Protein AF-E9H372-F1 (afdb_monomer)

Solvent-accessible surface area (backbone atoms only — not comparable to full-atom values): 25025 Å² total; per-residue (Å²): 133,91,78,87,84,79,79,77,82,75,76,81,61,52,61,46,78,43,75,31,27,47,62,90,76,57,45,78,75,44,70,59,78,76,86,77,64,83,72,69,74,82,82,79,80,71,70,44,73,34,34,40,32,36,34,28,68,59,70,72,64,47,74,31,69,30,39,40,31,37,34,32,40,36,36,36,39,28,31,13,40,94,86,71,50,77,46,75,49,78,44,80,45,71,39,81,72,52,74,67,61,41,49,50,30,70,75,67,44,31,53,80,92,44,75,41,46,78,54,94,68,33,35,39,34,85,65,80,56,78,83,76,66,42,84,75,34,74,44,78,37,71,28,75,26,29,41,37,34,70,44,78,39,60,43,66,67,96,57,63,64,33,68,48,101,82,44,78,43,51,64,86,65,38,58,50,73,48,95,52,32,35,38,36,47,56,61,82,64,70,49,81,74,75,88,61,72,39,79,78,48,72,52,66,27,37,38,29,78,47,97,52,86,81,32,29,36,38,39,21,77,89,79,42,33,33,44,50,26,29,82,40,75,40,62,76,47,99,83,49,88,46,69,44,88,30,31,30,30,72,93,37,91,53,34,33,36,49,77,44,84,75,66,90,77,76,83,80,76,78,78,78,73,79,77,86,54,93,62,68,71,86,40,51,67,57,50,48,52,52,51,50,25,30,53,43,26,56,52,50,51,51,53,50,51,51,53,51,50,52,50,51,51,53,44,51,52,46,51,51,50,51,50,51,48,55,48,37,38,58,37,14,68,79,37,20,53,60,24,23,56,77,69,69,54,64,89,42,41,36,28,41,48,59,86,97,36,34,34,38,29,40,28,49,78,40,82,42,62,28,32,67,45,78,49,102,41,39,70,37,59,31,42,91,72,23,20,71,27,90,78,14,37,36,78,34,77,57,53,91,61,75,58,64,78,55,52,46,45,52,67,86,38,51,24,33,75,50,96,71,35,77,40,77,58,80,84,81,72,79,78,81,125

Foldseek 3Di:
DDDDDDPDPPPPQQWDKFKFFFPPPWDFPWWDDQCLDPLDADDDFDWDKWWKWKKFLFFFKDKFKKKKKWKKKWKWKWEQEQVRDTDIDIDIGTDADDPVRRVCCVVVCAPVVHHFDDDPQKTWDDDHWDDDYDYRDIDMTMDMIMMMGMDIWIDRDPALWTQDPQGIDGLVVQWDDDPRMIMGGDSVRVDGDFRDIDTLDIDMWIWTDDPDPQWIWTADPVLLFIFIWHFDWDAPHPVSPDTDGWTAGPVDNRIIMDIDDDDPDDDDDDDPPPPPDVCPPSCPVVVVVSVVRNVVSVVVVVVVVVVVVVSVVSSVVSVVSVVLLQVLLVCLCPFQLVSCVSVVHDAQWGWHHDDSIITIIHTDIDIATWGWDQAPLGIATDDPQWGQAQSQRDIDGDDGVNDRPQWHRHSNFIWHQDPSDTHTDPPPPPPPD

Mean predicted aligned error: 18.28 Å

Nearest PDB structures (foldseek):
  8rh2-assembly1_A  TM=5.644E-01  e=5.442E-14  Human herpesvirus 2 strain G
  2gum-assembly1_B  TM=5.705E-01  e=1.762E-13  Human alphaherpesvirus 1 strain KOS
  5v2s-assembly1_A  TM=5.739E-01  e=2.427E-13  Human alphaherpesvirus 1
  4l1r-assembly1_A  TM=5.512E-01  e=5.704E-13  Human alphaherpesvirus 1 strain KOS
  4hsi-assembly3_C  TM=5.578E-01  e=1.649E-11  Human alphaherpesvirus 1 strain KOS

Secondary structure (DSSP, 8-state):
-------------PPEEEEEEEEEEEEEEEEE-------PPPPPPPPEEEEEEEEE-SPPPEEEEEEEEEEEEEEEEEEE-TTSPEEEEEEEEEE---HHHHHHHHHH-EETTEEPEEETTEEEE--PPP----BT-EEEEEEEEEEEEEEEEEE-SSSSEEEETTEEEEGGG-EEEETTEEEEE-TTTSSPP---PEEEEEEEEEEEE-SSTT-EEEEETTTTEEEEEEEEEEESSTT-SSEEEEEEETTEEEEEEEEE--SSPPPPPP-------S-SGGGHHHHHHHHHHHHHHHHHHHHHHHHHHHHHHHHHHHHHHHHHHHHHHHHHHH-HHHHHHHTTPPTTEEEEEETTEEEEEEEEEEEEEEEEEEETTEEEEEBTTEEE-TTSSSEEE--TTS--SSEEEETTEEEEEETTEEEE---------

Structure (mmCIF, N/CA/C/O backbone):
data_AF-E9H372-F1
#
_entry.id   AF-E9H372-F1
#
loop_
_atom_site.group_PDB
_atom_site.id
_atom_site.type_symbol
_atom_site.label_atom_id
_atom_site.label_alt_id
_atom_site.label_comp_id
_atom_site.label_asym_id
_atom_site.label_entity_id
_atom_site.label_seq_id
_atom_site.pdbx_PDB_ins_code
_atom_site.Cartn_x
_atom_site.Cartn_y
_atom_site.Cartn_z
_atom_site.occupancy
_atom_site.B_iso_or_equiv
_atom_site.auth_seq_id
_atom_site.auth_comp_id
_atom_site.auth_asym_id
_atom_site.auth_atom_id
_atom_site.pdbx_PDB_model_num
ATOM 1 N N . MET A 1 1 ? 47.345 53.737 -86.518 1.00 35.09 1 MET A N 1
ATOM 2 C CA . MET A 1 1 ? 48.150 53.796 -85.281 1.00 35.09 1 MET A CA 1
ATOM 3 C C . MET A 1 1 ? 47.191 53.609 -84.113 1.00 35.09 1 MET A C 1
ATOM 5 O O . MET A 1 1 ? 46.294 54.430 -84.019 1.00 35.09 1 MET A O 1
ATOM 9 N N . LEU A 1 2 ? 47.388 52.546 -83.312 1.00 30.67 2 LEU A N 1
ATOM 10 C CA . LEU A 1 2 ? 46.752 52.228 -82.009 1.00 30.67 2 LEU A CA 1
ATOM 11 C C . LEU A 1 2 ? 45.218 52.028 -82.003 1.00 30.67 2 LEU A C 1
ATOM 13 O O . LEU A 1 2 ? 44.493 52.880 -82.483 1.00 30.67 2 LEU A O 1
ATOM 17 N N . LEU A 1 3 ? 44.592 51.007 -81.414 1.00 28.08 3 LEU A N 1
ATOM 18 C CA . LEU A 1 3 ? 44.938 49.728 -80.773 1.00 28.08 3 LEU A CA 1
ATOM 19 C C . LEU A 1 3 ? 43.549 49.077 -80.503 1.00 28.08 3 LEU A C 1
ATOM 21 O O . LEU A 1 3 ? 42.666 49.810 -80.049 1.00 28.08 3 LEU A O 1
ATOM 25 N N . PRO A 1 4 ? 43.272 47.783 -80.756 1.00 39.00 4 PRO A N 1
ATOM 26 C CA . PRO A 1 4 ? 41.980 47.216 -80.380 1.00 39.00 4 PRO A CA 1
ATOM 27 C C . PRO A 1 4 ? 41.988 46.914 -78.876 1.00 39.00 4 PRO A C 1
ATOM 29 O O . PRO A 1 4 ? 42.833 46.167 -78.383 1.00 39.00 4 PRO A O 1
ATOM 32 N N . ILE A 1 5 ? 41.054 47.514 -78.139 1.00 38.19 5 ILE A N 1
ATOM 33 C CA . ILE A 1 5 ? 40.814 47.194 -76.731 1.00 38.19 5 ILE A CA 1
ATOM 34 C C . ILE A 1 5 ? 40.100 45.842 -76.690 1.00 38.19 5 ILE A C 1
ATOM 36 O O . ILE A 1 5 ? 38.916 45.729 -77.000 1.00 38.19 5 ILE A O 1
ATOM 40 N N . ILE A 1 6 ? 40.855 44.808 -76.330 1.00 40.56 6 ILE A N 1
ATOM 41 C CA . ILE A 1 6 ? 40.340 43.491 -75.964 1.00 40.56 6 ILE A CA 1
ATOM 42 C C . ILE A 1 6 ? 39.645 43.648 -74.608 1.00 40.56 6 ILE A C 1
ATOM 44 O O . ILE A 1 6 ? 40.302 43.775 -73.576 1.00 40.56 6 ILE A O 1
ATOM 48 N N . PHE A 1 7 ? 38.313 43.649 -74.601 1.00 33.09 7 PHE A N 1
ATOM 49 C CA . PHE A 1 7 ? 37.541 43.438 -73.379 1.00 33.09 7 PHE A CA 1
ATOM 50 C C . PHE A 1 7 ? 37.576 41.940 -73.048 1.00 33.09 7 PHE A C 1
ATOM 52 O O . PHE A 1 7 ? 36.772 41.155 -73.547 1.00 33.09 7 PHE A O 1
ATOM 59 N N . SER A 1 8 ? 38.532 41.533 -72.212 1.00 33.91 8 SER A N 1
ATOM 60 C CA . SER A 1 8 ? 38.423 40.276 -71.471 1.00 33.91 8 SER A CA 1
ATOM 61 C C . SER A 1 8 ? 37.221 40.384 -70.535 1.00 33.91 8 SER A C 1
ATOM 63 O O . SER A 1 8 ? 37.262 41.118 -69.549 1.00 33.91 8 SER A O 1
ATOM 65 N N . LEU A 1 9 ? 36.153 39.645 -70.835 1.00 32.88 9 LEU A N 1
ATOM 66 C CA . LEU A 1 9 ? 35.106 39.314 -69.871 1.00 32.88 9 LEU A CA 1
ATOM 67 C C . LEU A 1 9 ? 35.737 38.461 -68.764 1.00 32.88 9 LEU A C 1
ATOM 69 O O . LEU A 1 9 ? 35.805 37.237 -68.854 1.00 32.88 9 LEU A O 1
ATOM 73 N N . ILE A 1 10 ? 36.230 39.118 -67.718 1.00 38.22 10 ILE A N 1
ATOM 74 C CA . ILE A 1 10 ? 36.517 38.462 -66.447 1.00 38.22 10 ILE A CA 1
ATOM 75 C C . ILE A 1 10 ? 35.152 38.203 -65.811 1.00 38.22 10 ILE A C 1
ATOM 77 O O . ILE A 1 10 ? 34.551 39.089 -65.206 1.00 38.22 10 ILE A O 1
ATOM 81 N N . ALA A 1 11 ? 34.625 36.995 -66.005 1.00 40.56 11 ALA A N 1
ATOM 82 C CA . ALA A 1 11 ? 33.525 36.506 -65.194 1.00 40.56 11 ALA A CA 1
ATOM 83 C C . ALA A 1 11 ? 34.029 36.431 -63.747 1.00 40.56 11 ALA A C 1
ATOM 85 O O . ALA A 1 11 ? 34.873 35.596 -63.420 1.00 40.56 11 ALA A O 1
ATOM 86 N N . PHE A 1 12 ? 33.550 37.328 -62.886 1.00 38.06 12 PHE A N 1
ATOM 87 C CA . PHE A 1 12 ? 33.740 37.202 -61.447 1.00 38.06 12 PHE A CA 1
ATOM 88 C C . PHE A 1 12 ? 32.960 35.968 -60.985 1.00 38.06 12 PHE A C 1
ATOM 90 O O . PHE A 1 12 ? 31.766 36.030 -60.706 1.00 38.06 12 PHE A O 1
ATOM 97 N N . THR A 1 13 ? 33.617 34.811 -60.954 1.00 52.06 13 THR A N 1
ATOM 98 C CA . THR A 1 13 ? 33.089 33.648 -60.247 1.00 52.06 13 THR A CA 1
ATOM 99 C C . THR A 1 13 ? 33.233 33.940 -58.761 1.00 52.06 13 THR A C 1
ATOM 101 O O . THR A 1 13 ? 34.347 33.887 -58.235 1.00 52.06 13 THR A O 1
ATOM 104 N N . ASN A 1 14 ? 32.134 34.283 -58.090 1.00 63.88 14 ASN A N 1
ATOM 105 C CA . ASN A 1 14 ? 32.129 34.387 -56.636 1.00 63.88 14 ASN A CA 1
ATOM 106 C C . ASN A 1 14 ? 32.541 33.024 -56.069 1.00 63.88 14 ASN A C 1
ATOM 108 O O . ASN A 1 14 ? 31.930 31.999 -56.378 1.00 63.88 14 ASN A O 1
ATOM 112 N N . ALA A 1 15 ? 33.640 33.004 -55.319 1.00 67.94 15 ALA A N 1
ATOM 113 C CA . ALA A 1 15 ? 34.110 31.792 -54.674 1.00 67.94 15 ALA A CA 1
ATOM 114 C C . ALA A 1 15 ? 33.256 31.536 -53.425 1.00 67.94 15 ALA A C 1
ATOM 116 O O . ALA A 1 15 ? 33.068 32.439 -52.611 1.00 67.94 15 ALA A O 1
ATOM 117 N N . PHE A 1 16 ? 32.724 30.323 -53.293 1.00 83.56 16 PHE A N 1
ATOM 118 C CA . PHE A 1 16 ? 31.886 29.908 -52.171 1.00 83.56 16 PHE A CA 1
ATOM 119 C C . PHE A 1 16 ? 32.735 29.146 -51.153 1.00 83.56 16 PHE A C 1
ATOM 121 O O . PHE A 1 16 ? 33.334 28.118 -51.483 1.00 83.56 16 PHE A O 1
ATOM 128 N N . GLU A 1 17 ? 32.819 29.678 -49.936 1.00 88.06 17 GLU A N 1
ATOM 129 C CA . GLU A 1 17 ? 33.614 29.110 -48.849 1.00 88.06 17 GLU A CA 1
ATOM 130 C C . GLU A 1 17 ? 32.837 28.006 -48.129 1.00 88.06 17 GLU A C 1
ATOM 132 O O . GLU A 1 17 ? 31.744 28.229 -47.610 1.00 88.06 17 GLU A O 1
ATOM 137 N N . VAL A 1 18 ? 33.419 26.808 -48.069 1.00 88.12 18 VAL A N 1
ATOM 138 C CA . VAL A 1 18 ? 32.847 25.653 -47.372 1.00 88.12 18 VAL A CA 1
ATOM 139 C C . VAL A 1 18 ? 33.931 24.950 -46.574 1.00 88.12 18 VAL A C 1
ATOM 141 O O . VAL A 1 18 ? 35.029 24.695 -47.069 1.00 88.12 18 VAL A O 1
ATOM 144 N N . LYS A 1 19 ? 33.609 24.583 -45.333 1.00 89.88 19 LYS A N 1
ATOM 145 C CA . LYS A 1 19 ? 34.436 23.660 -44.554 1.00 89.88 19 LYS A CA 1
ATOM 146 C C . LYS A 1 19 ? 34.162 22.236 -45.004 1.00 89.88 19 LYS A C 1
ATOM 148 O O . LYS A 1 19 ? 33.025 21.790 -44.943 1.00 89.88 19 LYS A O 1
ATOM 153 N N . ILE A 1 20 ? 35.201 21.538 -45.416 1.00 91.19 20 ILE A N 1
ATOM 154 C CA . ILE A 1 20 ? 35.184 20.124 -45.776 1.00 91.19 20 ILE A CA 1
ATOM 155 C C . ILE A 1 20 ? 36.125 19.356 -44.843 1.00 91.19 20 ILE A C 1
ATOM 157 O O . ILE A 1 20 ? 36.799 19.944 -43.999 1.00 91.19 20 ILE A O 1
ATOM 161 N N . CYS A 1 21 ? 36.217 18.049 -45.018 1.00 91.56 21 CYS A N 1
ATOM 162 C CA . CYS A 1 21 ? 37.020 17.160 -44.202 1.00 91.56 21 CYS A CA 1
ATOM 163 C C . CYS A 1 21 ? 38.042 16.423 -45.068 1.00 91.56 21 CYS A C 1
ATOM 165 O O . CYS A 1 21 ? 37.692 15.711 -46.011 1.00 91.56 21 CYS A O 1
ATOM 167 N N . ASP A 1 22 ? 39.319 16.587 -44.730 1.00 90.50 22 ASP A N 1
ATOM 168 C CA . ASP A 1 22 ? 40.420 15.844 -45.332 1.00 90.50 22 ASP A CA 1
ATOM 169 C C . ASP A 1 22 ? 40.703 14.581 -44.508 1.00 90.50 22 ASP A C 1
ATOM 171 O O . ASP A 1 22 ? 41.107 14.644 -43.343 1.00 90.50 22 ASP A O 1
ATOM 175 N N . CYS A 1 23 ? 40.464 13.425 -45.125 1.00 87.12 23 CYS A N 1
ATOM 176 C CA . CYS A 1 23 ? 40.672 12.106 -44.535 1.00 87.12 23 CYS A CA 1
ATOM 177 C C . CYS A 1 23 ? 41.910 11.382 -45.097 1.00 87.12 23 CYS A C 1
ATOM 179 O O . CYS A 1 23 ? 41.980 10.159 -45.010 1.00 87.12 23 CYS A O 1
ATOM 181 N N . THR A 1 24 ? 42.881 12.088 -45.690 1.00 85.62 24 THR A N 1
ATOM 182 C CA . THR A 1 24 ? 44.117 11.477 -46.227 1.00 85.62 24 THR A CA 1
ATOM 183 C C . THR A 1 24 ? 45.044 10.932 -45.138 1.00 85.62 24 THR A C 1
ATOM 185 O O . THR A 1 24 ? 45.720 9.925 -45.349 1.00 85.62 24 THR A O 1
ATOM 188 N N . LYS A 1 25 ? 45.057 11.564 -43.957 1.00 84.44 25 LYS A N 1
ATOM 189 C CA . LYS A 1 25 ? 45.754 11.093 -42.747 1.00 84.44 25 LYS A CA 1
ATOM 190 C C . LYS A 1 25 ? 44.777 11.028 -41.569 1.00 84.44 25 LYS A C 1
ATOM 192 O O . LYS A 1 25 ? 44.825 11.878 -40.680 1.00 84.44 25 LYS A O 1
ATOM 197 N N . PRO A 1 26 ? 43.855 10.055 -41.583 1.00 84.12 26 PRO A N 1
ATOM 198 C CA . PRO A 1 26 ? 42.833 9.955 -40.561 1.00 84.12 26 PRO A CA 1
ATOM 199 C C . PRO A 1 26 ? 43.435 9.574 -39.206 1.00 84.12 26 PRO A C 1
ATOM 201 O O . PRO A 1 26 ? 44.327 8.729 -39.135 1.00 84.12 26 PRO A O 1
ATOM 204 N N . THR A 1 27 ? 42.900 10.138 -38.122 1.00 85.81 27 THR A N 1
ATOM 205 C CA . THR A 1 27 ? 43.220 9.687 -36.759 1.00 85.81 27 THR A CA 1
ATOM 206 C C . THR A 1 27 ? 42.095 8.789 -36.256 1.00 85.81 27 THR A C 1
ATOM 208 O O . THR A 1 27 ? 40.940 9.208 -36.204 1.00 85.81 27 THR A O 1
ATOM 211 N N . GLY A 1 28 ? 42.408 7.541 -35.905 1.00 82.75 28 GLY A N 1
ATOM 212 C CA . GLY A 1 28 ? 41.427 6.633 -35.309 1.00 82.75 28 GLY A CA 1
ATOM 213 C C . GLY A 1 28 ? 41.042 7.114 -33.912 1.00 82.75 28 GLY A C 1
ATOM 214 O O . GLY A 1 28 ? 41.900 7.179 -33.037 1.00 82.75 28 GLY A O 1
ATOM 215 N N . ILE A 1 29 ? 39.766 7.451 -33.704 1.00 79.94 29 ILE A N 1
ATOM 216 C CA . ILE A 1 29 ? 39.253 7.871 -32.388 1.00 79.94 29 ILE A CA 1
ATOM 217 C C . ILE A 1 29 ? 38.977 6.636 -31.520 1.00 79.94 29 ILE A C 1
ATOM 219 O O . ILE A 1 29 ? 39.149 6.672 -30.305 1.00 79.94 29 ILE A O 1
ATOM 223 N N . GLY A 1 30 ? 38.570 5.531 -32.148 1.00 81.00 30 GLY A N 1
ATOM 224 C CA . GLY A 1 30 ? 38.293 4.263 -31.483 1.00 81.00 30 GLY A CA 1
ATOM 225 C C . GLY A 1 30 ? 37.105 3.527 -32.096 1.00 81.00 30 GLY A C 1
ATOM 226 O O . GLY A 1 30 ? 36.457 4.010 -33.026 1.00 81.00 30 GLY A O 1
ATOM 227 N N . LEU A 1 31 ? 36.824 2.342 -31.559 1.00 80.69 31 LEU A N 1
ATOM 228 C CA . LEU A 1 31 ? 35.604 1.590 -31.847 1.00 80.69 31 LEU A CA 1
ATOM 229 C C . LEU A 1 31 ? 34.457 2.169 -31.022 1.00 80.69 31 LEU A C 1
ATOM 231 O O . LEU A 1 31 ? 34.579 2.306 -29.805 1.00 80.69 31 LEU A O 1
ATOM 235 N N . LEU A 1 32 ? 33.337 2.479 -31.671 1.00 74.06 32 LEU A N 1
ATOM 236 C CA . LEU A 1 32 ? 32.107 2.786 -30.955 1.00 74.06 32 LEU A CA 1
ATOM 237 C C . LEU A 1 32 ? 31.543 1.471 -30.424 1.00 74.06 32 LEU A C 1
ATOM 239 O O . LEU A 1 32 ? 31.037 0.637 -31.176 1.00 74.06 32 LEU A O 1
ATOM 243 N N . THR A 1 33 ? 31.669 1.279 -29.117 1.00 63.84 33 THR A N 1
ATOM 244 C CA . THR A 1 33 ? 31.010 0.190 -28.411 1.00 63.84 33 THR A CA 1
ATOM 245 C C . THR A 1 33 ? 29.613 0.648 -28.030 1.00 63.84 33 THR A C 1
ATOM 247 O O . THR A 1 33 ? 29.417 1.545 -27.210 1.00 63.84 33 THR A O 1
ATOM 250 N N . PHE A 1 34 ? 28.617 0.033 -28.651 1.00 65.12 34 PHE A N 1
ATOM 251 C CA . PHE A 1 34 ? 27.244 0.176 -28.207 1.00 65.12 34 PHE A CA 1
ATOM 252 C C . PHE A 1 34 ? 27.081 -0.747 -27.008 1.00 65.12 34 PHE A C 1
ATOM 254 O O . PHE A 1 34 ? 27.435 -1.926 -27.067 1.00 65.12 34 PHE A O 1
ATOM 261 N N . SER A 1 35 ? 26.621 -0.201 -25.886 1.00 59.81 35 SER A N 1
ATOM 262 C CA . SER A 1 35 ? 26.240 -1.003 -24.731 1.00 59.81 35 SER A CA 1
ATOM 263 C C . SER A 1 35 ? 24.928 -1.715 -25.047 1.00 59.81 35 SER A C 1
ATOM 265 O O . SER A 1 35 ? 23.864 -1.363 -24.541 1.00 59.81 35 SER A O 1
ATOM 267 N N . ASP A 1 36 ? 25.014 -2.728 -25.904 1.00 58.72 36 ASP A N 1
ATOM 268 C CA . ASP A 1 36 ? 23.951 -3.693 -26.156 1.00 58.72 36 ASP A CA 1
ATOM 269 C C . ASP A 1 36 ? 23.866 -4.618 -24.930 1.00 58.72 36 ASP A C 1
ATOM 271 O O . ASP A 1 36 ? 24.161 -5.810 -24.986 1.00 58.72 36 ASP A O 1
ATOM 275 N N . GLY A 1 37 ? 23.554 -4.044 -23.764 1.00 58.84 37 GLY A N 1
ATOM 276 C CA . GLY A 1 37 ? 23.202 -4.824 -22.587 1.00 58.84 37 GLY A CA 1
ATOM 277 C C . GLY A 1 37 ? 22.015 -5.718 -22.929 1.00 58.84 37 GLY A C 1
ATOM 278 O O . GLY A 1 37 ? 21.165 -5.350 -23.742 1.00 58.84 37 GLY A O 1
ATOM 279 N N . THR A 1 38 ? 21.949 -6.903 -22.328 1.00 61.84 38 THR A N 1
ATOM 280 C CA . THR A 1 38 ? 20.771 -7.762 -22.441 1.00 61.84 38 THR A CA 1
ATOM 281 C C . THR A 1 38 ? 19.559 -6.973 -21.958 1.00 61.84 38 THR A C 1
ATOM 283 O O . THR A 1 38 ? 19.461 -6.658 -20.773 1.00 61.84 38 THR A O 1
ATOM 286 N N . CYS A 1 39 ? 18.661 -6.604 -22.877 1.00 67.69 39 CYS A N 1
ATOM 287 C CA . CYS A 1 39 ? 17.390 -5.981 -22.533 1.00 67.69 39 CYS A CA 1
ATOM 288 C C . CYS A 1 39 ? 16.556 -7.042 -21.803 1.00 67.69 39 CYS A C 1
ATOM 290 O O . CYS A 1 39 ? 15.845 -7.828 -22.428 1.00 67.69 39 CYS A O 1
ATOM 292 N N . GLU A 1 40 ? 16.717 -7.145 -20.485 1.00 64.56 40 GLU A N 1
ATOM 293 C CA . GLU A 1 40 ? 15.970 -8.121 -19.705 1.00 64.56 40 GLU A CA 1
ATOM 294 C C . GLU A 1 40 ? 14.487 -7.734 -19.690 1.00 64.56 40 GLU A C 1
ATOM 296 O O . GLU A 1 40 ? 14.143 -6.571 -19.447 1.00 64.56 40 GLU A O 1
ATOM 301 N N . PRO A 1 41 ? 13.584 -8.686 -19.970 1.00 62.44 41 PRO A N 1
ATOM 302 C CA . PRO A 1 41 ? 12.162 -8.435 -19.847 1.00 62.44 41 PRO A CA 1
ATOM 303 C C . PRO A 1 41 ? 11.804 -8.212 -18.376 1.00 62.44 41 PRO A C 1
ATOM 305 O O . PRO A 1 41 ? 12.351 -8.856 -17.482 1.00 62.44 41 PRO A O 1
ATOM 308 N N . ALA A 1 42 ? 10.838 -7.328 -18.129 1.00 59.19 42 ALA A N 1
ATOM 309 C CA . ALA A 1 42 ? 10.318 -7.090 -16.790 1.00 59.19 42 ALA A CA 1
ATOM 310 C C . ALA A 1 42 ? 9.866 -8.409 -16.136 1.00 59.19 42 ALA A C 1
ATOM 312 O O . ALA A 1 42 ? 8.979 -9.104 -16.646 1.00 59.19 42 ALA A O 1
ATOM 313 N N . THR A 1 43 ? 10.467 -8.754 -14.997 1.00 59.97 43 THR A N 1
ATOM 314 C CA . THR A 1 43 ? 10.113 -9.951 -14.233 1.00 59.97 43 THR A CA 1
ATOM 315 C C . THR A 1 43 ? 8.682 -9.826 -13.720 1.00 59.97 43 THR A C 1
ATOM 317 O O . THR A 1 43 ? 8.366 -8.941 -12.920 1.00 59.97 43 THR A O 1
ATOM 320 N N . LYS A 1 44 ? 7.799 -10.722 -14.168 1.00 61.09 44 LYS A N 1
ATOM 321 C CA . LYS A 1 44 ? 6.428 -10.791 -13.657 1.00 61.09 44 LYS A CA 1
ATOM 322 C C . LYS A 1 44 ? 6.432 -11.457 -12.287 1.00 61.09 44 LYS A C 1
ATOM 324 O O . LYS A 1 44 ? 6.843 -12.607 -12.157 1.00 61.09 44 LYS A O 1
ATOM 329 N N . VAL A 1 45 ? 5.932 -10.749 -11.279 1.00 67.06 45 VAL A N 1
ATOM 330 C CA . VAL A 1 45 ? 5.687 -11.331 -9.956 1.00 67.06 45 VAL A CA 1
ATOM 331 C C . VAL A 1 45 ? 4.505 -12.296 -10.068 1.00 67.06 45 VAL A C 1
ATOM 333 O O . VAL A 1 45 ? 3.424 -11.916 -10.525 1.00 67.06 45 VAL A O 1
ATOM 336 N N . GLY A 1 46 ? 4.714 -13.555 -9.682 1.00 73.19 46 GLY A N 1
ATOM 337 C CA . GLY A 1 46 ? 3.658 -14.563 -9.659 1.00 73.19 46 GLY A CA 1
ATOM 338 C C . GLY A 1 46 ? 2.583 -14.198 -8.636 1.00 73.19 46 GLY A C 1
ATOM 339 O O . GLY A 1 46 ? 2.884 -14.016 -7.459 1.00 73.19 46 GLY A O 1
ATOM 340 N N . LYS A 1 47 ? 1.326 -14.092 -9.080 1.00 83.62 47 LYS A N 1
ATOM 341 C CA . LYS A 1 47 ? 0.169 -13.836 -8.213 1.00 83.62 47 LYS A CA 1
ATOM 342 C C . LYS A 1 47 ? -0.600 -15.129 -7.962 1.00 83.62 47 LYS A C 1
ATOM 344 O O . LYS A 1 47 ? -0.998 -15.801 -8.912 1.00 83.62 47 LYS A O 1
ATOM 349 N N . THR A 1 48 ? -0.851 -15.450 -6.696 1.00 84.25 48 THR A N 1
ATOM 350 C CA . THR A 1 48 ? -1.640 -16.621 -6.289 1.00 84.25 48 THR A CA 1
ATOM 351 C C . THR A 1 48 ? -3.045 -16.189 -5.902 1.00 84.25 48 THR A C 1
ATOM 353 O O . THR A 1 48 ? -3.216 -15.336 -5.037 1.00 84.25 48 THR A O 1
ATOM 356 N N . ARG A 1 49 ? -4.075 -16.773 -6.514 1.00 86.44 49 ARG A N 1
ATOM 357 C CA . ARG A 1 49 ? -5.466 -16.450 -6.174 1.00 86.44 49 ARG A 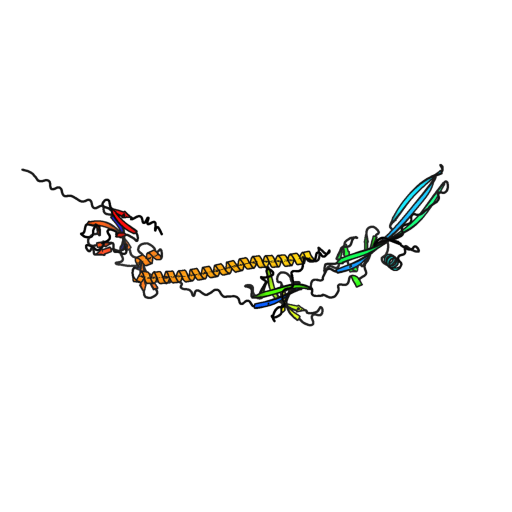CA 1
ATOM 358 C C . ARG A 1 49 ? -5.889 -17.175 -4.896 1.00 86.44 49 ARG A C 1
ATOM 360 O O . ARG A 1 49 ? -5.764 -18.396 -4.823 1.00 86.44 49 ARG A O 1
ATOM 367 N N . VAL A 1 50 ? -6.422 -16.444 -3.920 1.00 85.00 50 VAL A N 1
ATOM 368 C CA . VAL A 1 50 ? -6.819 -16.984 -2.611 1.00 85.00 50 VAL A CA 1
ATOM 369 C C . VAL A 1 50 ? -8.184 -16.456 -2.179 1.00 85.00 50 VAL A C 1
ATOM 371 O O . VAL A 1 50 ? -8.522 -15.300 -2.432 1.00 85.00 50 VAL A O 1
ATOM 374 N N . ASN A 1 51 ? -8.965 -17.299 -1.500 1.00 86.75 51 ASN A N 1
ATOM 375 C CA . ASN A 1 51 ? -10.102 -16.822 -0.719 1.00 86.75 51 ASN A CA 1
ATOM 376 C C . ASN A 1 51 ? -9.575 -16.372 0.639 1.00 86.75 51 ASN A C 1
ATOM 378 O O . ASN A 1 51 ? -8.781 -17.087 1.259 1.00 86.75 51 ASN A O 1
ATOM 382 N N . TYR A 1 52 ? -10.035 -15.224 1.117 1.00 85.31 52 TYR A N 1
ATOM 383 C CA . TYR A 1 52 ? -9.564 -14.675 2.377 1.00 85.31 52 TYR A CA 1
ATOM 384 C C . TYR A 1 52 ? -10.708 -14.248 3.284 1.00 85.31 52 TYR A C 1
ATOM 386 O O . TYR A 1 52 ? -11.801 -13.899 2.833 1.00 85.31 52 TYR A O 1
ATOM 394 N N . LYS A 1 53 ? -10.419 -14.278 4.582 1.00 83.69 53 LYS A N 1
ATOM 395 C CA . LYS A 1 53 ? -11.244 -13.706 5.641 1.00 83.69 53 LYS A CA 1
ATOM 396 C C . LYS A 1 53 ? -10.369 -12.853 6.538 1.00 83.69 53 LYS A C 1
ATOM 398 O O . LYS A 1 53 ? -9.349 -13.344 7.025 1.00 83.69 53 LYS A O 1
ATOM 403 N N . VAL A 1 54 ? -10.771 -11.610 6.760 1.00 83.44 54 VAL A N 1
ATOM 404 C CA . VAL A 1 54 ? -10.153 -10.717 7.738 1.00 83.44 54 VAL A CA 1
ATOM 405 C C . VAL A 1 54 ? -10.823 -10.969 9.076 1.00 83.44 54 VAL A C 1
ATOM 407 O O . VAL A 1 54 ? -12.038 -10.835 9.217 1.00 83.44 54 VAL A O 1
ATOM 410 N N . MET A 1 55 ? -10.017 -11.350 10.052 1.00 79.25 55 MET A N 1
ATOM 411 C CA . MET A 1 55 ? -10.441 -11.662 11.404 1.00 79.25 55 MET A CA 1
ATOM 412 C C . MET A 1 55 ? -9.806 -10.673 12.375 1.00 79.25 55 MET A C 1
ATOM 414 O O . MET A 1 55 ? -8.699 -10.177 12.142 1.00 79.25 55 MET A O 1
ATOM 418 N N . THR A 1 56 ? -10.486 -10.431 13.491 1.00 77.62 56 THR A N 1
ATOM 419 C CA . THR A 1 56 ? -9.925 -9.688 14.615 1.00 77.62 56 THR A CA 1
ATOM 420 C C . THR A 1 56 ? -10.070 -10.439 15.926 1.00 77.62 56 THR A C 1
ATOM 422 O O . THR A 1 56 ? -11.053 -11.149 16.146 1.00 77.62 56 THR A O 1
ATOM 425 N N . ASP A 1 57 ? -9.065 -10.285 16.783 1.00 71.44 57 ASP A N 1
ATOM 426 C CA . ASP A 1 57 ? -9.072 -10.734 18.174 1.00 71.44 57 ASP A CA 1
ATOM 427 C C . ASP A 1 57 ? -9.472 -9.623 19.157 1.00 71.44 57 ASP A C 1
ATOM 429 O O . ASP A 1 57 ? -9.533 -9.875 20.361 1.00 71.44 57 ASP A O 1
ATOM 433 N N . ARG A 1 58 ? -9.794 -8.415 18.663 1.00 69.50 58 ARG A N 1
ATOM 434 C CA . ARG A 1 58 ? -10.356 -7.355 19.505 1.00 69.50 58 ARG A CA 1
ATOM 435 C C . ARG A 1 58 ? -11.675 -7.821 20.100 1.00 69.50 58 ARG A C 1
ATOM 437 O O . ARG A 1 58 ? -12.546 -8.332 19.389 1.00 69.50 58 ARG A O 1
ATOM 444 N N . LYS A 1 59 ? -11.828 -7.599 21.404 1.00 63.28 59 LYS A N 1
ATOM 445 C CA . LYS A 1 59 ? -13.096 -7.817 22.098 1.00 63.28 59 LYS A CA 1
ATOM 446 C C . LYS A 1 59 ? -14.145 -6.887 21.492 1.00 63.28 59 LYS A C 1
ATOM 448 O O . LYS A 1 59 ? -13.864 -5.727 21.206 1.00 63.28 59 LYS A O 1
ATOM 453 N N . ALA A 1 60 ? -15.340 -7.417 21.255 1.00 56.28 60 ALA A N 1
ATOM 454 C CA . ALA A 1 60 ? -16.473 -6.570 20.925 1.00 56.28 60 ALA A CA 1
ATOM 455 C C . ALA A 1 60 ? -16.842 -5.747 22.164 1.00 56.28 60 ALA A C 1
ATOM 457 O O . ALA A 1 60 ? -16.783 -6.270 23.283 1.00 56.28 60 ALA A O 1
ATOM 458 N N . ALA A 1 61 ? -17.239 -4.494 21.946 1.00 59.91 61 ALA A N 1
ATOM 459 C CA . ALA A 1 61 ? -17.927 -3.736 22.972 1.00 59.91 61 ALA A CA 1
ATOM 460 C C . ALA A 1 61 ? -19.134 -4.552 23.439 1.00 59.91 61 ALA A C 1
ATOM 462 O O . ALA A 1 61 ? -19.878 -5.092 22.617 1.00 59.91 61 ALA A O 1
ATOM 463 N N . TYR A 1 62 ? -19.310 -4.688 24.746 1.00 67.69 62 TYR A N 1
ATOM 464 C CA . TYR A 1 62 ? -20.476 -5.376 25.278 1.00 67.69 62 TYR A CA 1
ATOM 465 C C . TYR A 1 62 ? -21.179 -4.507 26.304 1.00 67.69 62 TYR A C 1
ATOM 467 O O . TYR A 1 62 ? -20.575 -3.718 27.031 1.00 67.69 62 TYR A O 1
ATOM 475 N N . ASN A 1 63 ? -22.495 -4.668 26.318 1.00 76.31 63 ASN A N 1
ATOM 476 C CA . ASN A 1 63 ? -23.382 -3.957 27.211 1.00 76.31 63 ASN A CA 1
ATOM 477 C C . ASN A 1 63 ? -23.744 -4.874 28.372 1.00 76.31 63 ASN A C 1
ATOM 479 O O . ASN A 1 63 ? -24.115 -6.031 28.160 1.00 76.31 63 ASN A O 1
ATOM 483 N N . PHE A 1 64 ? -23.664 -4.354 29.590 1.00 79.38 64 PHE A N 1
ATOM 484 C CA . PHE A 1 64 ? -24.091 -5.062 30.790 1.00 79.38 64 PHE A CA 1
ATOM 485 C C . PHE A 1 64 ? -24.985 -4.170 31.661 1.00 79.38 64 PHE A C 1
ATOM 487 O O . PHE A 1 64 ? -24.889 -2.942 31.595 1.00 79.38 64 PHE A O 1
ATOM 494 N N . PRO A 1 65 ? -25.887 -4.755 32.468 1.00 85.25 65 PRO A N 1
ATOM 495 C CA . PRO A 1 65 ? -26.801 -3.975 33.290 1.00 85.25 65 PRO A CA 1
ATOM 496 C C . PRO A 1 65 ? -26.079 -3.323 34.477 1.00 85.25 65 PRO A C 1
ATOM 498 O O . PRO A 1 65 ? -25.290 -3.958 35.184 1.00 85.25 65 PRO A O 1
ATOM 501 N N . GLY A 1 66 ? -26.399 -2.053 34.710 1.00 88.81 66 GLY A N 1
ATOM 502 C CA . GLY A 1 66 ? -26.050 -1.280 35.894 1.00 88.81 66 GLY A CA 1
ATOM 503 C C . GLY A 1 66 ? -27.304 -0.793 36.616 1.00 88.81 66 GLY A C 1
ATOM 504 O O . GLY A 1 66 ? -28.379 -0.684 36.031 1.00 88.81 66 GLY A O 1
ATOM 505 N N . PHE A 1 67 ? -27.169 -0.488 37.899 1.00 90.50 67 PHE A N 1
ATOM 506 C CA . PHE A 1 67 ? -28.294 -0.181 38.774 1.00 90.50 67 PHE A CA 1
ATOM 507 C C . PHE A 1 67 ? -28.031 1.101 39.559 1.00 90.50 67 PHE A C 1
ATOM 509 O O . PHE A 1 67 ? -27.124 1.149 40.391 1.00 90.50 67 PHE A O 1
ATOM 516 N N . ILE A 1 68 ? -28.825 2.139 39.303 1.00 91.19 68 ILE A N 1
ATOM 517 C CA . ILE A 1 68 ? -28.771 3.414 40.018 1.00 91.19 68 ILE A CA 1
ATOM 518 C C . ILE A 1 68 ? -29.789 3.390 41.153 1.00 91.19 68 ILE A C 1
ATOM 520 O O . ILE A 1 68 ? -30.946 3.026 40.967 1.00 91.19 68 ILE A O 1
ATOM 524 N N . CYS A 1 69 ? -29.377 3.832 42.332 1.00 91.56 69 CYS A N 1
ATOM 525 C CA . CYS A 1 69 ? -30.232 3.991 43.497 1.00 91.56 69 CYS A CA 1
ATOM 526 C C . CYS A 1 69 ? -29.981 5.349 44.171 1.00 91.56 69 CYS A C 1
ATOM 528 O O . CYS A 1 69 ? -28.851 5.825 44.272 1.00 91.56 69 CYS A O 1
ATOM 530 N N . SER A 1 70 ? -31.041 5.959 44.705 1.00 90.69 70 SER A N 1
ATOM 531 C CA . SER A 1 70 ? -30.954 7.181 45.516 1.00 90.69 70 SER A CA 1
ATOM 532 C C . SER A 1 70 ? -32.007 7.191 46.625 1.00 90.69 70 SER A C 1
ATOM 534 O O . SER A 1 70 ? -33.079 6.593 46.482 1.00 90.69 70 SER A O 1
ATOM 536 N N . ARG A 1 71 ? -31.676 7.779 47.781 1.00 90.44 71 ARG A N 1
ATOM 537 C CA . ARG A 1 71 ? -32.609 8.046 48.888 1.00 90.44 71 ARG A CA 1
ATOM 538 C C . ARG A 1 71 ? -32.521 9.519 49.216 1.00 90.44 71 ARG A C 1
ATOM 540 O O . ARG A 1 71 ? -31.432 10.082 49.251 1.00 90.44 71 ARG A O 1
ATOM 547 N N . TRP A 1 72 ? -33.644 10.088 49.607 1.00 90.31 72 TRP A N 1
ATOM 548 C CA . TRP A 1 72 ? -33.647 11.383 50.262 1.00 90.31 72 TRP A CA 1
ATOM 549 C C . TRP A 1 72 ? -34.730 11.433 51.330 1.00 90.31 72 TRP A C 1
ATOM 551 O O . TRP A 1 72 ? -35.777 10.797 51.212 1.00 90.31 72 TRP A O 1
ATOM 561 N N . ARG A 1 73 ? -34.458 12.187 52.387 1.00 91.25 73 ARG A N 1
ATOM 562 C CA . ARG A 1 73 ? -35.418 12.567 53.412 1.00 91.25 73 ARG A CA 1
ATOM 563 C C . ARG A 1 73 ? -36.033 13.900 53.013 1.00 91.25 73 ARG A C 1
ATOM 565 O O . ARG A 1 73 ? -35.309 14.865 52.786 1.00 91.25 73 ARG A O 1
ATOM 572 N N . ASN A 1 74 ? -37.355 13.937 52.936 1.00 90.50 74 ASN A N 1
ATOM 573 C CA . ASN A 1 74 ? -38.115 15.175 52.923 1.00 90.50 74 ASN A CA 1
ATOM 574 C C . ASN A 1 74 ? -38.569 15.451 54.354 1.00 90.50 74 ASN A C 1
ATOM 576 O O . ASN A 1 74 ? -39.299 14.645 54.929 1.00 90.50 74 ASN A O 1
ATOM 580 N N . THR A 1 75 ? -38.158 16.585 54.901 1.00 90.44 75 THR A N 1
ATOM 581 C CA . THR A 1 75 ? -38.572 17.084 56.210 1.00 90.44 75 THR A CA 1
ATOM 582 C C . THR A 1 75 ? -39.438 18.323 55.996 1.00 90.44 75 THR A C 1
ATOM 584 O O . THR A 1 75 ? -39.138 19.151 55.139 1.00 90.44 75 THR A O 1
ATOM 587 N N . LYS A 1 76 ? -40.526 18.478 56.750 1.00 90.75 76 LYS A N 1
ATOM 588 C CA . LYS A 1 76 ? -41.263 19.747 56.836 1.00 90.75 76 LYS A CA 1
ATOM 589 C C . LYS A 1 76 ? -41.265 20.215 58.282 1.00 90.75 76 LYS A C 1
ATOM 591 O O . LYS A 1 76 ? -41.727 19.492 59.165 1.00 90.75 76 LYS A O 1
ATOM 596 N N . HIS A 1 77 ? -40.788 21.434 58.498 1.00 89.44 77 HIS A N 1
ATOM 597 C CA . HIS A 1 77 ? -40.974 22.150 59.752 1.00 89.44 77 HIS A CA 1
ATOM 598 C C . HIS A 1 77 ? -42.208 23.034 59.614 1.00 89.44 77 HIS A C 1
ATOM 600 O O . HIS A 1 77 ? -42.232 23.951 58.794 1.00 89.44 77 HIS A O 1
ATOM 606 N N . VAL A 1 78 ? -43.246 22.727 60.384 1.00 88.81 78 VAL A N 1
ATOM 607 C CA . VAL A 1 78 ? -44.506 23.466 60.393 1.00 88.81 78 VAL A CA 1
ATOM 608 C C . VAL A 1 78 ? -44.617 24.199 61.718 1.00 88.81 78 VAL A C 1
ATOM 610 O O . VAL A 1 78 ? -44.732 23.567 62.768 1.00 88.81 78 VAL A O 1
ATOM 613 N N . THR A 1 79 ? -44.579 25.526 61.671 1.00 87.88 79 THR A N 1
ATOM 614 C CA . THR A 1 79 ? -44.715 26.388 62.847 1.00 87.88 79 THR A CA 1
ATOM 615 C C . THR A 1 79 ? -45.980 27.216 62.727 1.00 87.88 79 THR A C 1
ATOM 617 O O . THR A 1 79 ? -46.141 27.962 61.764 1.00 87.88 79 THR A O 1
ATOM 620 N N . GLU A 1 80 ? -46.858 27.129 63.722 1.00 89.81 80 GLU A N 1
ATOM 621 C CA . GLU A 1 80 ? -47.968 28.069 63.858 1.00 89.81 80 GLU A CA 1
ATOM 622 C C . GLU A 1 80 ? -47.550 29.206 64.794 1.00 89.81 80 GLU A C 1
ATOM 624 O O . GLU A 1 80 ? -47.224 28.985 65.965 1.00 89.81 80 GLU A O 1
ATOM 629 N N . ASN A 1 81 ? -47.501 30.428 64.266 1.00 85.44 81 ASN A N 1
ATOM 630 C CA . ASN A 1 81 ? -47.066 31.585 65.040 1.00 85.44 81 ASN A CA 1
ATOM 631 C C . ASN A 1 81 ? -48.186 32.135 65.945 1.00 85.44 81 ASN A C 1
ATOM 633 O O . ASN A 1 81 ? -49.328 31.683 65.914 1.00 85.44 81 ASN A O 1
ATOM 637 N N . PHE A 1 82 ? -47.862 33.151 66.752 1.00 85.31 82 PHE A N 1
ATOM 638 C CA . PHE A 1 82 ? -48.818 33.780 67.674 1.00 85.31 82 PHE A CA 1
ATOM 639 C C . PHE A 1 82 ? -50.088 34.311 66.980 1.00 85.31 82 PHE A C 1
ATOM 641 O O . PHE A 1 82 ? -51.155 34.327 67.587 1.00 85.31 82 PHE A O 1
ATOM 648 N N . LEU A 1 83 ? -49.983 34.714 65.709 1.00 85.56 83 LEU A N 1
ATOM 649 C CA . LEU A 1 83 ? -51.083 35.247 64.901 1.00 85.56 83 LEU A CA 1
ATOM 650 C C . LEU A 1 83 ? -51.892 34.148 64.183 1.00 85.56 83 LEU A C 1
ATOM 652 O O . LEU A 1 83 ? -52.732 34.473 63.347 1.00 85.56 83 LEU A O 1
ATOM 656 N N . GLY A 1 84 ? -51.630 32.867 64.465 1.00 80.38 84 GLY A N 1
ATOM 657 C CA . GLY A 1 84 ? -52.285 31.734 63.802 1.00 80.38 84 GLY A CA 1
ATOM 658 C C . GLY A 1 84 ? -51.831 31.513 62.354 1.00 80.38 84 GLY A C 1
ATOM 659 O O . GLY A 1 84 ? -52.484 30.794 61.603 1.00 80.38 84 GLY A O 1
ATOM 660 N N . GLN A 1 85 ? -50.732 32.140 61.919 1.00 85.31 85 GLN A N 1
ATOM 661 C CA . GLN A 1 85 ? -50.178 31.906 60.585 1.00 85.31 85 GLN A CA 1
ATOM 662 C C . GLN A 1 85 ? -49.326 30.638 60.592 1.00 85.31 85 GLN A C 1
ATOM 664 O O . GLN A 1 85 ? -48.463 30.464 61.457 1.00 85.31 85 GLN A O 1
ATOM 669 N N . ILE A 1 86 ? -49.536 29.789 59.586 1.00 85.19 86 ILE A N 1
ATOM 670 C CA . ILE A 1 86 ? -48.786 28.549 59.389 1.00 85.19 86 ILE A CA 1
ATOM 671 C C . ILE A 1 86 ? -47.579 28.837 58.494 1.00 85.19 86 ILE A C 1
ATOM 673 O O . ILE A 1 86 ? -47.726 29.198 57.327 1.00 85.19 86 ILE A O 1
ATOM 677 N N . ILE A 1 87 ? -46.381 28.655 59.040 1.00 84.62 87 ILE A N 1
ATOM 678 C CA . ILE A 1 87 ? -45.110 28.751 58.324 1.00 84.62 87 ILE A CA 1
ATOM 679 C C . ILE A 1 87 ? -44.629 27.328 58.049 1.00 84.62 87 ILE A C 1
ATOM 681 O O . ILE A 1 87 ? -44.400 26.564 58.986 1.00 84.62 87 ILE A O 1
ATOM 685 N N . VAL A 1 88 ? -44.476 26.971 56.773 1.00 86.88 88 VAL A N 1
ATOM 686 C CA . VAL A 1 88 ? -43.970 25.660 56.345 1.00 86.88 88 VAL A CA 1
ATOM 687 C C . VAL A 1 88 ? -42.594 25.841 55.720 1.00 86.88 88 VAL A C 1
ATOM 689 O O . VAL A 1 88 ? -42.466 26.484 54.679 1.00 86.88 88 VAL A O 1
ATOM 692 N N . VAL A 1 89 ? -41.573 25.254 56.338 1.00 88.69 89 VAL A N 1
ATOM 693 C CA . VAL A 1 89 ? -40.206 25.218 55.807 1.00 88.69 89 VAL A CA 1
ATOM 694 C C . VAL A 1 89 ? -39.900 23.785 55.367 1.00 88.69 89 VAL A C 1
ATOM 696 O O . VAL A 1 89 ? -39.686 22.921 56.224 1.00 88.69 89 VAL A O 1
ATOM 699 N N . PRO A 1 90 ? -39.934 23.492 54.055 1.00 88.88 90 PRO A N 1
ATOM 700 C CA . PRO A 1 90 ? -39.517 22.200 53.538 1.00 88.88 90 PRO A CA 1
ATOM 701 C C . PRO A 1 90 ? -37.989 22.117 53.470 1.00 88.88 90 PRO A C 1
ATOM 703 O O . PRO A 1 90 ? -37.314 23.052 53.045 1.00 88.88 90 PRO A O 1
ATOM 706 N N . GLU A 1 91 ? -37.455 20.959 53.825 1.00 88.62 91 GLU A N 1
ATOM 707 C CA . GLU A 1 91 ? -36.047 20.613 53.703 1.00 88.62 91 GLU A CA 1
ATOM 708 C C . GLU A 1 91 ? -35.934 19.256 53.001 1.00 88.62 91 GLU A C 1
ATOM 710 O O . GLU A 1 91 ? -36.694 18.326 53.276 1.00 88.62 91 GLU A O 1
ATOM 715 N N . ARG A 1 92 ? -34.989 19.133 52.066 1.00 86.12 92 ARG A N 1
ATOM 716 C CA . ARG A 1 92 ? -34.711 17.878 51.365 1.00 86.12 92 ARG A CA 1
ATOM 717 C C . ARG A 1 92 ? -33.241 17.537 51.509 1.00 86.12 92 ARG A C 1
ATOM 719 O O . ARG A 1 92 ? -32.388 18.239 50.977 1.00 86.12 92 ARG A O 1
ATOM 726 N N . ILE A 1 93 ? -32.966 16.433 52.191 1.00 86.88 93 ILE A N 1
ATOM 727 C CA . ILE A 1 93 ? -31.612 15.963 52.483 1.00 86.88 93 ILE A CA 1
ATOM 728 C C . ILE A 1 93 ? -31.414 14.626 51.785 1.00 86.88 93 ILE A C 1
ATOM 730 O O . ILE A 1 93 ? -32.189 13.691 51.987 1.00 86.88 93 ILE A O 1
ATOM 734 N N . ALA A 1 94 ? -30.385 14.509 50.957 1.00 84.75 94 ALA A N 1
ATOM 735 C CA . ALA A 1 94 ? -30.046 13.228 50.361 1.00 84.75 94 ALA A CA 1
ATOM 736 C C . ALA A 1 94 ? -29.373 12.309 51.395 1.00 84.75 94 ALA A C 1
ATOM 738 O O . ALA A 1 94 ? -28.635 12.773 52.261 1.00 84.75 94 ALA A O 1
ATOM 739 N N . ILE A 1 95 ? -29.660 11.009 51.332 1.00 86.31 95 ILE A N 1
ATOM 740 C CA . ILE A 1 95 ? -29.088 10.017 52.248 1.00 86.31 95 ILE A CA 1
ATOM 741 C C . ILE A 1 95 ? -28.157 9.120 51.443 1.00 86.31 95 ILE A C 1
ATOM 743 O O . ILE A 1 95 ? -28.605 8.438 50.515 1.00 86.31 95 ILE A O 1
ATOM 747 N N . ASP A 1 96 ? -26.888 9.090 51.839 1.00 79.75 96 ASP A N 1
ATOM 748 C CA . ASP A 1 96 ? -25.897 8.209 51.235 1.00 79.75 96 ASP A CA 1
ATOM 749 C C . ASP A 1 96 ? -26.292 6.742 51.449 1.00 79.75 96 ASP A C 1
ATOM 751 O O . ASP A 1 96 ? -26.669 6.327 52.550 1.00 79.75 96 ASP A O 1
ATOM 755 N N . LYS A 1 97 ? -26.228 5.945 50.379 1.00 79.00 97 LYS A N 1
ATOM 756 C CA . LYS A 1 97 ? -26.555 4.518 50.420 1.00 79.00 97 LYS A CA 1
ATOM 757 C C . LYS A 1 97 ? -25.310 3.672 50.247 1.00 79.00 97 LYS A C 1
ATOM 759 O O . LYS A 1 97 ? -24.457 3.954 49.412 1.00 79.00 97 LYS A O 1
ATOM 764 N N . SER A 1 98 ? -25.253 2.568 50.986 1.00 84.00 98 SER A N 1
ATOM 765 C CA . SER A 1 98 ? -24.286 1.511 50.702 1.00 84.00 98 SER A CA 1
ATOM 766 C C . SER A 1 98 ? -24.763 0.625 49.548 1.00 84.00 98 SER A C 1
ATOM 768 O O . SER A 1 98 ? -25.963 0.513 49.279 1.00 84.00 98 SER A O 1
ATOM 770 N N . LEU A 1 99 ? -23.824 -0.081 48.913 1.00 84.88 99 LEU A N 1
ATOM 771 C CA . LEU A 1 99 ? -24.119 -1.081 47.882 1.00 84.88 99 LEU A CA 1
ATOM 772 C C . LEU A 1 99 ? -25.160 -2.114 48.354 1.00 84.88 99 LEU A C 1
ATOM 774 O O . LEU A 1 99 ? -26.082 -2.443 47.615 1.00 84.88 99 LEU A O 1
ATOM 778 N N . ILE A 1 100 ? -25.068 -2.565 49.609 1.00 86.38 100 ILE A N 1
ATOM 779 C CA . ILE A 1 100 ? -25.994 -3.551 50.189 1.00 86.38 100 ILE A CA 1
ATOM 780 C C . ILE A 1 100 ? -27.419 -2.991 50.251 1.00 86.38 100 ILE A C 1
ATOM 782 O O . ILE A 1 100 ? -28.371 -3.668 49.872 1.00 86.38 100 ILE A O 1
ATOM 786 N N . GLN A 1 101 ? -27.583 -1.744 50.697 1.00 87.25 101 GLN A N 1
ATOM 787 C CA . GLN A 1 101 ? -28.906 -1.118 50.778 1.00 87.25 101 GLN A CA 1
ATOM 788 C C . GLN A 1 101 ? -29.541 -0.937 49.397 1.00 87.25 101 GLN A C 1
ATOM 790 O O . GLN A 1 101 ? -30.758 -1.055 49.251 1.00 87.25 101 GLN A O 1
ATOM 795 N N . CYS A 1 102 ? -28.727 -0.661 48.382 1.00 88.25 102 CYS A N 1
ATOM 796 C CA . CYS A 1 102 ? -29.194 -0.565 47.007 1.00 88.25 102 CYS A CA 1
ATOM 797 C C . CYS A 1 102 ? -29.563 -1.916 46.403 1.00 88.25 102 CYS A C 1
ATOM 799 O O . CYS A 1 102 ? -30.566 -2.003 45.697 1.00 88.25 102 CYS A O 1
ATOM 801 N N . ASP A 1 103 ? -28.822 -2.976 46.720 1.00 88.31 103 ASP A N 1
ATOM 802 C CA . ASP A 1 103 ? -29.176 -4.316 46.263 1.00 88.31 103 ASP A CA 1
ATOM 803 C C . ASP A 1 103 ? -30.461 -4.830 46.933 1.00 88.31 103 ASP A C 1
ATOM 805 O O . ASP A 1 103 ? -31.326 -5.380 46.255 1.00 88.31 103 ASP A O 1
ATOM 809 N N . ILE A 1 104 ? -30.672 -4.545 48.225 1.00 88.31 104 ILE A N 1
ATOM 810 C CA . ILE A 1 104 ? -31.949 -4.831 48.903 1.00 88.31 104 ILE A CA 1
ATOM 811 C C . ILE A 1 104 ? -33.103 -4.111 48.198 1.00 88.31 104 ILE A C 1
ATOM 813 O O . ILE A 1 104 ? -34.154 -4.707 47.973 1.00 88.31 104 ILE A O 1
ATOM 817 N N . MET A 1 105 ? -32.914 -2.849 47.809 1.00 89.38 105 MET A N 1
ATOM 818 C CA . MET A 1 105 ? -33.922 -2.080 47.073 1.00 89.38 105 MET A CA 1
ATOM 819 C C . MET A 1 105 ? -34.223 -2.676 45.698 1.00 89.38 105 MET A C 1
ATOM 821 O O . MET A 1 105 ? -35.387 -2.775 45.324 1.00 89.38 105 MET A O 1
ATOM 825 N N . ARG A 1 106 ? -33.191 -3.130 44.977 1.00 88.44 106 ARG A N 1
ATOM 826 C CA . ARG A 1 106 ? -33.337 -3.833 43.696 1.00 88.44 106 ARG A CA 1
ATOM 827 C C . ARG A 1 106 ? -34.140 -5.127 43.844 1.00 88.44 106 ARG A C 1
ATOM 829 O O . ARG A 1 106 ? -34.991 -5.411 43.011 1.00 88.44 106 ARG A O 1
ATOM 836 N N . GLN A 1 107 ? -33.853 -5.922 44.876 1.00 89.31 107 GLN A N 1
ATOM 837 C CA . GLN A 1 107 ? -34.488 -7.227 45.082 1.00 89.31 107 GLN A CA 1
ATOM 838 C C . GLN A 1 107 ? -35.920 -7.111 45.622 1.00 89.31 107 GLN A C 1
ATOM 840 O O . GLN A 1 107 ? -36.804 -7.848 45.196 1.00 89.31 107 GLN A O 1
ATOM 845 N N . SER A 1 108 ? -36.146 -6.200 46.571 1.00 90.06 108 SER A N 1
ATOM 846 C CA . SER A 1 108 ? -37.441 -6.034 47.245 1.00 90.06 108 SER A CA 1
ATOM 847 C C . SER A 1 108 ? -38.401 -5.103 46.511 1.00 90.06 108 SER A C 1
ATOM 849 O O . SER A 1 108 ? -39.607 -5.204 46.728 1.00 90.06 108 SER A O 1
ATOM 851 N N . LEU A 1 109 ? -37.878 -4.194 45.677 1.00 90.56 109 LEU A N 1
ATOM 852 C CA . LEU A 1 109 ? -38.625 -3.098 45.049 1.00 90.56 109 LEU A CA 1
ATOM 853 C C . LEU A 1 109 ? -39.421 -2.274 46.078 1.00 90.56 109 LEU A C 1
ATOM 855 O O . LEU A 1 109 ? -40.539 -1.823 45.825 1.00 90.56 109 LEU A O 1
ATOM 859 N N . ARG A 1 110 ? -38.834 -2.100 47.269 1.00 90.00 110 ARG A N 1
ATOM 860 C CA . ARG A 1 110 ? -39.404 -1.363 48.401 1.00 90.00 110 ARG A CA 1
ATOM 861 C C . ARG A 1 110 ? -38.476 -0.246 48.871 1.00 90.00 110 ARG A C 1
ATOM 863 O O . ARG A 1 110 ? -37.249 -0.362 48.825 1.00 90.00 110 ARG A O 1
ATOM 870 N N . CYS A 1 111 ? -39.073 0.830 49.371 1.00 88.81 111 CYS A N 1
ATOM 871 C CA . CYS A 1 111 ? -38.399 1.924 50.058 1.00 88.81 111 CYS A CA 1
ATOM 872 C C . CYS A 1 111 ? -38.586 1.767 51.573 1.00 88.81 111 CYS A C 1
ATOM 874 O O . CYS A 1 111 ? -39.457 2.387 52.169 1.00 88.81 111 CYS A O 1
ATOM 876 N N . GLY A 1 112 ? -37.784 0.908 52.208 1.00 83.88 112 GLY A N 1
ATOM 877 C CA . GLY A 1 112 ? -38.083 0.475 53.577 1.00 83.88 112 GLY A CA 1
ATOM 878 C C . GLY A 1 112 ? -39.246 -0.514 53.559 1.00 83.88 112 GLY A C 1
ATOM 879 O O . GLY A 1 112 ? -39.147 -1.537 52.883 1.00 83.88 112 GLY A O 1
ATOM 880 N N . ASP A 1 113 ? -40.336 -0.202 54.255 1.00 85.31 113 ASP A N 1
ATOM 881 C CA . ASP A 1 113 ? -41.526 -1.060 54.286 1.00 85.31 113 ASP A CA 1
ATOM 882 C C . ASP A 1 113 ? -42.488 -0.786 53.119 1.00 85.31 113 ASP A C 1
ATOM 884 O O . ASP A 1 113 ? -43.277 -1.662 52.746 1.00 85.31 113 ASP A O 1
ATOM 888 N N . ASP A 1 114 ? -42.371 0.380 52.481 1.00 90.19 114 ASP A N 1
ATOM 889 C CA . ASP A 1 114 ? -43.318 0.851 51.475 1.00 90.19 114 ASP A CA 1
ATOM 890 C C . ASP A 1 114 ? -42.989 0.337 50.057 1.00 90.19 114 ASP A C 1
ATOM 892 O O . ASP A 1 114 ? -41.826 0.362 49.634 1.00 90.19 114 ASP A O 1
ATOM 896 N N . PRO A 1 115 ? -43.983 -0.133 49.278 1.00 91.38 115 PRO A N 1
ATOM 897 C CA . PRO A 1 115 ? -43.775 -0.601 47.910 1.00 91.38 115 PRO A CA 1
ATOM 898 C C . PRO A 1 115 ? -43.483 0.555 46.947 1.00 91.38 115 PRO A C 1
ATOM 900 O O . PRO A 1 115 ? -44.137 1.597 46.975 1.00 91.38 115 PRO A O 1
ATOM 903 N N . MET A 1 116 ? -42.520 0.355 46.047 1.00 91.88 116 MET A N 1
ATOM 904 C CA . MET A 1 116 ? -42.213 1.320 44.991 1.00 91.88 116 MET A CA 1
ATOM 905 C C . MET A 1 116 ? -43.128 1.108 43.782 1.00 91.88 116 MET A C 1
ATOM 907 O O . MET A 1 116 ? -43.524 -0.013 43.463 1.00 91.88 116 MET A O 1
ATOM 911 N N . THR A 1 117 ? -43.428 2.190 43.069 1.00 91.19 117 THR A N 1
ATOM 912 C CA . THR A 1 117 ? -44.209 2.153 41.825 1.00 91.19 117 THR A CA 1
ATOM 913 C C . THR A 1 117 ? -43.283 2.273 40.621 1.00 91.19 117 THR A C 1
ATOM 915 O O . THR A 1 117 ? -42.288 2.996 40.675 1.00 91.19 117 THR A O 1
ATOM 918 N N . LYS A 1 118 ? -43.579 1.539 39.543 1.00 89.81 118 LYS A N 1
ATOM 919 C CA . LYS A 1 118 ? -42.804 1.593 38.300 1.00 89.81 118 LYS A CA 1
ATOM 920 C C . LYS A 1 118 ? -43.405 2.625 37.351 1.00 89.81 118 LYS A C 1
ATOM 922 O O . LYS A 1 118 ? -44.578 2.521 36.999 1.00 89.81 118 LYS A O 1
ATOM 927 N N . LEU A 1 119 ? -42.577 3.556 36.897 1.00 83.00 119 LEU A N 1
ATOM 928 C CA . LEU A 1 119 ? -42.862 4.484 35.809 1.00 83.00 119 LEU A CA 1
ATOM 929 C C . LEU A 1 119 ? -41.708 4.382 34.800 1.00 83.00 119 LEU A C 1
ATOM 931 O O . LEU A 1 119 ? -40.551 4.624 35.145 1.00 83.00 119 LEU A O 1
ATOM 935 N N . ASP A 1 120 ? -42.007 3.946 33.577 1.00 80.88 120 ASP A N 1
ATOM 936 C CA . ASP A 1 120 ? -41.023 3.584 32.545 1.00 80.88 120 ASP A CA 1
ATOM 937 C C . ASP A 1 120 ? -40.002 2.532 33.030 1.00 80.88 120 ASP A C 1
ATOM 939 O O . ASP A 1 120 ? -40.370 1.389 33.304 1.00 80.88 120 ASP A O 1
ATOM 943 N N . ASN A 1 121 ? -38.726 2.913 33.171 1.00 78.31 121 ASN A N 1
ATOM 944 C CA . ASN A 1 121 ? -37.629 2.085 33.695 1.00 78.31 121 ASN A CA 1
ATOM 945 C C . ASN A 1 121 ? -37.185 2.505 35.106 1.00 78.31 121 ASN A C 1
ATOM 947 O O . ASN A 1 121 ? -36.135 2.075 35.589 1.00 78.31 121 ASN A O 1
ATOM 951 N N . LYS A 1 122 ? -37.986 3.339 35.777 1.00 86.88 122 LYS A N 1
ATOM 952 C CA . LYS A 1 122 ? -37.686 3.878 37.101 1.00 86.88 122 LYS A CA 1
ATOM 953 C C . LYS A 1 122 ? -38.702 3.374 38.110 1.00 86.88 122 LYS A C 1
ATOM 955 O O . LYS A 1 122 ? -39.909 3.444 37.905 1.00 86.88 122 LYS A O 1
ATOM 960 N N . TRP A 1 123 ? -38.198 2.874 39.221 1.00 90.88 123 TRP A N 1
ATOM 961 C CA . TRP A 1 123 ? -38.971 2.566 40.406 1.00 90.88 123 TRP A CA 1
ATOM 962 C C . TRP A 1 123 ? -38.852 3.741 41.358 1.00 90.88 123 TRP A C 1
ATOM 964 O O . TRP A 1 123 ? -37.745 4.156 41.711 1.00 90.88 123 TRP A O 1
ATOM 974 N N . THR A 1 124 ? -39.986 4.276 41.793 1.00 91.44 124 THR A N 1
ATOM 975 C CA . THR A 1 124 ? -40.021 5.443 42.672 1.00 91.44 124 THR A CA 1
ATOM 976 C C . THR A 1 124 ? -41.006 5.260 43.811 1.00 91.44 124 THR A C 1
ATOM 978 O O . THR A 1 124 ? -42.114 4.750 43.631 1.00 91.44 124 THR A O 1
ATOM 981 N N . TYR A 1 125 ? -40.595 5.722 44.984 1.00 92.19 125 TYR A N 1
ATOM 982 C CA . TYR A 1 125 ? -41.469 5.994 46.112 1.00 92.19 125 TYR A CA 1
ATOM 983 C C . TYR A 1 125 ? -41.260 7.450 46.505 1.00 92.19 125 TYR A C 1
ATOM 985 O O . TYR A 1 125 ? -40.165 7.829 46.934 1.00 92.19 125 TYR A O 1
ATOM 993 N N . THR A 1 126 ? -42.287 8.265 46.284 1.00 87.56 126 THR A N 1
ATOM 994 C CA . THR A 1 126 ? -42.261 9.695 46.570 1.00 87.56 126 THR A CA 1
ATOM 995 C C . THR A 1 126 ? -43.532 10.092 47.288 1.00 87.56 126 THR A C 1
ATOM 997 O O . THR A 1 126 ? -44.608 10.101 46.697 1.00 87.56 126 THR A O 1
ATOM 1000 N N . GLU A 1 127 ? -43.380 10.453 48.548 1.00 87.75 127 GLU A N 1
ATOM 1001 C CA . GLU A 1 127 ? -44.433 10.950 49.409 1.00 87.75 127 GLU A CA 1
ATOM 1002 C C . GLU A 1 127 ? -43.966 12.268 50.031 1.00 87.75 127 GLU A C 1
ATOM 1004 O O . GLU A 1 127 ? -42.795 12.440 50.408 1.00 87.75 127 GLU A O 1
ATOM 1009 N N . GLU A 1 128 ? -44.876 13.232 50.105 1.00 84.44 128 GLU A N 1
ATOM 1010 C CA . GLU A 1 128 ? -44.643 14.427 50.898 1.00 84.44 128 GLU A CA 1
ATOM 1011 C C . GLU A 1 128 ? -45.085 14.178 52.337 1.00 84.44 128 GLU A C 1
ATOM 1013 O O . GLU A 1 128 ? -46.169 13.643 52.551 1.00 84.44 128 GLU A O 1
ATOM 1018 N N . PRO A 1 129 ? -44.292 14.585 53.341 1.00 87.19 129 PRO A N 1
ATOM 1019 C CA . PRO A 1 129 ? -44.750 14.487 54.714 1.00 87.19 129 PRO A CA 1
ATOM 1020 C C . PRO A 1 129 ? -45.921 15.461 54.930 1.00 87.19 129 PRO A C 1
ATOM 1022 O O . PRO A 1 129 ? -45.883 16.615 54.483 1.00 87.19 129 PRO A O 1
ATOM 1025 N N . GLU A 1 130 ? -46.959 14.992 55.614 1.00 84.06 130 GLU A N 1
ATOM 1026 C CA . GLU A 1 130 ? -48.119 15.789 56.014 1.00 84.06 130 GLU A CA 1
ATOM 1027 C C . GLU A 1 130 ? -48.020 16.135 57.502 1.00 84.06 130 GLU A C 1
ATOM 1029 O O . GLU A 1 130 ? -47.679 15.290 58.330 1.00 84.06 130 GLU A O 1
ATOM 1034 N N . ALA A 1 131 ? -48.302 17.391 57.847 1.00 81.31 131 ALA A N 1
ATOM 1035 C CA . ALA A 1 131 ? -48.323 17.863 59.226 1.00 81.31 131 ALA A CA 1
ATOM 1036 C C . ALA A 1 131 ? -49.441 18.875 59.443 1.00 81.31 131 ALA A C 1
ATOM 1038 O O . ALA A 1 131 ? -49.730 19.707 58.584 1.00 81.31 131 ALA A O 1
ATOM 1039 N N . ILE A 1 132 ? -50.010 18.821 60.644 1.00 78.00 132 ILE A N 1
ATOM 1040 C CA . ILE A 1 132 ? -50.958 19.802 61.162 1.00 78.00 132 ILE A CA 1
ATOM 1041 C C . ILE A 1 132 ? -50.174 20.758 62.068 1.00 78.00 132 ILE A C 1
ATOM 1043 O O . ILE A 1 132 ? -49.382 20.314 62.904 1.00 78.00 132 ILE A O 1
ATOM 1047 N N . GLY A 1 133 ? -50.361 22.066 61.878 1.00 77.25 133 GLY A N 1
ATOM 1048 C CA . GLY A 1 133 ? -49.796 23.082 62.766 1.00 77.25 133 GLY A CA 1
ATOM 1049 C C . GLY A 1 133 ? -50.456 23.029 64.145 1.00 77.25 133 GLY A C 1
ATOM 1050 O O . GLY A 1 133 ? -51.660 22.806 64.244 1.00 77.25 133 GLY A O 1
ATOM 1051 N N . TYR A 1 134 ? -49.666 23.211 65.203 1.00 81.12 134 TYR A N 1
ATOM 1052 C CA . TYR A 1 134 ? -50.193 23.419 66.550 1.00 81.12 134 TYR A CA 1
ATOM 1053 C C . TYR A 1 134 ? -49.729 24.775 67.065 1.00 81.12 134 TYR A C 1
ATOM 1055 O O . TYR A 1 134 ? -48.547 25.111 66.956 1.00 81.12 134 TYR A O 1
ATOM 1063 N N . TRP A 1 135 ? -50.650 25.505 67.687 1.00 86.12 135 TRP A N 1
ATOM 1064 C CA . TRP A 1 135 ? -50.426 26.858 68.181 1.00 86.12 135 TRP A CA 1
ATOM 1065 C C . TRP A 1 135 ? -49.157 26.987 69.040 1.00 86.12 135 TRP A C 1
ATOM 1067 O O . TRP A 1 135 ? -48.961 26.233 70.000 1.00 86.12 135 TRP A O 1
ATOM 1077 N N . LEU A 1 136 ? -48.296 27.952 68.683 1.00 83.19 136 LEU A N 1
ATOM 1078 C CA . LEU A 1 136 ? -46.987 28.232 69.297 1.00 83.19 136 LEU A CA 1
ATOM 1079 C C . LEU A 1 136 ? -46.019 27.037 69.346 1.00 83.19 136 LEU A C 1
ATOM 1081 O O . LEU A 1 136 ? -45.114 26.996 70.184 1.00 83.19 136 LEU A O 1
ATOM 1085 N N . ARG A 1 137 ? -46.178 26.057 68.454 1.00 85.44 137 ARG A N 1
ATOM 1086 C CA . ARG A 1 137 ? -45.292 24.893 68.362 1.00 85.44 137 ARG A CA 1
ATOM 1087 C C . ARG A 1 137 ? -44.753 24.729 66.953 1.00 85.44 137 ARG A C 1
ATOM 1089 O O . ARG A 1 137 ? -45.425 25.017 65.966 1.00 85.44 137 ARG A O 1
ATOM 1096 N N . THR A 1 138 ? -43.539 24.199 66.887 1.00 85.56 138 THR A N 1
ATOM 1097 C CA . THR A 1 138 ? -42.946 23.701 65.649 1.00 85.56 138 THR A CA 1
ATOM 1098 C C . THR A 1 138 ? -43.070 22.187 65.632 1.00 85.56 138 THR A C 1
ATOM 1100 O O . THR A 1 138 ? -42.507 21.507 66.491 1.00 85.56 138 THR A O 1
ATOM 1103 N N . VAL A 1 139 ? -43.797 21.657 64.655 1.00 89.44 139 VAL A N 1
ATOM 1104 C CA . VAL A 1 139 ? -43.842 20.224 64.362 1.00 89.44 139 VAL A CA 1
ATOM 1105 C C . VAL A 1 139 ? -42.851 19.935 63.255 1.00 89.44 139 VAL A C 1
ATOM 1107 O O . VAL A 1 139 ? -42.827 20.628 62.241 1.00 89.44 139 VAL A O 1
ATOM 1110 N N . THR A 1 140 ? -42.045 18.899 63.444 1.00 87.94 140 THR A N 1
ATOM 1111 C CA . THR A 1 140 ? -41.172 18.379 62.394 1.00 87.94 140 THR A CA 1
ATOM 1112 C C . THR A 1 140 ? -41.691 17.014 61.983 1.00 87.94 140 THR A C 1
ATOM 1114 O O . THR A 1 140 ? -41.787 16.119 62.819 1.00 87.94 140 THR A O 1
ATOM 1117 N N . VAL A 1 141 ? -42.045 16.870 60.710 1.00 89.44 141 VAL A N 1
ATOM 1118 C CA . VAL A 1 141 ? -42.428 15.588 60.107 1.00 89.44 141 VAL A CA 1
ATOM 1119 C C . VAL A 1 141 ? -41.443 15.227 59.013 1.00 89.44 141 VAL A C 1
ATOM 1121 O O . VAL A 1 141 ? -40.969 16.099 58.285 1.00 89.44 141 VAL A O 1
ATOM 1124 N N . GLU A 1 142 ? -41.148 13.938 58.887 1.00 90.69 142 GLU A N 1
ATOM 1125 C CA . GLU A 1 142 ? -40.234 13.431 57.874 1.00 90.69 142 GLU A CA 1
ATOM 1126 C C . GLU A 1 142 ? -40.826 12.246 57.115 1.00 90.69 142 GLU A C 1
ATOM 1128 O O . GLU A 1 142 ? -41.539 11.410 57.671 1.00 90.69 142 GLU A O 1
ATOM 1133 N N . LYS A 1 143 ? -40.502 12.177 55.823 1.00 90.81 143 LYS A N 1
ATOM 1134 C CA . LYS A 1 143 ? -40.753 11.024 54.960 1.00 90.81 143 LYS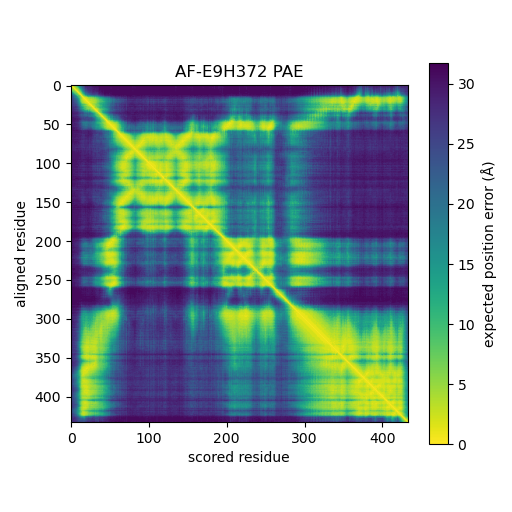 A CA 1
ATOM 1135 C C . LYS A 1 143 ? -39.510 10.709 54.151 1.00 90.81 143 LYS A C 1
ATOM 1137 O O . LYS A 1 143 ? -38.784 11.599 53.703 1.00 90.81 143 LYS A O 1
ATOM 1142 N N . ILE A 1 144 ? -39.257 9.419 53.980 1.00 90.69 144 ILE A N 1
ATOM 1143 C CA . ILE A 1 144 ? -38.113 8.924 53.232 1.00 90.69 144 ILE A CA 1
ATOM 1144 C C . ILE A 1 144 ? -38.594 8.483 51.860 1.00 90.69 144 ILE A C 1
ATOM 1146 O O . ILE A 1 144 ? -39.461 7.629 51.740 1.00 90.69 144 ILE A O 1
ATOM 1150 N N . ASN A 1 145 ? -37.952 9.028 50.839 1.00 91.19 145 ASN A N 1
ATOM 1151 C CA . ASN A 1 145 ? -38.236 8.752 49.448 1.00 91.19 145 ASN A CA 1
ATOM 1152 C C . ASN A 1 145 ? -37.077 8.005 48.794 1.00 91.19 145 ASN A C 1
ATOM 1154 O O . ASN A 1 145 ? -35.910 8.167 49.173 1.00 91.19 145 ASN A O 1
ATOM 1158 N N . CYS A 1 146 ? -37.404 7.180 47.804 1.00 91.94 146 CYS A N 1
ATOM 1159 C CA . CYS A 1 146 ? -36.443 6.336 47.111 1.00 91.94 146 CYS A CA 1
ATOM 1160 C C . CYS A 1 146 ? -36.648 6.377 45.601 1.00 91.94 146 CYS A C 1
ATOM 1162 O O . CYS A 1 146 ? -37.774 6.412 45.107 1.00 91.94 146 CYS A O 1
ATOM 1164 N N . LEU A 1 147 ? -35.535 6.275 44.881 1.00 90.94 147 LEU A N 1
ATOM 1165 C CA . LEU A 1 147 ? -35.494 6.075 43.440 1.00 90.94 147 LEU A CA 1
ATOM 1166 C C . LEU A 1 147 ? -34.538 4.928 43.114 1.00 90.94 147 LEU A C 1
ATOM 1168 O O . LEU A 1 147 ? -33.467 4.819 43.720 1.00 90.94 147 LEU A O 1
ATOM 1172 N N . PHE A 1 148 ? -34.943 4.089 42.170 1.00 91.19 148 PHE A N 1
ATOM 1173 C CA . PHE A 1 148 ? -34.159 2.992 41.629 1.00 91.19 148 PHE A CA 1
ATOM 1174 C C . PHE A 1 148 ? -34.358 2.909 40.109 1.00 91.19 148 PHE A C 1
ATOM 1176 O O . PHE A 1 148 ? -35.484 2.987 39.630 1.00 91.19 148 PHE A O 1
ATOM 1183 N N . GLU A 1 149 ? -33.281 2.770 39.344 1.00 90.69 149 GLU A N 1
ATOM 1184 C CA . GLU A 1 149 ? -33.300 2.741 37.878 1.00 90.69 149 GLU A CA 1
ATOM 1185 C C . GLU A 1 149 ? -32.293 1.716 37.354 1.00 90.69 149 GLU A C 1
ATOM 1187 O O . GLU A 1 149 ? -31.154 1.653 37.818 1.00 90.69 149 GLU A O 1
ATOM 1192 N N . GLU A 1 150 ? -32.715 0.921 36.375 1.00 88.00 150 GLU A N 1
ATOM 1193 C CA . GLU A 1 150 ? -31.835 0.006 35.651 1.00 88.00 150 GLU A CA 1
ATOM 1194 C C . GLU A 1 150 ? -31.332 0.677 34.368 1.00 88.00 150 GLU A C 1
ATOM 1196 O O . GLU A 1 150 ? -32.115 1.237 33.599 1.00 88.00 150 GLU A O 1
ATOM 1201 N N . ILE A 1 151 ? -30.020 0.621 34.143 1.00 85.31 151 ILE A N 1
ATOM 1202 C CA . ILE A 1 151 ? -29.336 1.220 32.996 1.00 85.31 151 ILE A CA 1
ATOM 1203 C C . ILE A 1 151 ? -28.484 0.180 32.267 1.00 85.31 151 ILE A C 1
ATOM 1205 O O . ILE A 1 151 ? -28.079 -0.827 32.840 1.00 85.31 151 ILE A O 1
ATOM 1209 N N . SER A 1 152 ? -28.149 0.454 31.010 1.00 82.62 152 SER A N 1
ATOM 1210 C CA . SER A 1 152 ? -27.156 -0.318 30.260 1.00 82.62 152 SER A CA 1
ATOM 1211 C C . SER A 1 152 ? -25.816 0.415 30.285 1.00 82.62 152 SER A C 1
ATOM 1213 O O . SER A 1 152 ? -25.745 1.570 29.870 1.00 82.62 152 SER A O 1
ATOM 1215 N N . ILE A 1 153 ? -24.759 -0.248 30.752 1.00 82.00 153 ILE A N 1
ATOM 1216 C CA . ILE A 1 153 ? -23.382 0.258 30.736 1.00 82.00 153 ILE A CA 1
ATOM 1217 C C . ILE A 1 153 ? -22.653 -0.385 29.557 1.00 82.00 153 ILE A C 1
ATOM 1219 O O . ILE A 1 153 ? -22.643 -1.609 29.435 1.00 82.00 153 ILE A O 1
ATOM 1223 N N . ALA A 1 154 ? -22.049 0.440 28.703 1.00 74.88 154 ALA A N 1
ATOM 1224 C CA . ALA A 1 154 ? -21.213 -0.009 27.595 1.00 74.88 154 ALA A CA 1
ATOM 1225 C C . ALA A 1 154 ? -19.742 -0.073 28.024 1.00 74.88 154 ALA A C 1
ATOM 1227 O O . ALA A 1 154 ? -19.244 0.828 28.704 1.00 74.88 154 ALA A O 1
ATOM 1228 N N . HIS A 1 155 ? -19.041 -1.125 27.607 1.00 73.56 155 HIS A N 1
ATOM 1229 C CA . HIS A 1 155 ? -17.613 -1.285 27.848 1.00 73.56 155 HIS A CA 1
ATOM 1230 C C . HIS A 1 155 ? -16.912 -1.750 26.569 1.00 73.56 155 HIS A C 1
ATOM 1232 O O . HIS A 1 155 ? -17.237 -2.807 26.029 1.00 73.56 155 HIS A O 1
ATOM 1238 N N . GLU A 1 156 ? -15.988 -0.921 26.077 1.00 60.94 156 GLU A N 1
ATOM 1239 C CA . GLU A 1 156 ? -15.371 -1.061 24.748 1.00 60.94 156 GLU A CA 1
ATOM 1240 C C . GLU A 1 156 ? -13.893 -1.489 24.800 1.00 60.94 156 GLU A C 1
ATOM 1242 O O . GLU A 1 156 ? -13.404 -2.099 23.851 1.00 60.94 156 GLU A O 1
ATOM 1247 N N . ASP A 1 157 ? -13.194 -1.220 25.908 1.00 59.22 157 ASP A N 1
ATOM 1248 C CA . ASP A 1 157 ? -11.728 -1.279 25.977 1.00 59.22 157 ASP A CA 1
ATOM 1249 C C . ASP A 1 157 ? -11.180 -2.446 26.812 1.00 59.22 157 ASP A C 1
ATOM 1251 O O . ASP A 1 157 ? -11.853 -3.021 27.658 1.00 59.22 157 ASP A O 1
ATOM 1255 N N . GLU A 1 158 ? -9.891 -2.755 26.638 1.00 58.31 158 GLU A N 1
ATOM 1256 C CA . GLU A 1 158 ? -9.129 -3.611 27.566 1.00 58.31 158 GLU A CA 1
ATOM 1257 C C . GLU A 1 158 ? -8.819 -2.929 28.908 1.00 58.31 158 GLU A C 1
ATOM 1259 O O . GLU A 1 158 ? -8.213 -3.540 29.787 1.00 58.31 158 GLU A O 1
ATOM 1264 N N . SER A 1 159 ? -9.192 -1.657 29.066 1.00 64.38 159 SER A N 1
ATOM 1265 C CA . SER A 1 159 ? -8.968 -0.924 30.306 1.00 64.38 159 SER A CA 1
ATOM 1266 C C . SER A 1 159 ? -9.985 -1.343 31.358 1.00 64.38 159 SER A C 1
ATOM 1268 O O . SER A 1 159 ? -11.168 -1.443 31.062 1.00 64.38 159 SER A O 1
ATOM 1270 N N . ASP A 1 160 ? -9.576 -1.460 32.616 1.00 73.69 160 ASP A N 1
ATOM 1271 C CA . ASP A 1 160 ? -10.525 -1.691 33.709 1.00 73.69 160 ASP A CA 1
ATOM 1272 C C . ASP A 1 160 ? -11.444 -0.480 33.969 1.00 73.69 160 ASP A C 1
ATOM 1274 O O . ASP A 1 160 ? -12.187 -0.478 34.940 1.00 73.69 160 ASP A O 1
ATOM 1278 N N . ILE A 1 161 ? -11.405 0.576 33.151 1.00 79.62 161 ILE A N 1
ATOM 1279 C CA . ILE A 1 161 ? -12.179 1.800 33.348 1.00 79.62 161 ILE A CA 1
ATOM 1280 C C . ILE A 1 161 ? -13.434 1.760 32.475 1.00 79.62 161 ILE A C 1
ATOM 1282 O O . ILE A 1 161 ? -13.371 1.615 31.256 1.00 79.62 161 ILE A O 1
ATOM 1286 N N . ILE A 1 162 ? -14.586 1.959 33.108 1.00 79.50 162 ILE A N 1
ATOM 1287 C CA . ILE A 1 162 ? -15.880 2.129 32.448 1.00 79.50 162 ILE A CA 1
ATOM 1288 C C . ILE A 1 162 ? -16.340 3.583 32.554 1.00 79.50 162 ILE A C 1
ATOM 1290 O O . ILE A 1 162 ? -16.082 4.273 33.546 1.00 79.50 162 ILE A O 1
ATOM 1294 N N . ILE A 1 163 ? -17.039 4.056 31.525 1.00 79.50 163 ILE A N 1
ATOM 1295 C CA . ILE A 1 163 ? -17.688 5.368 31.531 1.00 79.50 163 ILE A CA 1
ATOM 1296 C C . ILE A 1 163 ? -19.140 5.157 31.944 1.00 79.50 163 ILE A C 1
ATOM 1298 O O . ILE A 1 163 ? -19.882 4.427 31.294 1.00 79.50 163 ILE A O 1
ATOM 1302 N N . THR A 1 164 ? -19.548 5.801 33.032 1.00 83.00 164 THR A N 1
ATOM 1303 C CA . THR A 1 164 ? -20.904 5.691 33.573 1.00 83.00 164 THR A CA 1
ATOM 1304 C C . THR A 1 164 ? -21.588 7.058 33.621 1.00 83.00 164 THR A C 1
ATOM 1306 O O . THR A 1 164 ? -20.902 8.085 33.590 1.00 83.00 164 THR A O 1
ATOM 1309 N N . PRO A 1 165 ? -22.925 7.115 33.783 1.00 83.38 165 PRO A N 1
ATOM 1310 C CA . PRO A 1 165 ? -23.633 8.378 34.002 1.00 83.38 165 PRO A CA 1
ATOM 1311 C C . PRO A 1 165 ? -23.157 9.165 35.233 1.00 83.38 165 PRO A C 1
ATOM 1313 O O . PRO A 1 165 ? -23.378 10.371 35.304 1.00 83.38 165 PRO A O 1
ATOM 1316 N N . LEU A 1 166 ? -22.510 8.502 36.202 1.00 85.81 166 LEU A N 1
ATOM 1317 C CA . LEU A 1 166 ? -21.974 9.131 37.415 1.00 85.81 166 LEU A CA 1
ATOM 1318 C C . LEU A 1 166 ? -20.487 9.502 37.302 1.00 85.81 166 LEU A C 1
ATOM 1320 O O . LEU A 1 166 ? -19.924 10.044 38.250 1.00 85.81 166 LEU A O 1
ATOM 1324 N N . GLY A 1 167 ? -19.852 9.221 36.162 1.00 83.81 167 GLY A N 1
ATOM 1325 C CA . GLY A 1 167 ? -18.429 9.452 35.926 1.00 83.81 167 GLY A CA 1
ATOM 1326 C C . GLY A 1 167 ? -17.671 8.180 35.548 1.00 83.81 167 GLY A C 1
ATOM 1327 O O . GLY A 1 167 ? -18.258 7.138 35.249 1.00 83.81 167 GLY A O 1
ATOM 1328 N N . LYS A 1 168 ? -16.340 8.277 35.531 1.00 86.62 168 LYS A N 1
ATOM 1329 C CA . LYS A 1 168 ? -15.447 7.144 35.251 1.00 86.62 168 LYS A CA 1
ATOM 1330 C C . LYS A 1 168 ? -15.259 6.306 36.515 1.00 86.62 168 LYS A C 1
ATOM 1332 O O . LYS A 1 168 ? -15.001 6.878 37.569 1.00 86.62 168 LYS A O 1
ATOM 1337 N N . ALA A 1 169 ? -15.354 4.987 36.395 1.00 84.75 169 ALA A N 1
ATOM 1338 C CA . ALA A 1 169 ? -15.180 4.051 37.507 1.00 84.75 169 ALA A CA 1
ATOM 1339 C C . ALA A 1 169 ? -14.336 2.851 37.078 1.00 84.75 169 ALA A C 1
ATOM 1341 O O . ALA A 1 169 ? -14.317 2.516 35.892 1.00 84.75 169 ALA A O 1
ATOM 1342 N N . ASN A 1 170 ? -13.667 2.188 38.022 1.00 85.31 170 ASN A N 1
ATOM 1343 C CA . ASN A 1 170 ? -12.995 0.928 37.725 1.00 85.31 170 ASN A CA 1
ATOM 1344 C C . ASN A 1 170 ? -14.000 -0.234 37.824 1.00 85.31 170 ASN A C 1
ATOM 1346 O O . ASN A 1 170 ? -14.717 -0.355 38.813 1.00 85.31 170 ASN A O 1
ATOM 1350 N N . ILE A 1 171 ? -14.039 -1.123 36.831 1.00 80.31 171 ILE A N 1
ATOM 1351 C CA . ILE A 1 171 ? -14.959 -2.261 36.731 1.00 80.31 171 ILE A CA 1
ATOM 1352 C C . ILE A 1 171 ? -14.895 -3.179 37.965 1.00 80.31 171 ILE A C 1
ATOM 1354 O O . ILE A 1 171 ? -15.906 -3.776 38.344 1.00 80.31 171 ILE A O 1
ATOM 1358 N N . SER A 1 172 ? -13.730 -3.243 38.623 1.00 81.44 172 SER A N 1
ATOM 1359 C CA . SER A 1 172 ? -13.482 -4.018 39.844 1.00 81.44 172 SER A CA 1
ATOM 1360 C C . SER A 1 172 ? -14.048 -3.382 41.120 1.00 81.44 172 SER A C 1
ATOM 1362 O O . SER A 1 172 ? -14.305 -4.106 42.083 1.00 81.44 172 SER A O 1
ATOM 1364 N N . GLU A 1 173 ? -14.310 -2.070 41.132 1.00 85.38 173 GLU A N 1
ATOM 1365 C CA . GLU A 1 173 ? -14.877 -1.362 42.290 1.00 85.38 173 GLU A CA 1
ATOM 1366 C C . GLU A 1 173 ? -16.345 -1.734 42.526 1.00 85.38 173 GLU A C 1
ATOM 1368 O O . GLU A 1 173 ? -16.824 -1.645 43.654 1.00 85.38 173 GLU A O 1
ATOM 1373 N N . ARG A 1 174 ? -17.056 -2.190 41.480 1.00 86.25 174 ARG A N 1
ATOM 1374 C CA . ARG A 1 174 ? -18.479 -2.604 41.481 1.00 86.25 174 ARG A CA 1
ATOM 1375 C C . ARG A 1 174 ? -19.485 -1.514 41.854 1.00 86.25 174 ARG A C 1
ATOM 1377 O O . ARG A 1 174 ? -20.687 -1.736 41.716 1.00 86.25 174 ARG A O 1
ATOM 1384 N N . VAL A 1 175 ? -19.022 -0.369 42.344 1.00 89.69 175 VAL A N 1
ATOM 1385 C CA . VAL A 1 175 ? -19.846 0.735 42.813 1.00 89.69 175 VAL A CA 1
ATOM 1386 C C . VAL A 1 175 ? -19.150 2.064 42.569 1.00 89.69 175 VAL A C 1
ATOM 1388 O O . VAL A 1 175 ? -17.955 2.205 42.796 1.00 89.69 175 VAL A O 1
ATOM 1391 N N . ILE A 1 176 ? -19.925 3.062 42.166 1.00 89.19 176 ILE A N 1
ATOM 1392 C CA . ILE A 1 176 ? -19.529 4.467 42.154 1.00 89.19 176 ILE A CA 1
ATOM 1393 C C . ILE A 1 176 ? -20.654 5.278 42.784 1.00 89.19 176 ILE A C 1
ATOM 1395 O O . ILE A 1 176 ? -21.833 5.038 42.522 1.00 89.19 176 ILE A O 1
ATOM 1399 N N . SER A 1 177 ? -20.300 6.225 43.646 1.00 87.25 177 SER A N 1
ATOM 1400 C CA . SER A 1 177 ? -21.266 7.150 44.235 1.00 87.25 177 SER A CA 1
ATOM 1401 C C . SER A 1 177 ? -20.854 8.581 43.942 1.00 87.25 177 SER A C 1
ATOM 1403 O O . SER A 1 177 ? -19.707 8.957 44.166 1.00 87.25 177 SER A O 1
ATOM 1405 N N . HIS A 1 178 ? -21.790 9.374 43.434 1.00 84.31 178 HIS A N 1
ATOM 1406 C CA . HIS A 1 178 ? -21.582 10.784 43.125 1.00 84.31 178 HIS A CA 1
ATOM 1407 C C . HIS A 1 178 ? -22.897 11.542 43.316 1.00 84.31 178 HIS A C 1
ATOM 1409 O O . HIS A 1 178 ? -23.955 11.050 42.921 1.00 84.31 178 HIS A O 1
ATOM 1415 N N . ASN A 1 179 ? -22.845 12.732 43.925 1.00 78.19 179 ASN A N 1
ATOM 1416 C CA . ASN A 1 179 ? -24.018 13.577 44.192 1.00 78.19 179 ASN A CA 1
ATOM 1417 C C . ASN A 1 179 ? -25.202 12.816 44.827 1.00 78.19 179 ASN A C 1
ATOM 1419 O O . ASN A 1 179 ? -26.347 12.973 44.405 1.00 78.19 179 ASN A O 1
ATOM 1423 N N . HIS A 1 180 ? -24.921 11.969 45.825 1.00 81.50 180 HIS A N 1
ATOM 1424 C CA . HIS A 1 180 ? -25.921 11.178 46.562 1.00 81.50 180 HIS A CA 1
ATOM 1425 C C . HIS A 1 180 ? -26.754 10.202 45.710 1.00 81.50 180 HIS A C 1
ATOM 1427 O O . HIS A 1 180 ? -27.867 9.794 46.068 1.00 81.50 180 HIS A O 1
ATOM 1433 N N . MET A 1 181 ? -26.208 9.817 44.561 1.00 87.19 181 MET A N 1
ATOM 1434 C CA . MET A 1 181 ? -26.645 8.663 43.796 1.00 87.19 181 MET A CA 1
ATOM 1435 C C . MET A 1 181 ? -25.549 7.616 43.846 1.00 87.19 181 MET A C 1
ATOM 1437 O O . MET A 1 181 ? -24.364 7.942 43.769 1.00 87.19 181 MET A O 1
ATOM 1441 N N . THR A 1 182 ? -25.959 6.361 43.931 1.00 89.00 182 THR A N 1
ATOM 1442 C CA . THR A 1 182 ? -25.053 5.222 43.902 1.00 89.00 182 THR A CA 1
ATOM 1443 C C . THR A 1 182 ? -25.404 4.378 42.690 1.00 89.00 182 THR A C 1
ATOM 1445 O O . THR A 1 182 ? -26.549 3.967 42.521 1.00 89.00 182 THR A O 1
ATOM 1448 N N . LEU A 1 183 ? -24.423 4.148 41.827 1.00 89.88 183 LEU A N 1
ATOM 1449 C CA . LEU A 1 183 ? -24.498 3.210 40.718 1.00 89.88 183 LEU A CA 1
ATOM 1450 C C . LEU A 1 183 ? -23.688 1.976 41.092 1.00 89.88 183 LEU A C 1
ATOM 1452 O O . LEU A 1 183 ? -22.538 2.103 41.505 1.00 89.88 183 LEU A O 1
ATOM 1456 N N . PHE A 1 184 ? -24.263 0.794 40.914 1.00 90.75 184 PHE A N 1
ATOM 1457 C CA . PHE A 1 184 ? -23.550 -0.465 41.087 1.00 90.75 184 PHE A CA 1
ATOM 1458 C C . PHE A 1 184 ? -23.832 -1.438 39.944 1.00 90.75 184 PHE A C 1
ATOM 1460 O O . PHE A 1 184 ? -24.831 -1.315 39.235 1.00 90.75 184 PHE A O 1
ATOM 1467 N N . TRP A 1 185 ? -22.951 -2.416 39.765 1.00 88.75 185 TRP A N 1
ATOM 1468 C CA . TRP A 1 185 ? -23.102 -3.488 38.780 1.00 88.75 185 TRP A CA 1
ATOM 1469 C C . TRP A 1 185 ? -22.609 -4.816 39.349 1.00 88.75 185 TRP A C 1
ATOM 1471 O O . TRP A 1 185 ? -21.861 -4.868 40.328 1.00 88.75 185 TRP A O 1
ATOM 1481 N N . ILE A 1 186 ? -23.055 -5.910 38.734 1.00 81.38 186 ILE A N 1
ATOM 1482 C CA . ILE A 1 186 ? -22.677 -7.264 39.138 1.00 81.38 186 ILE A CA 1
ATOM 1483 C C . ILE A 1 186 ? -21.502 -7.721 38.267 1.00 81.38 186 ILE A C 1
ATOM 1485 O O . ILE A 1 186 ? -21.563 -7.684 37.038 1.00 81.38 186 ILE A O 1
ATOM 1489 N N . ASP A 1 187 ? -20.427 -8.169 38.913 1.00 69.12 187 ASP A N 1
ATOM 1490 C CA . ASP A 1 187 ? -19.158 -8.517 38.268 1.00 69.12 187 ASP A CA 1
ATOM 1491 C C . ASP A 1 187 ? -19.265 -9.696 37.292 1.00 69.12 187 ASP A C 1
ATOM 1493 O O . ASP A 1 187 ? -18.513 -9.759 36.326 1.00 69.12 187 ASP A O 1
ATOM 1497 N N . THR A 1 188 ? -20.212 -10.615 37.492 1.00 67.50 188 THR A N 1
ATOM 1498 C CA . THR A 1 188 ? -20.465 -11.721 36.559 1.00 67.50 188 THR A CA 1
ATOM 1499 C C . THR A 1 188 ? -20.932 -11.242 35.192 1.00 67.50 188 THR A C 1
ATOM 1501 O O . THR A 1 188 ? -20.639 -11.903 34.202 1.00 67.50 188 THR A O 1
ATOM 1504 N N . TYR A 1 189 ? -21.634 -10.107 35.128 1.00 64.12 189 TYR A N 1
ATOM 1505 C CA . TYR A 1 189 ? -22.039 -9.494 33.862 1.00 64.12 189 TYR A CA 1
ATOM 1506 C C . TYR A 1 189 ? -20.922 -8.659 33.238 1.00 64.12 189 TYR A C 1
ATOM 1508 O O . TYR A 1 189 ? -20.881 -8.509 32.024 1.00 64.12 189 TYR A O 1
ATOM 1516 N N . ALA A 1 190 ? -20.009 -8.156 34.069 1.00 55.97 190 ALA A N 1
ATOM 1517 C CA . ALA A 1 190 ? -18.866 -7.342 33.672 1.00 55.97 190 ALA A CA 1
ATOM 1518 C C . ALA A 1 190 ? -17.601 -8.171 33.362 1.00 55.97 190 ALA A C 1
ATOM 1520 O O . ALA A 1 190 ? -16.518 -7.620 33.168 1.00 55.97 190 ALA A O 1
ATOM 1521 N N . LYS A 1 191 ? -17.699 -9.508 33.357 1.00 57.28 191 LYS A N 1
ATOM 1522 C CA . LYS A 1 191 ? -16.604 -10.375 32.916 1.00 57.28 191 LYS A CA 1
ATOM 1523 C C . LYS A 1 191 ? -16.704 -10.561 31.406 1.00 57.28 191 LYS A C 1
ATOM 1525 O O . LYS A 1 191 ? -17.735 -11.047 30.938 1.00 57.28 191 LYS A O 1
ATOM 1530 N N . PRO A 1 192 ? -15.642 -10.242 30.644 1.00 52.97 192 PRO A N 1
ATOM 1531 C CA . PRO A 1 192 ? -15.658 -10.435 29.207 1.00 52.97 192 PRO A CA 1
ATOM 1532 C C . PRO A 1 192 ? -15.915 -11.910 28.900 1.00 52.97 192 PRO A C 1
ATOM 1534 O O . PRO A 1 192 ? -15.218 -12.799 29.398 1.00 52.97 192 PRO A O 1
ATOM 1537 N N . THR A 1 193 ? -16.918 -12.173 28.066 1.00 51.47 193 THR A N 1
ATOM 1538 C CA . THR A 1 193 ? -17.052 -13.465 27.395 1.00 51.47 193 THR A CA 1
ATOM 1539 C C . THR A 1 193 ? -15.747 -13.795 26.671 1.00 51.47 193 THR A C 1
ATOM 1541 O O . THR A 1 193 ? -15.038 -12.892 26.221 1.00 51.47 193 THR A O 1
ATOM 1544 N N . ASN A 1 194 ? -15.414 -15.090 26.595 1.00 51.00 194 ASN A N 1
ATOM 1545 C CA . ASN A 1 194 ? -14.201 -15.600 25.945 1.00 51.00 194 ASN A CA 1
ATOM 1546 C C . ASN A 1 194 ? -13.910 -14.876 24.623 1.00 51.00 194 ASN A C 1
ATOM 1548 O O . ASN A 1 194 ? -14.842 -14.522 23.910 1.00 51.00 194 ASN A O 1
ATOM 1552 N N . ILE A 1 195 ? -12.626 -14.709 24.286 1.00 52.47 195 ILE A N 1
ATOM 1553 C CA . ILE A 1 195 ? -12.174 -14.138 23.009 1.00 52.47 195 ILE A CA 1
ATOM 1554 C C . ILE A 1 195 ? -12.871 -14.887 21.862 1.00 52.47 195 ILE A C 1
ATOM 1556 O O . ILE A 1 195 ? -12.491 -16.008 21.522 1.00 52.47 195 ILE A O 1
ATOM 1560 N N . VAL A 1 196 ? -13.915 -14.288 21.288 1.00 59.44 196 VAL A N 1
ATOM 1561 C CA . VAL A 1 196 ? -14.560 -14.779 20.072 1.00 59.44 196 VAL A CA 1
ATOM 1562 C C . VAL A 1 196 ? -13.926 -14.012 18.928 1.00 59.44 196 VAL A C 1
ATOM 1564 O O . VAL A 1 196 ? -14.137 -12.810 18.790 1.00 59.44 196 VAL A O 1
ATOM 1567 N N . LEU A 1 197 ? -13.121 -14.705 18.124 1.00 66.94 197 LEU A N 1
ATOM 1568 C CA . LEU A 1 197 ? -12.588 -14.141 16.889 1.00 66.94 197 LEU A CA 1
ATOM 1569 C C . LEU A 1 197 ? -13.752 -13.663 16.018 1.00 66.94 197 LEU A C 1
ATOM 1571 O O . LEU A 1 197 ? -14.648 -14.448 15.697 1.00 66.94 197 LEU A O 1
ATOM 1575 N N . ARG A 1 198 ? -13.733 -12.390 15.624 1.00 71.38 198 ARG A N 1
ATOM 1576 C CA . ARG A 1 198 ? -14.789 -11.790 14.803 1.00 71.38 198 ARG A CA 1
ATOM 1577 C C . ARG A 1 198 ? -14.335 -11.685 13.352 1.00 71.38 198 ARG A C 1
ATOM 1579 O O . ARG A 1 198 ? -13.243 -11.191 13.086 1.00 71.38 198 ARG A O 1
ATOM 1586 N N . GLU A 1 199 ? -15.178 -12.143 12.429 1.00 75.19 199 GLU A N 1
ATOM 1587 C CA . GLU A 1 199 ? -15.005 -11.922 10.987 1.00 75.19 199 GLU A CA 1
ATOM 1588 C C . GLU A 1 199 ? -15.415 -10.482 10.662 1.00 75.19 199 GLU A C 1
ATOM 1590 O O . GLU A 1 199 ? -16.503 -10.052 11.043 1.00 75.19 199 GLU A O 1
ATOM 1595 N N . LEU A 1 200 ? -14.527 -9.740 10.004 1.00 75.75 200 LEU A N 1
ATOM 1596 C CA . LEU A 1 200 ? -14.754 -8.350 9.607 1.00 75.75 200 LEU A CA 1
ATOM 1597 C C . LEU A 1 200 ? -15.074 -8.232 8.120 1.00 75.75 200 LEU A C 1
ATOM 1599 O O . LEU A 1 200 ? -15.982 -7.502 7.749 1.00 75.75 200 LEU A O 1
ATOM 1603 N N . GLU A 1 201 ? -14.330 -8.960 7.288 1.00 78.25 201 GLU A N 1
ATOM 1604 C CA . GLU A 1 201 ? -14.401 -8.854 5.831 1.00 78.25 201 GLU A CA 1
ATOM 1605 C C . GLU A 1 201 ? -14.053 -10.199 5.189 1.00 78.25 201 GLU A C 1
ATOM 1607 O O . GLU A 1 201 ? -1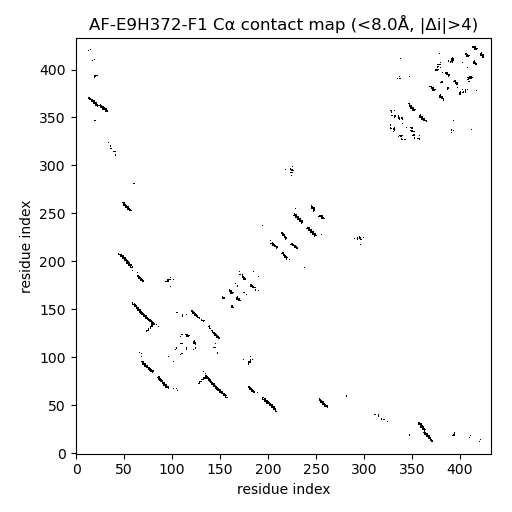3.312 -11.003 5.769 1.00 78.25 201 GLU A O 1
ATOM 1612 N N . LYS A 1 202 ? -14.554 -10.456 3.979 1.00 83.19 202 LYS A N 1
ATOM 1613 C CA . LYS A 1 202 ? -14.155 -11.631 3.196 1.00 83.19 202 LYS A CA 1
ATOM 1614 C C . LYS A 1 202 ? -14.184 -11.338 1.707 1.00 83.19 202 LYS A C 1
ATOM 1616 O O . LYS A 1 202 ? -15.072 -10.655 1.210 1.00 83.19 202 LYS A O 1
ATOM 1621 N N . GLY A 1 203 ? -13.280 -11.968 0.976 1.00 84.44 203 GLY A N 1
ATOM 1622 C CA . GLY A 1 203 ? -13.200 -11.752 -0.458 1.00 84.44 203 GLY A CA 1
ATOM 1623 C C . GLY A 1 203 ? -12.321 -12.757 -1.171 1.00 84.44 203 GLY A C 1
ATOM 1624 O O . GLY A 1 203 ? -11.918 -13.791 -0.624 1.00 84.44 203 GLY A O 1
ATOM 1625 N N . VAL A 1 204 ? -12.036 -12.431 -2.426 1.00 86.88 204 VAL A N 1
ATOM 1626 C CA . VAL A 1 204 ? -11.140 -13.197 -3.284 1.00 86.88 204 VAL A CA 1
ATOM 1627 C C . VAL A 1 204 ? -10.046 -12.258 -3.751 1.00 86.88 204 VAL A C 1
ATOM 1629 O O . VAL A 1 204 ? -10.306 -11.302 -4.470 1.00 86.88 204 VAL A O 1
ATOM 1632 N N . GLY A 1 205 ? -8.816 -12.549 -3.347 1.00 88.00 205 GLY A N 1
ATOM 1633 C CA . GLY A 1 205 ? -7.669 -11.698 -3.620 1.00 88.00 205 GLY A CA 1
ATOM 1634 C C . GLY A 1 205 ? -6.563 -12.416 -4.378 1.00 88.00 205 GLY A C 1
ATOM 1635 O O . GLY A 1 205 ? -6.564 -13.638 -4.549 1.00 88.00 205 GLY A O 1
ATOM 1636 N N . SER A 1 206 ? -5.598 -11.631 -4.831 1.00 90.31 206 SER A N 1
ATOM 1637 C CA . SER A 1 206 ? -4.321 -12.083 -5.366 1.00 90.31 206 SER A CA 1
ATOM 1638 C C . SER A 1 206 ? -3.234 -11.840 -4.327 1.00 90.31 206 SER A C 1
ATOM 1640 O O . SER A 1 206 ? -2.957 -10.696 -3.984 1.00 90.31 206 SER A O 1
ATOM 1642 N N . LEU A 1 207 ? -2.618 -12.913 -3.845 1.00 88.44 207 LEU A N 1
ATOM 1643 C CA . LEU A 1 207 ? -1.532 -12.902 -2.876 1.00 88.44 207 LEU A CA 1
ATOM 1644 C C . LEU A 1 207 ? -0.185 -13.044 -3.596 1.00 88.44 207 LEU A C 1
ATOM 1646 O O . LEU A 1 207 ? -0.009 -13.953 -4.414 1.00 88.44 207 LEU A O 1
ATOM 1650 N N . TYR A 1 208 ? 0.759 -12.156 -3.300 1.00 88.31 208 TYR A N 1
ATOM 1651 C CA . TYR A 1 208 ? 2.111 -12.190 -3.859 1.00 88.31 208 TYR A CA 1
ATOM 1652 C C . TYR A 1 208 ? 3.127 -11.522 -2.926 1.00 88.31 208 TYR A C 1
ATOM 1654 O O . TYR A 1 208 ? 2.762 -10.757 -2.034 1.00 88.31 208 TYR A O 1
ATOM 1662 N N . GLU A 1 209 ? 4.405 -11.832 -3.120 1.00 86.19 209 GLU A N 1
ATOM 1663 C CA . GLU A 1 209 ? 5.492 -11.285 -2.309 1.00 86.19 209 GLU A CA 1
ATOM 1664 C C . GLU A 1 209 ? 5.725 -9.798 -2.622 1.00 86.19 209 GLU A C 1
ATOM 1666 O O . GLU A 1 209 ? 5.669 -9.367 -3.778 1.00 86.19 209 GLU A O 1
ATOM 1671 N N . SER A 1 210 ? 5.960 -9.003 -1.579 1.00 84.00 210 SER A N 1
ATOM 1672 C CA . SER A 1 210 ? 6.320 -7.590 -1.707 1.00 84.00 210 SER A CA 1
ATOM 1673 C C . SER A 1 210 ? 7.814 -7.426 -2.018 1.00 84.00 210 SER A C 1
ATOM 1675 O O . SER A 1 210 ? 8.607 -8.352 -1.882 1.00 84.00 210 SER A O 1
ATOM 1677 N N . SER A 1 211 ? 8.235 -6.210 -2.370 1.00 77.62 211 SER A N 1
ATOM 1678 C CA . SER A 1 211 ? 9.658 -5.851 -2.443 1.00 77.62 211 SER A CA 1
ATOM 1679 C C . SER A 1 211 ? 10.350 -5.886 -1.076 1.00 77.62 211 SER A C 1
ATOM 1681 O O . SER A 1 211 ? 11.573 -5.985 -0.994 1.00 77.62 211 SER A O 1
ATOM 1683 N N . THR A 1 212 ? 9.584 -5.762 0.009 1.00 79.62 212 THR A N 1
ATOM 1684 C CA . THR A 1 212 ? 10.090 -5.858 1.377 1.00 79.62 212 THR A CA 1
ATOM 1685 C C . THR A 1 212 ? 10.183 -7.316 1.823 1.00 79.62 212 THR A C 1
ATOM 1687 O O . THR A 1 212 ? 9.229 -8.086 1.710 1.00 79.62 212 THR A O 1
ATOM 1690 N N . LYS A 1 213 ? 11.342 -7.692 2.374 1.00 79.38 213 LYS A N 1
ATOM 1691 C CA . LYS A 1 213 ? 11.608 -9.059 2.834 1.00 79.38 213 LYS A CA 1
ATOM 1692 C C . LYS A 1 213 ? 10.555 -9.524 3.849 1.00 79.38 213 LYS A C 1
ATOM 1694 O O . LYS A 1 213 ? 10.174 -8.764 4.740 1.00 79.38 213 LYS A O 1
ATOM 1699 N N . ASP A 1 214 ? 10.114 -10.775 3.710 1.00 81.50 214 ASP A N 1
ATOM 1700 C CA . ASP A 1 214 ? 9.160 -11.452 4.600 1.00 81.50 214 ASP A CA 1
ATOM 1701 C C . ASP A 1 214 ? 7.773 -10.781 4.675 1.00 81.50 214 ASP A C 1
ATOM 1703 O O . ASP A 1 214 ? 7.013 -11.008 5.618 1.00 81.50 214 ASP A O 1
ATOM 1707 N N . THR A 1 215 ? 7.415 -9.960 3.681 1.00 87.94 215 THR A N 1
ATOM 1708 C CA . THR A 1 215 ? 6.097 -9.314 3.580 1.00 87.94 215 THR A CA 1
ATOM 1709 C C . THR A 1 215 ? 5.420 -9.634 2.264 1.00 87.94 215 THR A C 1
ATOM 1711 O O . THR A 1 215 ? 6.059 -9.802 1.229 1.00 87.94 215 THR A O 1
ATOM 1714 N N . TRP A 1 216 ? 4.102 -9.724 2.324 1.00 90.00 216 TRP A N 1
ATOM 1715 C CA . TRP A 1 216 ? 3.262 -10.137 1.219 1.00 90.00 216 TRP A CA 1
ATOM 1716 C C . TRP A 1 216 ? 2.117 -9.143 1.068 1.00 90.00 216 TRP A C 1
ATOM 1718 O O . TRP A 1 216 ? 1.705 -8.505 2.037 1.00 90.00 216 TRP A O 1
ATOM 1728 N N . ILE A 1 217 ? 1.607 -9.012 -0.148 1.00 91.00 217 ILE A N 1
ATOM 1729 C CA . ILE A 1 217 ? 0.469 -8.158 -0.467 1.00 91.00 217 ILE A CA 1
ATOM 1730 C C . ILE A 1 217 ? -0.674 -9.061 -0.900 1.00 91.00 217 ILE A C 1
ATOM 1732 O O . ILE A 1 217 ? -0.530 -9.860 -1.828 1.00 91.00 217 ILE A O 1
ATOM 1736 N N . LEU A 1 218 ? -1.809 -8.927 -0.221 1.00 90.94 218 LEU A N 1
ATOM 1737 C CA . LEU A 1 218 ? -3.080 -9.476 -0.658 1.00 90.94 218 LEU A CA 1
ATOM 1738 C C . LEU A 1 218 ? -3.902 -8.354 -1.287 1.00 90.94 218 LEU A C 1
ATOM 1740 O O . LEU A 1 218 ? -4.357 -7.457 -0.584 1.00 90.94 218 LEU A O 1
ATOM 1744 N N . GLN A 1 219 ? -4.094 -8.446 -2.597 1.00 91.69 219 GLN A N 1
ATOM 1745 C CA . GLN A 1 219 ? -4.828 -7.468 -3.390 1.00 91.69 219 GLN A CA 1
ATOM 1746 C C . GLN A 1 219 ? -6.221 -7.981 -3.751 1.00 91.69 219 GLN A C 1
ATOM 1748 O O . GLN A 1 219 ? -6.341 -9.000 -4.434 1.00 91.69 219 GLN A O 1
ATOM 1753 N N . ASP A 1 220 ? -7.263 -7.250 -3.369 1.00 89.88 220 ASP A N 1
ATOM 1754 C CA . ASP A 1 220 ? -8.650 -7.485 -3.768 1.00 89.88 220 ASP A CA 1
ATOM 1755 C C . ASP A 1 220 ? -9.146 -6.324 -4.641 1.00 89.88 220 ASP A C 1
ATOM 1757 O O . ASP A 1 220 ? -9.451 -5.235 -4.157 1.00 89.88 220 ASP A O 1
ATOM 1761 N N . ASN A 1 221 ? -9.224 -6.562 -5.952 1.00 87.06 221 ASN A N 1
ATOM 1762 C CA . ASN A 1 221 ? -9.664 -5.548 -6.912 1.00 87.06 221 ASN A CA 1
ATOM 1763 C C . ASN A 1 221 ? -11.176 -5.294 -6.857 1.00 87.06 221 ASN A C 1
ATOM 1765 O O . ASN A 1 221 ? -11.609 -4.191 -7.186 1.00 87.06 221 ASN A O 1
ATOM 1769 N N . ASP A 1 222 ? -11.971 -6.299 -6.475 1.00 84.81 222 ASP A N 1
ATOM 1770 C CA . ASP A 1 222 ? -13.434 -6.205 -6.478 1.00 84.81 222 ASP A CA 1
ATOM 1771 C C . ASP A 1 222 ? -13.902 -5.316 -5.321 1.00 84.81 222 ASP A C 1
ATOM 1773 O O . ASP A 1 222 ? -14.785 -4.472 -5.492 1.00 84.81 222 ASP A O 1
ATOM 1777 N N . ASN A 1 223 ? -13.258 -5.467 -4.162 1.00 81.81 223 ASN A N 1
ATOM 1778 C CA . ASN A 1 223 ? -13.510 -4.644 -2.981 1.00 81.81 223 ASN A CA 1
ATOM 1779 C C . ASN A 1 223 ? -12.603 -3.404 -2.891 1.00 81.81 223 ASN A C 1
ATOM 1781 O O . ASN A 1 223 ? -12.842 -2.547 -2.045 1.00 81.81 223 ASN A O 1
ATOM 1785 N N . GLN A 1 224 ? -11.602 -3.278 -3.771 1.00 88.75 224 GLN A N 1
ATOM 1786 C CA . GLN A 1 224 ? -10.605 -2.198 -3.766 1.00 88.75 224 GLN A CA 1
ATOM 1787 C C . GLN A 1 224 ? -9.850 -2.104 -2.432 1.00 88.75 224 GLN A C 1
ATOM 1789 O O . GLN A 1 224 ? -9.771 -1.034 -1.823 1.00 88.75 224 GLN A O 1
ATOM 1794 N N . LEU A 1 225 ? -9.320 -3.236 -1.967 1.00 87.00 225 LEU A N 1
ATOM 1795 C CA . LEU A 1 225 ? -8.597 -3.357 -0.700 1.00 87.00 225 LEU A CA 1
ATOM 1796 C C . LEU A 1 225 ? -7.230 -4.000 -0.932 1.00 87.00 225 LEU A C 1
ATOM 1798 O O . LEU A 1 225 ? -7.140 -5.037 -1.588 1.00 87.00 225 LEU A O 1
ATOM 1802 N N . ASP A 1 226 ? -6.188 -3.418 -0.340 1.00 89.94 226 ASP A N 1
ATOM 1803 C CA . ASP A 1 226 ? -4.850 -4.008 -0.289 1.00 89.94 226 ASP A CA 1
ATOM 1804 C C . ASP A 1 226 ? -4.446 -4.230 1.169 1.00 89.94 226 ASP A C 1
ATOM 1806 O O . ASP A 1 226 ? -4.454 -3.313 1.993 1.00 89.94 226 ASP A O 1
ATOM 1810 N N . PHE A 1 227 ? -4.047 -5.463 1.481 1.00 89.88 227 PHE A N 1
ATOM 1811 C CA . PHE A 1 227 ? -3.544 -5.835 2.797 1.00 89.88 227 PHE A CA 1
ATOM 1812 C C . PHE A 1 227 ? -2.069 -6.197 2.710 1.00 89.88 227 PHE A C 1
ATOM 1814 O O . PHE A 1 227 ? -1.685 -7.158 2.040 1.00 89.88 227 PHE A O 1
ATOM 1821 N N . HIS A 1 228 ? -1.240 -5.461 3.442 1.00 91.25 228 HIS A N 1
ATOM 1822 C CA . HIS A 1 228 ? 0.162 -5.812 3.641 1.00 91.25 228 HIS A CA 1
ATOM 1823 C C . HIS A 1 228 ? 0.249 -6.740 4.839 1.00 91.25 228 HIS A C 1
ATOM 1825 O O . HIS A 1 228 ? -0.144 -6.367 5.947 1.00 91.25 228 HIS A O 1
ATOM 1831 N N . VAL A 1 229 ? 0.742 -7.954 4.623 1.00 89.69 229 VAL A N 1
ATOM 1832 C CA . VAL A 1 229 ? 0.713 -9.019 5.622 1.00 89.69 229 VAL A CA 1
ATOM 1833 C C . VAL A 1 229 ? 2.073 -9.669 5.826 1.00 89.69 229 VAL A C 1
ATOM 1835 O O . VAL A 1 229 ? 2.911 -9.735 4.927 1.00 89.69 229 VAL A O 1
ATOM 1838 N N . LYS A 1 230 ? 2.275 -10.182 7.037 1.00 89.62 230 LYS A N 1
ATOM 1839 C CA . LYS A 1 230 ? 3.408 -11.027 7.415 1.00 89.62 230 LYS A CA 1
ATOM 1840 C C . LYS A 1 230 ? 2.893 -12.358 7.922 1.00 89.62 230 LYS A C 1
ATOM 1842 O O . LYS A 1 230 ? 1.918 -12.409 8.674 1.00 89.62 230 LYS A O 1
ATOM 1847 N N . LEU A 1 231 ? 3.568 -13.434 7.536 1.00 84.75 231 LEU A N 1
ATOM 1848 C CA . LEU A 1 231 ? 3.258 -14.749 8.068 1.00 84.75 231 LEU A CA 1
ATOM 1849 C C . LEU A 1 231 ? 3.735 -14.814 9.522 1.00 84.75 231 LEU A C 1
ATOM 1851 O O . LEU A 1 231 ? 4.930 -14.725 9.796 1.00 84.75 231 LEU A O 1
ATOM 1855 N N . MET A 1 232 ? 2.798 -14.950 10.455 1.00 77.81 232 MET A N 1
ATOM 1856 C CA . MET A 1 232 ? 3.086 -15.064 11.880 1.00 77.81 232 MET A CA 1
ATOM 1857 C C . MET A 1 232 ? 2.236 -16.180 12.497 1.00 77.81 232 MET A C 1
ATOM 1859 O O . MET A 1 232 ? 1.026 -16.241 12.261 1.00 77.81 232 MET A O 1
ATOM 1863 N N . PRO A 1 233 ? 2.828 -17.070 13.309 1.00 70.62 233 PRO A N 1
ATOM 1864 C CA . PRO A 1 233 ? 2.053 -18.056 14.048 1.00 70.62 233 PRO A CA 1
ATOM 1865 C C . PRO A 1 233 ? 1.188 -17.351 15.103 1.00 70.62 233 PRO A C 1
ATOM 1867 O O . PRO A 1 233 ? 1.699 -16.570 15.904 1.00 70.62 233 PRO A O 1
ATOM 1870 N N . ARG A 1 234 ? -0.120 -17.631 15.120 1.00 70.81 234 ARG A N 1
ATOM 1871 C CA . ARG A 1 234 ? -1.045 -17.166 16.168 1.00 70.81 234 ARG A CA 1
ATOM 1872 C C . ARG A 1 234 ? -1.642 -18.327 16.938 1.00 70.81 234 ARG A C 1
ATOM 1874 O O . ARG A 1 234 ? -1.897 -19.386 16.369 1.00 70.81 234 ARG A O 1
ATOM 1881 N N . CYS A 1 235 ? -1.903 -18.107 18.221 1.00 65.38 235 CYS A N 1
ATOM 1882 C CA . CYS A 1 235 ? -2.576 -19.079 19.069 1.00 65.38 235 CYS A CA 1
ATOM 1883 C C . CYS A 1 235 ? -4.038 -19.263 18.665 1.00 65.38 235 CYS A C 1
ATOM 1885 O O . CYS A 1 235 ? -4.762 -18.292 18.457 1.00 65.38 235 CYS A O 1
ATOM 1887 N N . GLN A 1 236 ? -4.478 -20.516 18.587 1.00 57.56 236 GLN A N 1
ATOM 1888 C CA . GLN A 1 236 ? -5.856 -20.864 18.237 1.00 57.56 236 GLN A CA 1
ATOM 1889 C C . GLN A 1 236 ? -6.825 -20.714 19.424 1.00 57.56 236 GLN A C 1
ATOM 1891 O O . GLN A 1 236 ? -8.033 -20.589 19.238 1.00 57.56 236 GLN A O 1
ATOM 1896 N N . ASN A 1 237 ? -6.302 -20.747 20.648 1.00 54.78 237 ASN A N 1
ATOM 1897 C CA . ASN A 1 237 ? -7.052 -20.660 21.893 1.00 54.78 237 ASN A CA 1
ATOM 1898 C C . ASN A 1 237 ? -6.277 -19.842 22.940 1.00 54.78 237 ASN A C 1
ATOM 1900 O O . ASN A 1 237 ? -5.069 -19.654 22.823 1.00 54.78 237 ASN A O 1
ATOM 1904 N N . VAL A 1 238 ? -6.971 -19.396 23.992 1.00 55.03 238 VAL A N 1
ATOM 1905 C CA . VAL A 1 238 ? -6.393 -18.588 25.091 1.00 55.03 238 VAL A CA 1
ATOM 1906 C C . VAL A 1 238 ? -5.216 -19.296 25.779 1.00 55.03 238 VAL A C 1
ATOM 1908 O O . VAL A 1 238 ? -4.300 -18.647 26.266 1.00 55.03 238 VAL A O 1
ATOM 1911 N N . LYS A 1 239 ? -5.224 -20.636 25.794 1.00 56.84 239 LYS A N 1
ATOM 1912 C CA . LYS A 1 239 ? -4.152 -21.468 26.363 1.00 56.84 239 LYS A CA 1
ATOM 1913 C C . LYS A 1 239 ? -2.965 -21.700 25.414 1.00 56.84 239 LYS A C 1
ATOM 1915 O O . LYS A 1 239 ? -1.954 -22.226 25.856 1.00 56.84 239 LYS A O 1
ATOM 1920 N N . CYS A 1 240 ? -3.060 -21.276 24.149 1.00 61.47 240 CYS A N 1
ATOM 1921 C CA . CYS A 1 240 ? -2.019 -21.4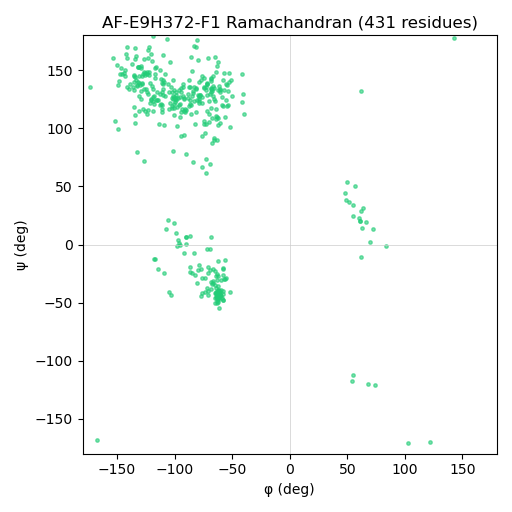23 23.126 1.00 61.47 240 CYS A CA 1
ATOM 1922 C C . CYS A 1 240 ? -1.525 -22.865 22.902 1.00 61.47 240 CYS A C 1
ATOM 1924 O O . CYS A 1 240 ? -0.369 -23.074 22.546 1.00 61.47 240 CYS A O 1
ATOM 1926 N N . ASP A 1 241 ? -2.392 -23.871 23.041 1.00 62.69 241 ASP A N 1
ATOM 1927 C CA . ASP A 1 241 ? -1.985 -25.279 22.889 1.00 62.69 241 ASP A CA 1
ATOM 1928 C C . ASP A 1 241 ? -1.639 -25.631 21.428 1.00 62.69 241 ASP A C 1
ATOM 1930 O O . ASP A 1 241 ? -0.932 -26.601 21.153 1.00 62.69 241 ASP A O 1
ATOM 1934 N N . LYS A 1 242 ? -2.162 -24.851 20.471 1.00 58.66 242 LYS A N 1
ATOM 1935 C CA . LYS A 1 242 ? -1.899 -24.976 19.032 1.00 58.66 242 LYS A CA 1
ATOM 1936 C C . LYS A 1 242 ? -1.726 -23.600 18.397 1.00 58.66 242 LYS A C 1
ATOM 1938 O O . LYS A 1 242 ? -2.507 -22.684 18.671 1.00 58.66 242 LYS A O 1
ATOM 1943 N N . THR A 1 243 ? -0.742 -23.478 17.509 1.00 61.66 243 THR A N 1
ATOM 1944 C CA . THR A 1 243 ? -0.541 -22.295 16.668 1.00 61.66 243 THR A CA 1
ATOM 1945 C C . THR A 1 243 ? -0.954 -22.583 15.227 1.00 61.66 243 THR A C 1
ATOM 1947 O O . THR A 1 243 ? -0.687 -23.659 14.692 1.00 61.66 243 THR A O 1
ATOM 1950 N N . MET A 1 244 ? -1.631 -21.625 14.592 1.00 62.28 244 MET A N 1
ATOM 1951 C CA . MET A 1 244 ? -1.938 -21.660 13.163 1.00 62.28 244 MET A CA 1
ATOM 1952 C C . MET A 1 244 ? -1.114 -20.597 12.429 1.00 62.28 244 MET A C 1
ATOM 1954 O O . MET A 1 244 ? -0.969 -19.484 12.949 1.00 62.28 244 MET A O 1
ATOM 1958 N N . PRO A 1 245 ? -0.560 -20.913 11.242 1.00 65.81 245 PRO A N 1
ATOM 1959 C CA . PRO A 1 245 ? 0.090 -19.917 10.404 1.00 65.81 245 PRO A CA 1
ATOM 1960 C C . PRO A 1 245 ? -0.973 -18.944 9.887 1.00 65.81 245 PRO A C 1
ATOM 1962 O O . PRO A 1 245 ? -1.792 -19.302 9.041 1.00 65.81 245 PRO A O 1
ATOM 1965 N N . ASN A 1 246 ? -0.953 -17.718 10.408 1.00 75.56 246 ASN A N 1
ATOM 1966 C CA . ASN A 1 246 ? -1.881 -16.662 10.029 1.00 75.56 246 ASN A CA 1
ATOM 1967 C C . ASN A 1 246 ? -1.117 -15.506 9.381 1.00 75.56 246 ASN A C 1
ATOM 1969 O O . ASN A 1 246 ? 0.057 -15.262 9.659 1.00 75.56 246 ASN A O 1
ATOM 1973 N N . TRP A 1 247 ? -1.803 -14.772 8.516 1.00 83.94 247 TRP A N 1
ATOM 1974 C CA . TRP A 1 247 ? -1.245 -13.606 7.845 1.00 83.94 247 TRP A CA 1
ATOM 1975 C C . TRP A 1 247 ? -1.621 -12.353 8.634 1.00 83.94 247 TRP A C 1
ATOM 1977 O O . TRP A 1 247 ? -2.714 -11.822 8.472 1.00 83.94 247 TRP A O 1
ATOM 1987 N N . THR A 1 248 ? -0.761 -11.900 9.541 1.00 86.62 248 THR A N 1
ATOM 1988 C CA . THR A 1 248 ? -1.028 -10.696 10.346 1.00 86.62 248 THR A CA 1
ATOM 1989 C C . THR A 1 248 ? -0.847 -9.445 9.494 1.00 86.62 248 THR A C 1
ATOM 1991 O O . THR A 1 248 ? 0.135 -9.340 8.760 1.00 86.62 248 THR A O 1
ATOM 1994 N N . VAL A 1 249 ? -1.774 -8.493 9.609 1.00 87.56 249 VAL A N 1
ATOM 1995 C CA . VAL A 1 249 ? -1.705 -7.205 8.912 1.00 87.56 249 VAL A CA 1
ATOM 1996 C C . VAL A 1 249 ? -0.609 -6.339 9.535 1.00 87.56 249 VAL A C 1
ATOM 1998 O O . VAL A 1 249 ? -0.582 -6.136 10.745 1.00 87.56 249 VAL A O 1
ATOM 2001 N N . VAL A 1 250 ? 0.297 -5.812 8.711 1.00 86.38 250 VAL A N 1
ATOM 2002 C CA . VAL A 1 250 ? 1.495 -5.080 9.163 1.00 86.38 250 VAL A CA 1
ATOM 2003 C C . VAL A 1 250 ? 1.151 -3.805 9.934 1.00 86.38 250 VAL A C 1
ATOM 2005 O O . VAL A 1 250 ? 1.853 -3.463 10.881 1.00 86.38 250 VAL A O 1
ATOM 2008 N N . SER A 1 251 ? 0.078 -3.109 9.554 1.00 80.38 251 SER A N 1
ATOM 2009 C CA . SER A 1 251 ? -0.362 -1.878 10.221 1.00 80.38 251 SER A CA 1
ATOM 2010 C C . SER A 1 251 ? -1.116 -2.124 11.530 1.00 80.38 251 SER A C 1
ATOM 2012 O O . SER A 1 251 ? -1.265 -1.196 12.322 1.00 80.38 251 SER A O 1
ATOM 2014 N N . ASN A 1 252 ? -1.615 -3.343 11.772 1.00 79.19 252 ASN A N 1
ATOM 2015 C CA . ASN A 1 252 ? -2.486 -3.623 12.907 1.00 79.19 252 ASN A CA 1
ATOM 2016 C C . ASN A 1 252 ? -2.365 -5.079 13.383 1.00 79.19 252 ASN A C 1
ATOM 2018 O O . ASN A 1 252 ? -2.933 -6.004 12.800 1.00 79.19 252 ASN A O 1
ATOM 2022 N N . ASN A 1 253 ? -1.704 -5.261 14.527 1.00 79.56 253 ASN A N 1
ATOM 2023 C CA . ASN A 1 253 ? -1.466 -6.568 15.142 1.00 79.56 253 ASN A CA 1
ATOM 2024 C C . ASN A 1 253 ? -2.730 -7.242 15.694 1.00 79.56 253 ASN A C 1
ATOM 2026 O O . ASN A 1 253 ? -2.649 -8.383 16.131 1.00 79.56 253 ASN A O 1
ATOM 2030 N N . HIS A 1 254 ? -3.894 -6.598 15.663 1.00 78.06 254 HIS A N 1
ATOM 2031 C CA . HIS A 1 254 ? -5.171 -7.228 16.008 1.00 78.06 254 HIS A CA 1
ATOM 2032 C C . HIS A 1 254 ? -5.965 -7.695 14.788 1.00 78.06 254 HIS A C 1
ATOM 2034 O O . HIS A 1 254 ? -7.052 -8.257 14.930 1.00 78.06 254 HIS A O 1
ATOM 2040 N N . LEU A 1 255 ? -5.439 -7.454 13.585 1.00 83.12 255 LEU A N 1
ATOM 2041 C CA . LEU A 1 255 ? -6.033 -7.875 12.326 1.00 83.12 255 LEU A CA 1
ATOM 2042 C C . LEU A 1 255 ? -5.174 -8.962 11.695 1.00 83.12 255 LEU A C 1
ATOM 2044 O O . LEU A 1 255 ? -3.950 -8.851 11.582 1.00 83.12 255 LEU A O 1
ATOM 2048 N N . PHE A 1 256 ? -5.823 -10.039 11.280 1.00 85.94 256 PHE A N 1
ATOM 2049 C CA . PHE A 1 256 ? -5.147 -11.138 10.616 1.00 85.94 256 PHE A CA 1
ATOM 2050 C C . PHE A 1 256 ? -6.046 -11.793 9.584 1.00 85.94 256 PHE A C 1
ATOM 2052 O O . PHE A 1 256 ? -7.270 -11.801 9.691 1.00 85.94 256 PHE A O 1
ATOM 2059 N N . ILE A 1 257 ? -5.407 -12.357 8.572 1.00 86.00 257 ILE A N 1
ATOM 2060 C CA . ILE A 1 257 ? -6.059 -12.951 7.426 1.00 86.00 257 ILE A CA 1
ATOM 2061 C C . ILE A 1 257 ? -5.926 -14.464 7.507 1.00 86.00 257 ILE A C 1
ATOM 2063 O O . ILE A 1 257 ? -4.832 -15.019 7.660 1.00 86.00 257 ILE A O 1
ATOM 2067 N N . VAL A 1 258 ? -7.070 -15.126 7.384 1.00 82.50 258 VAL A N 1
ATOM 2068 C CA . VAL A 1 258 ? -7.166 -16.575 7.242 1.00 82.50 258 VAL A CA 1
ATOM 2069 C C . VAL A 1 258 ? -7.420 -16.877 5.773 1.00 82.50 258 VAL A C 1
ATOM 2071 O O . VAL A 1 258 ? -8.437 -16.470 5.208 1.00 82.50 258 VAL A O 1
ATOM 2074 N N . GLN A 1 259 ? -6.476 -17.580 5.151 1.00 75.19 259 GLN A N 1
ATOM 2075 C CA . GLN A 1 259 ? -6.593 -18.025 3.765 1.00 75.19 259 GLN A CA 1
ATOM 2076 C C . GLN A 1 259 ? -7.308 -19.378 3.687 1.00 75.19 259 GLN A C 1
ATOM 2078 O O . GLN A 1 259 ? -7.042 -20.271 4.493 1.00 75.19 259 GLN A O 1
ATOM 2083 N N . SER A 1 260 ? -8.162 -19.565 2.680 1.00 65.75 260 SER A N 1
ATOM 2084 C CA . SER A 1 260 ? -8.557 -20.899 2.223 1.00 65.75 260 SER A CA 1
ATOM 2085 C C . SER A 1 260 ? -8.141 -21.094 0.765 1.00 65.75 260 SER A C 1
ATOM 2087 O O . SER A 1 260 ? -8.319 -20.213 -0.081 1.00 65.75 260 SER A O 1
ATOM 2089 N N . MET A 1 261 ? -7.533 -22.247 0.471 1.00 46.22 261 MET A N 1
ATOM 2090 C CA . MET A 1 261 ? -7.196 -22.618 -0.904 1.00 46.22 261 MET A CA 1
ATOM 2091 C C . MET A 1 261 ? -8.497 -22.860 -1.681 1.00 46.22 261 MET A C 1
ATOM 2093 O O . MET A 1 261 ? -9.413 -23.522 -1.192 1.00 46.22 261 MET A O 1
ATOM 2097 N N . VAL A 1 262 ? -8.605 -22.271 -2.872 1.00 47.88 262 VAL A N 1
ATOM 2098 C CA . VAL A 1 262 ? -9.855 -22.206 -3.640 1.00 47.88 262 VAL A CA 1
ATOM 2099 C C . VAL A 1 262 ? -10.257 -23.590 -4.177 1.00 47.88 262 VAL A C 1
ATOM 2101 O O . VAL A 1 262 ? -9.643 -24.102 -5.108 1.00 47.88 262 VAL A O 1
ATOM 2104 N N . GLY A 1 263 ? -11.355 -24.146 -3.656 1.00 40.34 263 GLY A N 1
ATOM 2105 C CA . GLY A 1 263 ? -12.373 -24.828 -4.470 1.00 40.34 263 GLY A CA 1
ATOM 2106 C C . GLY A 1 263 ? -13.384 -23.801 -5.015 1.00 40.34 263 GLY A C 1
ATOM 2107 O O . GLY A 1 263 ? -13.439 -22.687 -4.495 1.00 40.34 263 GLY A O 1
ATOM 2108 N N . LYS A 1 264 ? -14.153 -24.137 -6.072 1.00 31.06 264 LYS A N 1
ATOM 2109 C CA . LYS A 1 264 ? -15.093 -23.217 -6.767 1.00 31.06 264 LYS A CA 1
ATOM 2110 C C . LYS A 1 264 ? -15.882 -22.336 -5.782 1.00 31.06 264 LYS A C 1
ATOM 2112 O O . LYS A 1 264 ? -16.581 -22.852 -4.913 1.00 31.06 264 LYS A O 1
ATOM 2117 N N . ALA A 1 265 ? -15.769 -21.017 -5.949 1.00 42.09 265 ALA A N 1
ATOM 2118 C CA . ALA A 1 265 ? -16.406 -20.029 -5.086 1.00 42.09 265 ALA A CA 1
ATOM 2119 C C . ALA A 1 265 ? -17.947 -20.086 -5.190 1.00 42.09 265 ALA A C 1
ATOM 2121 O O . ALA A 1 265 ? -18.474 -20.129 -6.306 1.00 42.09 265 ALA A O 1
ATOM 2122 N N . PRO A 1 266 ? -18.682 -20.044 -4.064 1.00 39.81 266 PRO A N 1
ATOM 2123 C CA . PRO A 1 266 ? -20.094 -19.675 -4.060 1.00 39.81 266 PRO A CA 1
ATOM 2124 C C . PRO A 1 266 ? -20.273 -18.224 -4.546 1.00 39.81 266 PRO A C 1
ATOM 2126 O O . PRO A 1 266 ? -19.354 -17.416 -4.384 1.00 39.81 266 PRO A O 1
ATOM 2129 N N . PRO A 1 267 ? -21.434 -17.864 -5.124 1.00 34.69 267 PRO A N 1
ATOM 2130 C CA . PRO A 1 267 ? -21.703 -16.499 -5.566 1.00 34.69 267 PRO A CA 1
ATOM 2131 C C . PRO A 1 267 ? -21.586 -15.500 -4.406 1.00 34.69 267 PRO A C 1
ATOM 2133 O O . PRO A 1 267 ? -21.988 -15.793 -3.277 1.00 34.69 267 PRO A O 1
ATOM 2136 N N . ALA A 1 268 ? -21.034 -14.320 -4.702 1.00 38.19 268 ALA A N 1
ATOM 2137 C CA . ALA A 1 268 ? -20.871 -13.245 -3.731 1.00 38.19 268 ALA A CA 1
ATOM 2138 C C . ALA A 1 268 ? -22.238 -12.860 -3.126 1.00 38.19 268 ALA A C 1
ATOM 2140 O O . ALA A 1 268 ? -23.208 -12.691 -3.875 1.00 38.19 268 ALA A O 1
ATOM 2141 N N . PRO A 1 269 ? -22.355 -12.725 -1.792 1.00 35.31 269 PRO A N 1
ATOM 2142 C CA . PRO A 1 269 ? -23.576 -12.214 -1.194 1.00 35.31 269 PRO A CA 1
ATOM 2143 C C . PRO A 1 269 ? -23.805 -10.764 -1.636 1.00 35.31 269 PRO A C 1
ATOM 2145 O O . PRO A 1 269 ? -22.862 -10.011 -1.880 1.00 35.31 269 PRO A O 1
ATOM 2148 N N . LYS A 1 270 ? -25.078 -10.370 -1.742 1.00 32.09 270 LYS A N 1
ATOM 2149 C CA . LYS A 1 270 ? -25.452 -8.972 -1.986 1.00 32.09 270 LYS A CA 1
ATOM 2150 C C . LYS A 1 270 ? -24.811 -8.092 -0.910 1.00 32.09 270 LYS A C 1
ATOM 2152 O O . LYS A 1 270 ? -24.839 -8.470 0.261 1.00 32.09 270 LYS A O 1
ATOM 2157 N N . LYS A 1 271 ? -24.259 -6.943 -1.332 1.00 33.25 271 LYS A N 1
ATOM 2158 C CA . LYS A 1 271 ? -23.652 -5.929 -0.456 1.00 33.25 271 LYS A CA 1
ATOM 2159 C C . LYS A 1 271 ? -24.507 -5.765 0.807 1.00 33.25 271 LYS A C 1
ATOM 2161 O O . LYS A 1 271 ? -25.723 -5.599 0.654 1.00 33.25 271 LYS A O 1
ATOM 2166 N N . PRO A 1 272 ? -23.925 -5.822 2.017 1.00 29.25 272 PRO A N 1
ATOM 2167 C CA . PRO A 1 272 ? -24.677 -5.509 3.215 1.00 29.25 272 PRO A CA 1
ATOM 2168 C C . PRO A 1 272 ? -25.211 -4.089 3.048 1.00 29.25 272 PRO A C 1
ATOM 2170 O O . PRO A 1 272 ? -24.456 -3.137 2.850 1.00 29.25 272 PRO A O 1
ATOM 2173 N N . VAL A 1 273 ? -26.536 -3.960 3.056 1.00 29.50 273 VAL A N 1
ATOM 2174 C CA . VAL A 1 273 ? -27.177 -2.679 3.333 1.00 29.50 273 VAL A CA 1
ATOM 2175 C C . VAL A 1 273 ? -26.584 -2.246 4.663 1.00 29.50 273 VAL A C 1
ATOM 2177 O O . VAL A 1 273 ? -26.666 -3.015 5.620 1.00 29.50 273 VAL A O 1
ATOM 2180 N N . PHE A 1 274 ? -25.900 -1.099 4.675 1.00 29.39 274 PHE A N 1
ATOM 2181 C CA . PHE A 1 274 ? -25.295 -0.522 5.868 1.00 29.39 274 PHE A CA 1
ATOM 2182 C C . PHE A 1 274 ? -26.249 -0.728 7.041 1.00 29.39 274 PHE A C 1
ATOM 2184 O O . PHE A 1 274 ? -27.361 -0.199 7.034 1.00 29.39 274 PHE A O 1
ATOM 2191 N N . TYR A 1 275 ? -25.845 -1.560 8.002 1.00 29.08 275 TYR A N 1
ATOM 2192 C CA . TYR A 1 275 ? -26.588 -1.709 9.237 1.00 29.08 275 TYR A CA 1
ATOM 2193 C C . TYR A 1 275 ? -26.604 -0.327 9.880 1.00 29.08 275 TYR A C 1
ATOM 2195 O O . TYR A 1 275 ? -25.610 0.116 10.451 1.00 29.08 275 TYR A O 1
ATOM 2203 N N . THR A 1 276 ? -27.742 0.355 9.807 1.00 28.86 276 THR A N 1
ATOM 2204 C CA . THR A 1 276 ? -28.106 1.384 10.776 1.00 28.86 276 THR A CA 1
ATOM 2205 C C . THR A 1 276 ? -28.378 0.660 12.092 1.00 28.86 276 THR A C 1
ATOM 2207 O O . THR A 1 276 ? -29.522 0.487 12.505 1.00 28.86 276 THR A O 1
ATOM 2210 N N . SER A 1 277 ? -27.314 0.130 12.698 1.00 31.70 277 SER A N 1
ATOM 2211 C CA . SER A 1 277 ? -27.319 -0.249 14.100 1.00 31.70 277 SER A CA 1
ATOM 2212 C C . SER A 1 277 ? -27.319 1.050 14.913 1.00 31.70 277 SER A C 1
ATOM 2214 O O . SER A 1 277 ? -26.569 1.967 14.568 1.00 31.70 277 SER A O 1
ATOM 2216 N N . PRO A 1 278 ? -28.105 1.152 15.996 1.00 30.98 278 PRO A N 1
ATOM 2217 C CA . PRO A 1 278 ? -28.029 2.262 16.948 1.00 30.98 278 PRO A CA 1
ATOM 2218 C C . PRO A 1 278 ? -26.630 2.458 17.567 1.00 30.98 278 PRO A C 1
ATOM 2220 O O . PRO A 1 278 ? -26.362 3.501 18.158 1.00 30.98 278 PRO A O 1
ATOM 2223 N N . ASN A 1 279 ? -25.719 1.490 17.408 1.00 36.00 279 ASN A N 1
ATOM 2224 C CA . ASN A 1 279 ? -24.351 1.548 17.915 1.00 36.00 279 ASN A CA 1
ATOM 2225 C C . ASN A 1 279 ? -23.406 2.184 16.878 1.00 36.00 279 ASN A C 1
ATOM 2227 O O . ASN A 1 279 ? -22.650 1.511 16.177 1.00 36.00 279 ASN A O 1
ATOM 2231 N N . PHE A 1 280 ? -23.456 3.510 16.773 1.00 30.70 280 PHE A N 1
ATOM 2232 C CA . PHE A 1 280 ? -22.612 4.305 15.871 1.00 30.70 280 PHE A CA 1
ATOM 2233 C C . PHE A 1 280 ? -21.098 4.186 16.180 1.00 30.70 280 PHE A C 1
ATOM 2235 O O . PHE A 1 280 ? -20.273 4.290 15.273 1.00 30.70 280 PHE A O 1
ATOM 2242 N N . TRP A 1 281 ? -20.724 3.902 17.434 1.00 33.25 281 TRP A N 1
ATOM 2243 C CA . TRP A 1 281 ? -19.325 3.847 17.897 1.00 33.25 281 TRP A CA 1
ATOM 2244 C C . TRP A 1 281 ? -18.628 2.494 17.669 1.00 33.25 281 TRP A C 1
ATOM 2246 O O . TRP A 1 281 ? -17.421 2.465 17.439 1.00 33.25 281 TRP A O 1
ATOM 2256 N N . GLU A 1 282 ? -19.388 1.396 17.568 1.00 45.03 282 GLU A N 1
ATOM 2257 C CA . GLU A 1 282 ? -18.896 0.016 17.352 1.00 45.03 282 GLU A CA 1
ATOM 2258 C C . GLU A 1 282 ? -18.146 -0.168 16.014 1.00 45.03 282 GLU A C 1
ATOM 2260 O O . GLU A 1 282 ? -17.432 -1.151 15.799 1.00 45.03 282 GLU A O 1
ATOM 2265 N N . ASN A 1 283 ? -18.295 0.813 15.119 1.00 50.03 283 ASN A N 1
ATOM 2266 C CA . ASN A 1 283 ? -17.819 0.777 13.746 1.00 50.03 283 ASN A CA 1
ATOM 2267 C C . ASN A 1 283 ? -16.773 1.847 13.426 1.00 50.03 283 ASN A C 1
ATOM 2269 O O . ASN A 1 283 ? -16.148 1.739 12.383 1.00 50.03 283 ASN A O 1
ATOM 2273 N N . ALA A 1 284 ? -16.532 2.862 14.263 1.00 46.41 284 ALA A N 1
ATOM 2274 C CA . ALA A 1 284 ? -15.689 3.998 13.862 1.00 46.41 284 ALA A CA 1
ATOM 2275 C C . ALA A 1 284 ? -14.243 3.579 13.537 1.00 46.41 284 ALA A C 1
ATOM 2277 O O . ALA A 1 284 ? -13.696 3.956 12.502 1.00 46.41 284 ALA A O 1
ATOM 2278 N N . GLN A 1 285 ? -13.641 2.728 14.373 1.00 56.66 285 GLN A N 1
ATOM 2279 C CA . GLN A 1 285 ? -12.274 2.251 14.149 1.00 56.66 285 GLN A CA 1
ATOM 2280 C C . GLN A 1 285 ? -12.185 1.187 13.048 1.00 56.66 285 GLN A C 1
ATOM 2282 O O . GLN A 1 285 ? -11.191 1.113 12.337 1.00 56.66 285 GLN A O 1
ATOM 2287 N N . LEU A 1 286 ? -13.255 0.416 12.864 1.00 60.59 286 LEU A N 1
ATOM 2288 C CA . LEU A 1 286 ? -13.408 -0.574 11.799 1.00 60.59 286 LEU A CA 1
ATOM 2289 C C . LEU A 1 286 ? -13.591 0.084 10.423 1.00 60.59 286 LEU A C 1
ATOM 2291 O O . LEU A 1 286 ? -12.994 -0.345 9.440 1.00 60.59 286 LEU A O 1
ATOM 2295 N N . ILE A 1 287 ? -14.363 1.172 10.378 1.00 60.00 287 ILE A N 1
ATOM 2296 C CA . ILE A 1 287 ? -14.522 2.065 9.227 1.00 60.00 287 ILE A CA 1
ATOM 2297 C C . ILE A 1 287 ? -13.181 2.723 8.906 1.00 60.00 287 ILE A C 1
ATOM 2299 O O . ILE A 1 287 ? -12.796 2.755 7.741 1.00 60.00 287 ILE A O 1
ATOM 2303 N N . ASN A 1 288 ? -12.449 3.192 9.922 1.00 68.62 288 ASN A N 1
ATOM 2304 C CA . ASN A 1 288 ? -11.124 3.779 9.733 1.00 68.62 288 ASN A CA 1
ATOM 2305 C C . ASN A 1 288 ? -10.123 2.754 9.172 1.00 68.62 288 ASN A C 1
ATOM 2307 O O . ASN A 1 288 ? -9.420 3.044 8.210 1.00 68.62 288 ASN A O 1
ATOM 2311 N N . ASP A 1 289 ? -10.096 1.532 9.713 1.00 70.31 289 ASP A N 1
ATOM 2312 C CA . ASP A 1 289 ? -9.245 0.450 9.207 1.00 70.31 289 ASP A CA 1
ATOM 2313 C C . ASP A 1 289 ? -9.600 0.102 7.746 1.00 70.31 289 ASP A C 1
ATOM 2315 O O . ASP A 1 289 ? -8.712 0.030 6.897 1.00 70.31 289 ASP A O 1
ATOM 2319 N N . HIS A 1 290 ? -10.890 -0.014 7.410 1.00 75.19 290 HIS A N 1
ATOM 2320 C CA . HIS A 1 290 ? -11.341 -0.243 6.032 1.00 75.19 290 HIS A CA 1
ATOM 2321 C C . HIS A 1 290 ? -10.951 0.904 5.082 1.00 75.19 290 HIS A C 1
ATOM 2323 O O . HIS A 1 290 ? -10.489 0.661 3.965 1.00 75.19 290 HIS A O 1
ATOM 2329 N N . GLN A 1 291 ? -11.103 2.162 5.508 1.00 78.06 291 GLN A N 1
ATOM 2330 C CA . GLN A 1 291 ? -10.660 3.328 4.736 1.00 78.06 291 GLN A CA 1
ATOM 2331 C C . GLN A 1 291 ? -9.148 3.303 4.499 1.00 78.06 291 GLN A C 1
ATOM 2333 O O . GLN A 1 291 ? -8.708 3.549 3.377 1.00 78.06 291 GLN A O 1
ATOM 2338 N N . ASN A 1 292 ? -8.359 2.934 5.509 1.00 81.94 292 ASN A N 1
ATOM 2339 C CA . ASN A 1 292 ? -6.910 2.811 5.378 1.00 81.94 292 ASN A CA 1
ATOM 2340 C C . ASN A 1 292 ? -6.517 1.744 4.344 1.00 81.94 292 ASN A C 1
ATOM 2342 O O . ASN A 1 292 ? -5.643 2.000 3.519 1.00 81.94 292 ASN A O 1
ATOM 2346 N N . PHE A 1 293 ? -7.185 0.585 4.322 1.00 83.44 293 PHE A N 1
ATOM 2347 C CA . PHE A 1 293 ? -6.932 -0.457 3.313 1.00 83.44 293 PHE A CA 1
ATOM 2348 C C . PHE A 1 293 ? -7.328 -0.031 1.895 1.00 83.44 293 PHE A C 1
ATOM 2350 O O . PHE A 1 293 ? -6.665 -0.409 0.928 1.00 83.44 293 PHE A O 1
ATOM 2357 N N . ASN A 1 294 ? -8.374 0.782 1.756 1.00 85.81 294 ASN A N 1
ATOM 2358 C CA . ASN A 1 294 ? -8.751 1.347 0.465 1.00 85.81 294 ASN A CA 1
ATOM 2359 C C . ASN A 1 294 ? -7.751 2.412 -0.017 1.00 85.81 294 ASN A C 1
ATOM 2361 O O . ASN A 1 294 ? -7.334 2.389 -1.173 1.00 85.81 294 ASN A O 1
ATOM 2365 N N . ILE A 1 295 ? -7.299 3.304 0.869 1.00 82.69 295 ILE A N 1
ATOM 2366 C CA . ILE A 1 295 ? -6.245 4.280 0.550 1.00 82.69 295 ILE A CA 1
ATOM 2367 C C . ILE A 1 295 ? -4.951 3.555 0.159 1.00 82.69 295 ILE A C 1
ATOM 2369 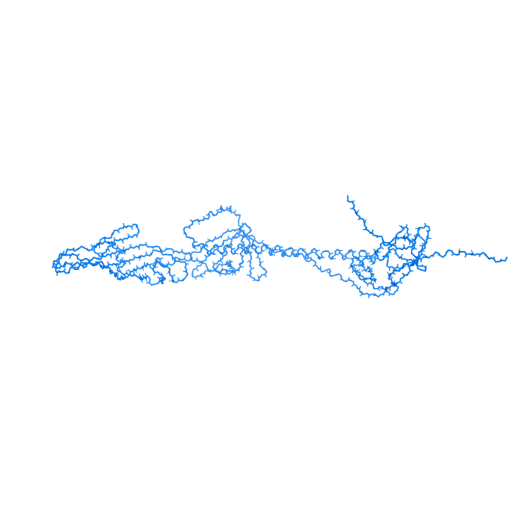O O . ILE A 1 295 ? -4.297 3.949 -0.813 1.00 82.69 295 ILE A O 1
ATOM 2373 N N . GLN A 1 296 ? -4.611 2.472 0.865 1.00 84.75 296 GLN A N 1
ATOM 2374 C CA . GLN A 1 296 ? -3.486 1.607 0.517 1.00 84.75 296 GLN A CA 1
ATOM 2375 C C . GLN A 1 296 ? -3.648 1.041 -0.899 1.00 84.75 296 GLN A C 1
ATOM 2377 O O . GLN A 1 296 ? -2.731 1.172 -1.705 1.00 84.75 296 GLN A O 1
ATOM 2382 N N . TYR A 1 297 ? -4.826 0.504 -1.240 1.00 87.88 297 TYR A N 1
ATOM 2383 C CA . TYR A 1 297 ? -5.118 -0.009 -2.583 1.00 87.88 297 TYR A CA 1
ATOM 2384 C C . TYR A 1 297 ? -4.936 1.053 -3.669 1.00 87.88 297 TYR A C 1
ATOM 2386 O O . TYR A 1 297 ? -4.287 0.797 -4.685 1.00 87.88 297 TYR A O 1
ATOM 2394 N N . LEU A 1 298 ? -5.494 2.250 -3.467 1.00 86.44 298 LEU A N 1
ATOM 2395 C CA . LEU A 1 298 ? -5.410 3.339 -4.442 1.00 86.44 298 LEU A CA 1
ATOM 2396 C C . LEU A 1 298 ? -3.956 3.767 -4.670 1.00 86.44 298 LEU A C 1
ATOM 2398 O O . LEU A 1 298 ? -3.518 3.891 -5.816 1.00 86.44 298 LEU A O 1
ATOM 2402 N N . THR A 1 299 ? -3.205 3.927 -3.581 1.00 86.62 299 THR A N 1
ATOM 2403 C CA . THR A 1 299 ? -1.796 4.332 -3.617 1.00 86.62 299 THR A CA 1
ATOM 2404 C C . THR A 1 299 ? -0.939 3.263 -4.292 1.00 86.62 299 THR A C 1
ATOM 2406 O O . THR A 1 299 ? -0.216 3.553 -5.245 1.00 86.62 299 THR A O 1
ATOM 2409 N N . ASP A 1 300 ? -1.071 2.004 -3.873 1.00 86.75 300 ASP A N 1
ATOM 2410 C CA . ASP A 1 300 ? -0.290 0.900 -4.428 1.00 86.75 300 ASP A CA 1
ATOM 2411 C C . ASP A 1 300 ? -0.664 0.614 -5.882 1.00 86.75 300 ASP A C 1
ATOM 2413 O O . ASP A 1 300 ? 0.194 0.249 -6.684 1.00 86.75 300 ASP A O 1
ATOM 2417 N N . SER A 1 301 ? -1.931 0.787 -6.264 1.00 86.44 301 SER A N 1
ATOM 2418 C CA . SER A 1 301 ? -2.355 0.656 -7.658 1.00 86.44 301 SER A CA 1
ATOM 2419 C C . SER A 1 301 ? -1.691 1.707 -8.548 1.00 86.44 301 SER A C 1
ATOM 2421 O O . SER A 1 301 ? -1.195 1.350 -9.619 1.00 86.44 301 SER A O 1
ATOM 2423 N N . ALA A 1 302 ? -1.636 2.968 -8.106 1.00 86.50 302 ALA A N 1
ATOM 2424 C CA . ALA A 1 302 ? -0.957 4.036 -8.838 1.00 86.50 302 ALA A CA 1
ATOM 2425 C C . ALA A 1 302 ? 0.549 3.753 -8.965 1.00 86.50 302 ALA A C 1
ATOM 2427 O O . ALA A 1 302 ? 1.081 3.715 -10.074 1.00 86.50 302 ALA A O 1
ATOM 2428 N N . VAL A 1 303 ? 1.211 3.427 -7.853 1.00 86.94 303 VAL A N 1
ATOM 2429 C CA . VAL A 1 303 ? 2.652 3.133 -7.828 1.00 86.94 303 VAL A CA 1
ATOM 2430 C C . VAL A 1 303 ? 2.997 1.901 -8.673 1.00 86.94 303 VAL A C 1
ATOM 2432 O O . VAL A 1 303 ? 3.983 1.908 -9.410 1.00 86.94 303 VAL A O 1
ATOM 2435 N N . ARG A 1 304 ? 2.192 0.829 -8.622 1.00 84.94 304 ARG A N 1
ATOM 2436 C CA . ARG A 1 304 ? 2.386 -0.354 -9.482 1.00 84.94 304 ARG A CA 1
ATOM 2437 C C . ARG A 1 304 ? 2.257 0.006 -10.959 1.00 84.94 304 ARG A C 1
ATOM 2439 O O . ARG A 1 304 ? 3.067 -0.462 -11.753 1.00 84.94 304 ARG A O 1
ATOM 2446 N N . HIS A 1 305 ? 1.270 0.825 -11.321 1.00 85.31 305 HIS A N 1
ATOM 2447 C CA . HIS A 1 305 ? 1.083 1.261 -12.702 1.00 85.31 305 HIS A CA 1
ATOM 2448 C C . HIS A 1 305 ? 2.279 2.077 -13.211 1.00 85.31 305 HIS A C 1
ATOM 2450 O O . HIS A 1 305 ? 2.802 1.787 -14.286 1.00 85.31 305 HIS A O 1
ATOM 2456 N N . GLU A 1 306 ? 2.761 3.036 -12.420 1.00 85.44 306 GLU A N 1
ATOM 2457 C CA . GLU A 1 306 ? 3.935 3.845 -12.764 1.00 85.44 306 GLU A CA 1
ATOM 2458 C C . GLU A 1 306 ? 5.202 2.996 -12.892 1.00 85.44 306 GLU A C 1
ATOM 2460 O O . GLU A 1 306 ? 5.940 3.122 -13.869 1.00 85.44 306 GLU A O 1
ATOM 2465 N N . ASN A 1 307 ? 5.434 2.075 -11.954 1.00 84.12 307 ASN A N 1
ATOM 2466 C CA . ASN A 1 307 ? 6.593 1.186 -11.997 1.00 84.12 307 ASN A CA 1
ATOM 2467 C C . ASN A 1 307 ? 6.580 0.265 -13.225 1.00 84.12 307 ASN A C 1
ATOM 2469 O O . ASN A 1 307 ? 7.621 0.068 -13.855 1.00 84.12 307 ASN A O 1
ATOM 2473 N N . GLU A 1 308 ? 5.420 -0.284 -13.593 1.00 83.75 308 GLU A N 1
ATOM 2474 C CA . GLU A 1 308 ? 5.277 -1.069 -14.825 1.00 83.75 308 GLU A CA 1
ATOM 2475 C C . GLU A 1 308 ? 5.534 -0.208 -16.067 1.00 83.75 308 GLU A C 1
ATOM 2477 O O . GLU A 1 308 ? 6.276 -0.623 -16.959 1.00 83.75 308 GLU A O 1
ATOM 2482 N N . LEU A 1 309 ? 5.011 1.021 -16.108 1.00 85.38 309 LEU A N 1
ATOM 2483 C CA . LEU A 1 309 ? 5.261 1.941 -17.216 1.00 85.38 309 LEU A CA 1
ATOM 2484 C C . LEU A 1 309 ? 6.753 2.277 -17.353 1.00 85.38 309 LEU A C 1
ATOM 2486 O O . LEU A 1 309 ? 7.290 2.231 -18.458 1.00 85.38 309 LEU A O 1
ATOM 2490 N N . ILE A 1 310 ? 7.444 2.556 -16.245 1.00 84.19 310 ILE A N 1
ATOM 2491 C CA . ILE A 1 310 ? 8.887 2.835 -16.240 1.00 84.19 310 ILE A CA 1
ATOM 2492 C C . ILE A 1 310 ? 9.674 1.635 -16.777 1.00 84.19 310 ILE A C 1
ATOM 2494 O O . ILE A 1 310 ? 10.561 1.816 -17.613 1.00 84.19 310 ILE A O 1
ATOM 2498 N N . ARG A 1 311 ? 9.329 0.409 -16.363 1.00 82.25 311 ARG A N 1
ATOM 2499 C CA . ARG A 1 311 ? 9.963 -0.819 -16.873 1.00 82.25 311 ARG A CA 1
ATOM 2500 C C . ARG A 1 311 ? 9.756 -0.985 -18.378 1.00 82.25 311 ARG A C 1
ATOM 2502 O O . ARG A 1 311 ? 10.704 -1.304 -19.096 1.00 82.25 311 ARG A O 1
ATOM 2509 N N . VAL A 1 312 ? 8.545 -0.723 -18.872 1.00 85.06 312 VAL A N 1
ATOM 2510 C CA . VAL A 1 312 ? 8.245 -0.756 -20.312 1.00 85.06 312 VAL A CA 1
ATOM 2511 C C . VAL A 1 312 ? 9.041 0.315 -21.061 1.00 85.06 312 VAL A C 1
ATOM 2513 O O . VAL A 1 312 ? 9.653 0.004 -22.078 1.00 85.06 312 VAL A O 1
ATOM 2516 N N . ILE A 1 313 ? 9.107 1.549 -20.552 1.00 85.56 313 ILE A N 1
ATOM 2517 C CA . ILE A 1 313 ? 9.894 2.635 -21.159 1.00 85.56 313 ILE A CA 1
ATOM 2518 C C . ILE A 1 313 ? 11.372 2.251 -21.241 1.00 85.56 313 ILE A C 1
ATOM 2520 O O . ILE A 1 313 ? 11.987 2.423 -22.291 1.00 85.56 313 ILE A O 1
ATOM 2524 N N . GLN A 1 314 ? 11.945 1.706 -20.168 1.00 84.38 314 GLN A N 1
ATOM 2525 C CA . GLN A 1 314 ? 13.339 1.258 -20.154 1.00 84.38 314 GLN A CA 1
ATOM 2526 C C . GLN A 1 314 ? 13.589 0.153 -21.189 1.00 84.38 314 GLN A C 1
ATOM 2528 O O . GLN A 1 314 ? 14.572 0.219 -21.927 1.00 84.38 314 GLN A O 1
ATOM 2533 N N . SER A 1 315 ? 12.676 -0.817 -21.298 1.00 83.56 315 SER A N 1
ATOM 2534 C CA . SER A 1 315 ? 12.742 -1.878 -22.310 1.00 83.56 315 SER A CA 1
ATOM 2535 C C . SER A 1 315 ? 12.680 -1.314 -23.736 1.00 83.56 315 SER A C 1
ATOM 2537 O O . SER A 1 315 ? 13.538 -1.627 -24.561 1.00 83.56 315 SER A O 1
ATOM 2539 N N . VAL A 1 316 ? 11.740 -0.407 -24.014 1.00 86.25 316 VAL A N 1
ATOM 2540 C CA . VAL A 1 316 ? 11.603 0.244 -25.328 1.00 86.25 316 VAL A CA 1
ATOM 2541 C C . VAL A 1 316 ? 12.828 1.093 -25.661 1.00 86.25 316 VAL A C 1
ATOM 2543 O O . VAL A 1 316 ? 13.313 1.051 -26.789 1.00 86.25 316 VAL A O 1
ATOM 2546 N N . GLN A 1 317 ? 13.37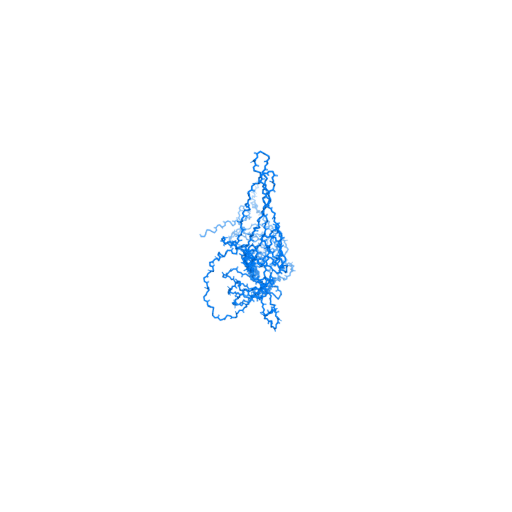3 1.839 -24.699 1.00 86.50 317 GLN A N 1
ATOM 2547 C CA . GLN A 1 317 ? 14.597 2.617 -24.897 1.00 86.50 317 GLN A CA 1
ATOM 2548 C C . GLN A 1 317 ? 15.806 1.718 -25.184 1.00 86.50 317 GLN A C 1
ATOM 2550 O O . GLN A 1 317 ? 16.648 2.082 -26.005 1.00 86.50 317 GLN A O 1
ATOM 2555 N N . CYS A 1 318 ? 15.892 0.552 -24.538 1.00 83.88 318 CYS A N 1
ATOM 2556 C CA . CYS A 1 318 ? 16.929 -0.444 -24.804 1.00 83.88 318 CYS A CA 1
ATOM 2557 C C . CYS A 1 318 ? 16.836 -0.964 -26.250 1.00 83.88 318 CYS A C 1
ATOM 2559 O O . CYS A 1 318 ? 17.808 -0.879 -27.001 1.00 83.88 318 CYS A O 1
ATOM 2561 N N . GLU A 1 319 ? 15.642 -1.367 -26.695 1.00 83.88 319 GLU A N 1
ATOM 2562 C CA . GLU A 1 319 ? 15.411 -1.792 -28.083 1.00 83.88 319 GLU A CA 1
ATOM 2563 C C . GLU A 1 319 ? 15.660 -0.666 -29.094 1.00 83.88 319 GLU A C 1
ATOM 2565 O O . GLU A 1 319 ? 16.274 -0.883 -30.139 1.00 83.88 319 GLU A O 1
ATOM 2570 N N . GLN A 1 320 ? 15.264 0.569 -28.775 1.00 86.06 320 GLN A N 1
ATOM 2571 C CA . GLN A 1 320 ? 15.523 1.723 -29.631 1.00 86.06 320 GLN A CA 1
ATOM 2572 C C . GLN A 1 320 ? 17.027 1.964 -29.816 1.00 86.06 320 GLN A C 1
ATOM 2574 O O . GLN A 1 320 ? 17.457 2.297 -30.922 1.00 86.06 320 GLN A O 1
ATOM 2579 N N . ARG A 1 321 ? 17.841 1.792 -28.765 1.00 82.00 321 ARG A N 1
ATOM 2580 C CA . ARG A 1 321 ? 19.307 1.878 -28.877 1.00 82.00 321 ARG A CA 1
ATOM 2581 C C . ARG A 1 321 ? 19.853 0.784 -29.788 1.00 82.00 321 ARG A C 1
ATOM 2583 O O . ARG A 1 321 ? 20.649 1.101 -30.668 1.00 82.00 321 ARG A O 1
ATOM 2590 N N . ARG A 1 322 ? 19.367 -0.453 -29.648 1.00 82.31 322 ARG A N 1
ATOM 2591 C CA . ARG A 1 322 ? 19.766 -1.582 -30.500 1.00 82.31 322 ARG A CA 1
ATOM 2592 C C . ARG A 1 322 ? 19.431 -1.343 -31.977 1.00 82.31 322 ARG A C 1
ATOM 2594 O O . ARG A 1 322 ? 20.264 -1.580 -32.848 1.00 82.31 322 ARG A O 1
ATOM 2601 N N . ILE A 1 323 ? 18.242 -0.812 -32.268 1.00 85.19 323 ILE A N 1
ATOM 2602 C CA . ILE A 1 323 ? 17.830 -0.460 -33.637 1.00 85.19 323 ILE A CA 1
ATOM 2603 C C . ILE A 1 323 ? 18.704 0.669 -34.193 1.00 85.19 323 ILE A C 1
ATOM 2605 O O . ILE A 1 323 ? 19.197 0.559 -35.314 1.00 85.19 323 ILE A O 1
ATOM 2609 N N . LYS A 1 324 ? 18.950 1.731 -33.410 1.00 83.69 324 LYS A N 1
ATOM 2610 C CA . LYS A 1 324 ? 19.844 2.828 -33.815 1.00 83.69 324 LYS A CA 1
ATOM 2611 C C . LYS A 1 324 ? 21.263 2.336 -34.095 1.00 83.69 324 LYS A C 1
ATOM 2613 O O . LYS A 1 324 ? 21.873 2.793 -35.056 1.00 83.69 324 LYS A O 1
ATOM 2618 N N . HIS A 1 325 ? 21.770 1.397 -33.297 1.00 82.69 325 HIS A N 1
ATOM 2619 C CA . HIS A 1 325 ? 23.062 0.756 -33.531 1.00 82.69 325 HIS A CA 1
ATOM 2620 C C . HIS A 1 325 ? 23.075 0.008 -34.873 1.00 82.69 325 HIS A C 1
ATOM 2622 O O . HIS A 1 325 ? 23.904 0.310 -35.731 1.00 82.69 325 HIS A O 1
ATOM 2628 N N . ALA A 1 326 ? 22.126 -0.907 -35.095 1.00 84.81 326 ALA A N 1
ATOM 2629 C CA . ALA A 1 326 ? 22.035 -1.665 -36.344 1.00 84.81 326 ALA A CA 1
ATOM 2630 C C . ALA A 1 326 ? 21.888 -0.747 -37.572 1.00 84.81 326 ALA A C 1
ATOM 2632 O O . ALA A 1 326 ? 22.531 -0.968 -38.601 1.00 84.81 326 ALA A O 1
ATOM 2633 N N . GLN A 1 327 ? 21.096 0.322 -37.446 1.00 87.88 327 GLN A N 1
ATOM 2634 C CA . GLN A 1 327 ? 20.952 1.348 -38.474 1.00 87.88 327 GLN A CA 1
ATOM 2635 C C . GLN A 1 327 ? 22.278 2.072 -38.735 1.00 87.88 327 GLN A C 1
ATOM 2637 O O . GLN A 1 327 ? 22.663 2.211 -39.890 1.00 87.88 327 GLN A O 1
ATOM 2642 N N . ALA A 1 328 ? 23.006 2.490 -37.696 1.00 85.31 328 ALA A N 1
ATOM 2643 C CA . ALA A 1 328 ? 24.292 3.165 -37.853 1.00 85.31 328 ALA A CA 1
ATOM 2644 C C . ALA A 1 328 ? 25.341 2.272 -38.534 1.00 85.31 328 ALA A C 1
ATOM 2646 O O . ALA A 1 328 ? 26.051 2.744 -39.421 1.00 85.31 328 ALA A O 1
ATOM 2647 N N . VAL A 1 329 ? 25.410 0.984 -38.174 1.00 86.94 329 VAL A N 1
ATOM 2648 C CA . VAL A 1 329 ? 26.302 0.009 -38.826 1.00 86.94 329 VAL A CA 1
ATOM 2649 C C . VAL A 1 329 ? 25.930 -0.163 -40.297 1.00 86.94 329 VAL A C 1
ATOM 2651 O O . VAL A 1 329 ? 26.803 -0.063 -41.157 1.00 86.94 329 VAL A O 1
ATOM 2654 N N . SER A 1 330 ? 24.643 -0.361 -40.606 1.00 88.88 330 SER A N 1
ATOM 2655 C CA . SER A 1 330 ? 24.171 -0.512 -41.987 1.00 88.88 330 SER A CA 1
ATOM 2656 C C . SER A 1 330 ? 24.431 0.746 -42.821 1.00 88.88 330 SER A C 1
ATOM 2658 O O . SER A 1 330 ? 24.991 0.650 -43.910 1.00 88.88 330 SER A O 1
ATOM 2660 N N . THR A 1 331 ? 24.131 1.939 -42.298 1.00 90.62 331 THR A N 1
ATOM 2661 C CA . THR A 1 331 ? 24.425 3.207 -42.980 1.00 90.62 331 THR A CA 1
ATOM 2662 C C . THR A 1 331 ? 25.930 3.379 -43.198 1.00 90.62 331 THR A C 1
ATOM 2664 O O . THR A 1 331 ? 26.340 3.787 -44.284 1.00 90.62 331 THR A O 1
ATOM 2667 N N . ALA A 1 332 ? 26.774 3.027 -42.219 1.00 90.00 332 ALA A N 1
ATOM 2668 C CA . ALA A 1 332 ? 28.228 3.176 -42.316 1.00 90.00 332 ALA A CA 1
ATOM 2669 C C . ALA A 1 332 ? 28.874 2.267 -43.377 1.00 90.00 332 ALA A C 1
ATOM 2671 O O . ALA A 1 332 ? 29.963 2.587 -43.851 1.00 90.00 332 ALA A O 1
ATOM 2672 N N . GLN A 1 333 ? 28.216 1.174 -43.784 1.00 88.38 333 GLN A N 1
ATOM 2673 C CA . GLN A 1 333 ? 28.677 0.339 -44.903 1.00 88.38 333 GLN A CA 1
ATOM 2674 C C . GLN A 1 333 ? 28.603 1.073 -46.250 1.00 88.38 333 GLN A C 1
ATOM 2676 O O . GLN A 1 333 ? 29.430 0.822 -47.125 1.00 88.38 333 GLN A O 1
ATOM 2681 N N . TYR A 1 334 ? 27.642 1.987 -46.415 1.00 88.00 334 TYR A N 1
ATOM 2682 C CA . TYR A 1 334 ? 27.423 2.711 -47.671 1.00 88.00 334 TYR A CA 1
ATOM 2683 C C . TYR A 1 334 ? 27.920 4.160 -47.616 1.00 88.00 334 TYR A C 1
ATOM 2685 O O . TYR A 1 334 ? 28.500 4.657 -48.580 1.00 88.00 334 TYR A O 1
ATOM 2693 N N . ASN A 1 335 ? 27.691 4.856 -46.501 1.00 90.00 335 ASN A N 1
ATOM 2694 C CA . ASN A 1 335 ? 28.074 6.250 -46.306 1.00 90.00 335 ASN A CA 1
ATOM 2695 C C . ASN A 1 335 ? 28.401 6.536 -44.829 1.00 90.00 335 ASN A C 1
ATOM 2697 O O . ASN A 1 335 ? 27.525 6.803 -44.004 1.00 90.00 335 ASN A O 1
ATOM 2701 N N . GLY A 1 336 ? 29.699 6.542 -44.518 1.00 90.19 336 GLY A N 1
ATOM 2702 C CA . GLY A 1 336 ? 30.219 6.811 -43.177 1.00 90.19 336 GLY A CA 1
ATOM 2703 C C . GLY A 1 336 ? 29.927 8.207 -42.621 1.00 90.19 336 GLY A C 1
ATOM 2704 O O . GLY A 1 336 ? 29.873 8.368 -41.403 1.00 90.19 336 GLY A O 1
ATOM 2705 N N . TRP A 1 337 ? 29.722 9.204 -43.486 1.00 90.44 337 TRP A N 1
ATOM 2706 C CA . TRP A 1 337 ? 29.375 10.569 -43.074 1.00 90.44 337 TRP A CA 1
ATOM 2707 C C . TRP A 1 337 ? 27.913 10.674 -42.668 1.00 90.44 337 TRP A C 1
ATOM 2709 O O . TRP A 1 337 ? 27.598 11.208 -41.609 1.00 90.44 337 TRP A O 1
ATOM 2719 N N . LEU A 1 338 ? 27.027 10.067 -43.460 1.00 88.38 338 LEU A N 1
ATOM 2720 C CA . LEU A 1 338 ? 25.605 10.002 -43.137 1.00 88.38 338 LEU A CA 1
ATOM 2721 C C . LEU A 1 338 ? 25.371 9.238 -41.828 1.00 88.38 338 LEU A C 1
ATOM 2723 O O . LEU A 1 338 ? 24.568 9.661 -41.001 1.00 88.38 338 LEU A O 1
ATOM 2727 N N . ALA A 1 339 ? 26.106 8.145 -41.610 1.00 89.56 339 ALA A N 1
ATOM 2728 C CA . ALA A 1 339 ? 26.042 7.394 -40.360 1.00 89.56 339 ALA A CA 1
ATOM 2729 C C . ALA A 1 339 ? 26.493 8.236 -39.151 1.00 89.56 339 ALA A C 1
ATOM 2731 O O . ALA A 1 339 ? 25.868 8.179 -38.093 1.00 89.56 339 ALA A O 1
ATOM 2732 N N . ALA A 1 340 ? 27.543 9.053 -39.304 1.00 89.31 340 ALA A N 1
ATOM 2733 C CA . ALA A 1 340 ? 27.999 9.973 -38.260 1.00 89.31 340 ALA A CA 1
ATOM 2734 C C . ALA A 1 340 ? 26.961 11.068 -37.956 1.00 89.31 340 ALA A C 1
ATOM 2736 O O . ALA A 1 340 ? 26.696 11.362 -36.789 1.00 89.31 340 ALA A O 1
ATOM 2737 N N . SER A 1 341 ? 26.336 11.611 -39.003 1.00 86.62 341 SER A N 1
ATOM 2738 C CA . SER A 1 341 ? 25.279 12.626 -38.928 1.00 86.62 341 SER A CA 1
ATOM 2739 C C . SER A 1 341 ? 24.027 12.095 -38.209 1.00 86.62 341 SER A C 1
ATOM 2741 O O . SER A 1 341 ? 23.519 12.732 -37.288 1.00 86.62 341 SER A O 1
ATOM 2743 N N . GLN A 1 342 ? 23.600 10.860 -38.509 1.00 85.88 342 GLN A N 1
ATOM 2744 C CA . GLN A 1 342 ? 22.490 10.175 -37.819 1.00 85.88 342 GLN A CA 1
ATOM 2745 C C . GLN A 1 342 ? 22.728 9.985 -36.311 1.00 85.88 342 GLN A C 1
ATOM 2747 O O . GLN A 1 342 ? 21.774 9.962 -35.532 1.00 85.88 342 GLN A O 1
ATOM 2752 N N . LEU A 1 343 ? 23.990 9.844 -35.897 1.00 85.12 343 LEU A N 1
ATOM 2753 C CA . LEU A 1 343 ? 24.384 9.728 -34.491 1.00 85.12 343 LEU A CA 1
ATOM 2754 C C . LEU A 1 343 ? 24.686 11.083 -33.828 1.00 85.12 343 LEU A C 1
ATOM 2756 O O . LEU A 1 343 ? 25.023 11.108 -32.645 1.00 85.12 343 LEU A O 1
ATOM 2760 N N . GLY A 1 344 ? 24.565 12.200 -34.555 1.00 86.81 344 GLY A N 1
ATOM 2761 C CA . GLY A 1 344 ? 24.847 13.540 -34.036 1.00 86.81 344 GLY A CA 1
ATOM 2762 C C . GLY A 1 344 ? 26.311 13.739 -33.629 1.00 86.81 344 GLY A C 1
ATOM 2763 O O . GLY A 1 344 ? 26.592 14.455 -32.666 1.00 86.81 344 GLY A O 1
ATOM 2764 N N . LEU A 1 345 ? 27.246 13.065 -34.307 1.00 86.88 345 LEU A N 1
ATOM 2765 C CA . LEU A 1 345 ? 28.677 13.194 -34.027 1.00 86.88 345 LEU A CA 1
ATOM 2766 C C . LEU A 1 345 ? 29.215 14.561 -34.485 1.00 86.88 345 LEU A C 1
ATOM 2768 O O . LEU A 1 345 ? 28.611 15.250 -35.304 1.00 86.88 345 LEU A O 1
ATOM 2772 N N . ARG A 1 346 ? 30.368 14.965 -33.934 1.00 78.38 346 ARG A N 1
ATOM 2773 C CA . ARG A 1 346 ? 31.026 16.239 -34.276 1.00 78.38 346 ARG A CA 1
ATOM 2774 C C . ARG A 1 346 ? 31.426 16.293 -35.756 1.00 78.38 346 ARG A C 1
ATOM 2776 O O . ARG A 1 346 ? 31.661 15.261 -36.382 1.00 78.38 346 ARG A O 1
ATOM 2783 N N . GLU A 1 347 ? 31.577 17.516 -36.267 1.00 80.88 347 GLU A N 1
ATOM 2784 C CA . GLU A 1 347 ? 32.072 17.788 -37.621 1.00 80.88 347 GLU A CA 1
ATOM 2785 C C . GLU A 1 347 ? 33.390 17.043 -37.902 1.00 80.88 347 GLU A C 1
ATOM 2787 O O . GLU A 1 347 ? 34.260 16.926 -37.035 1.00 80.88 347 GLU A O 1
ATOM 2792 N N . CYS A 1 348 ? 33.532 16.537 -39.129 1.00 89.62 348 CYS A N 1
ATOM 2793 C CA . CYS A 1 348 ? 34.683 15.757 -39.587 1.00 89.62 348 CYS A CA 1
ATOM 2794 C C . CYS A 1 348 ? 34.952 14.433 -38.853 1.00 89.62 3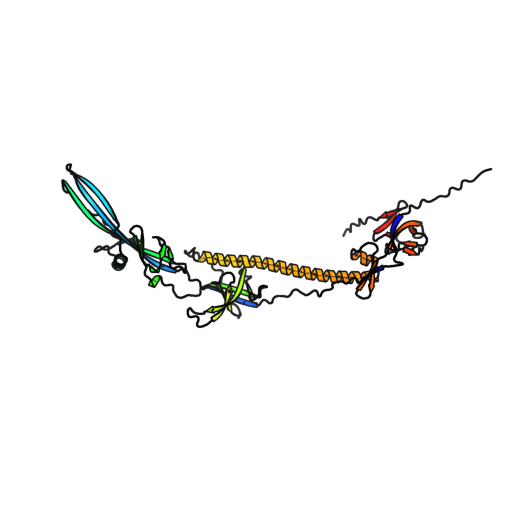48 CYS A C 1
ATOM 2796 O O . CYS A 1 348 ? 36.087 13.951 -38.845 1.00 89.62 348 CYS A O 1
ATOM 2798 N N . ILE A 1 349 ? 33.910 13.791 -38.315 1.00 90.44 349 ILE A N 1
ATOM 2799 C CA . ILE A 1 349 ? 33.957 12.378 -37.924 1.00 90.44 349 ILE A CA 1
ATOM 2800 C C . ILE A 1 349 ? 33.309 11.517 -39.011 1.00 90.44 349 ILE A C 1
ATOM 2802 O O . ILE A 1 349 ? 32.150 11.719 -39.362 1.00 90.44 349 ILE A O 1
ATOM 2806 N N . LYS A 1 350 ? 34.046 10.522 -39.511 1.00 90.88 350 LYS A N 1
ATOM 2807 C CA . LYS A 1 350 ? 33.558 9.512 -40.458 1.00 90.88 350 LYS A CA 1
ATOM 2808 C C . LYS A 1 350 ? 33.471 8.162 -39.758 1.00 90.88 350 LYS A C 1
ATOM 2810 O O . LYS A 1 350 ? 34.407 7.764 -39.063 1.00 90.88 350 LYS A O 1
ATOM 2815 N N . LEU A 1 351 ? 32.366 7.447 -39.945 1.00 91.25 351 LEU A N 1
ATOM 2816 C CA . LEU A 1 351 ? 32.230 6.078 -39.450 1.00 91.25 351 LEU A CA 1
ATOM 2817 C C . LEU A 1 351 ? 32.647 5.071 -40.516 1.00 91.25 351 LEU A C 1
ATOM 2819 O O . LEU A 1 351 ? 32.263 5.188 -41.676 1.00 91.25 351 LEU A O 1
ATOM 2823 N N . ALA A 1 352 ? 33.414 4.065 -40.115 1.00 89.06 352 ALA A N 1
ATOM 2824 C CA . ALA A 1 352 ? 33.778 2.937 -40.958 1.00 89.06 352 ALA A CA 1
ATOM 2825 C C . ALA A 1 352 ? 33.229 1.651 -40.340 1.00 89.06 352 ALA A C 1
ATOM 2827 O O . ALA A 1 352 ? 33.560 1.318 -39.202 1.00 89.06 352 ALA A O 1
ATOM 2828 N N . ALA A 1 353 ? 32.386 0.933 -41.080 1.00 87.00 353 ALA A N 1
ATOM 2829 C CA . ALA A 1 353 ? 31.869 -0.355 -40.632 1.00 87.00 353 ALA A CA 1
ATOM 2830 C C . ALA A 1 353 ? 32.985 -1.413 -40.600 1.00 87.00 353 ALA A C 1
ATOM 2832 O O . ALA A 1 353 ? 33.749 -1.557 -41.554 1.00 87.00 353 ALA A O 1
ATOM 2833 N N . ALA A 1 354 ? 33.053 -2.170 -39.507 1.00 82.12 354 ALA A N 1
ATOM 2834 C CA . ALA A 1 354 ? 33.984 -3.272 -39.296 1.00 82.12 354 ALA A CA 1
ATOM 2835 C C . ALA A 1 354 ? 33.212 -4.486 -38.749 1.00 82.12 354 ALA A C 1
ATOM 2837 O O . ALA A 1 354 ? 33.177 -4.750 -37.549 1.00 82.12 354 ALA A O 1
ATOM 2838 N N . GLY A 1 355 ? 32.536 -5.222 -39.635 1.00 79.69 355 GLY A N 1
ATOM 2839 C CA . GLY A 1 355 ? 31.625 -6.296 -39.228 1.00 79.69 355 GLY A CA 1
ATOM 2840 C C . GLY A 1 355 ? 30.392 -5.738 -38.513 1.00 79.69 355 GLY A C 1
ATOM 2841 O O . GLY A 1 355 ? 29.661 -4.940 -39.095 1.00 79.69 355 GLY A O 1
ATOM 2842 N N . ASN A 1 356 ? 30.180 -6.145 -37.257 1.00 76.81 356 ASN A N 1
ATOM 2843 C CA . ASN A 1 356 ? 29.046 -5.713 -36.426 1.00 76.81 356 ASN A CA 1
ATOM 2844 C C . ASN A 1 356 ? 29.339 -4.453 -35.596 1.00 76.81 356 ASN A C 1
ATOM 2846 O O . ASN A 1 356 ? 28.540 -4.090 -34.740 1.00 76.81 356 ASN A O 1
ATOM 2850 N N . THR A 1 357 ? 30.490 -3.815 -35.796 1.00 80.12 357 THR A N 1
ATOM 2851 C CA . THR A 1 357 ? 30.874 -2.591 -35.087 1.00 80.12 357 THR A CA 1
ATOM 2852 C C . THR A 1 357 ? 31.182 -1.474 -36.077 1.00 80.12 357 THR A C 1
ATOM 2854 O O . THR A 1 357 ? 31.324 -1.694 -37.284 1.00 80.12 357 THR A O 1
ATOM 2857 N N . VAL A 1 358 ? 31.281 -0.248 -35.566 1.00 86.69 358 VAL A N 1
ATOM 2858 C CA . VAL A 1 358 ? 31.720 0.919 -36.337 1.00 86.69 358 VAL A CA 1
ATOM 2859 C C . VAL A 1 358 ? 32.917 1.575 -35.663 1.00 86.69 358 VAL A C 1
ATOM 2861 O O . VAL A 1 358 ? 32.919 1.843 -34.462 1.00 86.69 358 VAL A O 1
ATOM 2864 N N . SER A 1 359 ? 33.940 1.848 -36.460 1.00 88.38 359 SER A N 1
ATOM 2865 C CA . SER A 1 359 ? 35.123 2.602 -36.061 1.00 88.38 359 SER A CA 1
ATOM 2866 C C . SER A 1 359 ? 34.913 4.074 -36.382 1.00 88.38 359 SER A C 1
ATOM 2868 O O . SER A 1 359 ? 34.575 4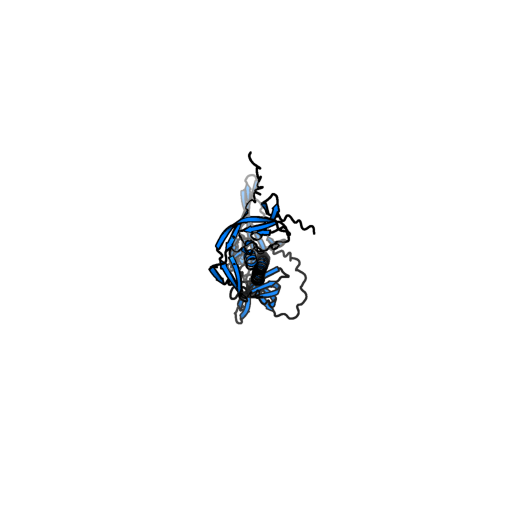.421 -37.515 1.00 88.38 359 SER A O 1
ATOM 2870 N N . ALA A 1 360 ? 35.126 4.942 -35.397 1.00 90.06 360 ALA A N 1
ATOM 2871 C CA . ALA A 1 360 ? 35.083 6.382 -35.585 1.00 90.06 360 ALA A CA 1
ATOM 2872 C C . ALA A 1 360 ? 36.460 6.904 -36.001 1.00 90.06 360 ALA A C 1
ATOM 2874 O O . ALA A 1 360 ? 37.481 6.631 -35.361 1.00 90.06 360 ALA A O 1
ATOM 2875 N N . ILE A 1 361 ? 36.473 7.680 -37.078 1.00 90.38 361 ILE A N 1
ATOM 2876 C CA . ILE A 1 361 ? 37.677 8.239 -37.673 1.00 90.38 361 ILE A CA 1
ATOM 2877 C C . ILE A 1 361 ? 37.561 9.758 -37.669 1.00 90.38 361 ILE A C 1
ATOM 2879 O O . ILE A 1 361 ? 36.596 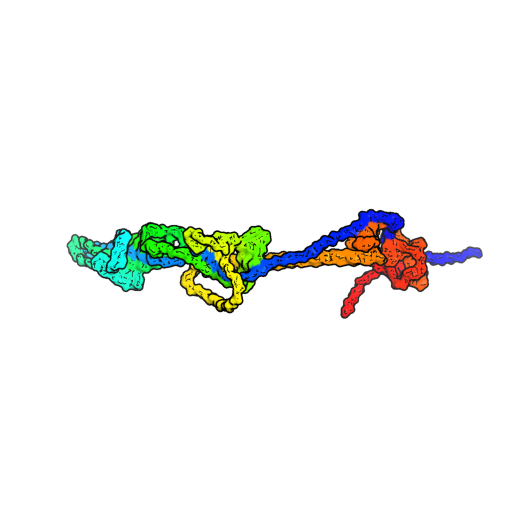10.303 -38.201 1.00 90.38 361 ILE A O 1
ATOM 2883 N N . GLN A 1 362 ? 38.552 10.440 -37.097 1.00 91.38 362 GLN A N 1
ATOM 2884 C CA . GLN A 1 362 ? 38.655 11.891 -37.168 1.00 91.38 362 GLN A CA 1
ATOM 2885 C C . GLN A 1 362 ? 39.422 12.310 -38.415 1.00 91.38 362 GLN A C 1
ATOM 2887 O O . GLN A 1 362 ? 40.569 11.901 -38.620 1.00 91.38 362 GLN A O 1
ATOM 2892 N N . CYS A 1 363 ? 38.800 13.171 -39.206 1.00 90.81 363 CYS A N 1
ATOM 2893 C CA . CYS A 1 363 ? 39.410 13.844 -40.340 1.00 90.81 363 CYS A CA 1
ATOM 2894 C C . CYS A 1 363 ? 39.716 15.302 -39.981 1.00 90.81 363 CYS A C 1
ATOM 2896 O O . CYS A 1 363 ? 39.122 15.877 -39.065 1.00 90.81 363 CYS A O 1
ATOM 2898 N N . THR A 1 364 ? 40.663 15.912 -40.686 1.00 90.94 364 THR A N 1
ATOM 2899 C CA . THR A 1 364 ? 41.047 17.303 -40.433 1.00 90.94 364 THR A CA 1
ATOM 2900 C C . THR A 1 364 ? 40.113 18.252 -41.178 1.00 90.94 364 THR A C 1
ATOM 2902 O O . THR A 1 364 ? 39.955 18.087 -42.391 1.00 90.94 364 THR A O 1
ATOM 2905 N N . PRO A 1 365 ? 39.502 19.246 -40.508 1.00 90.69 365 PRO A N 1
ATOM 2906 C CA . PRO A 1 365 ? 38.689 20.236 -41.197 1.00 90.69 365 PRO A CA 1
ATOM 2907 C C . PRO A 1 365 ? 39.575 21.107 -42.091 1.00 90.69 365 PRO A C 1
ATOM 2909 O O . PRO A 1 365 ? 40.626 21.590 -41.667 1.00 90.69 365 PRO A O 1
ATOM 2912 N N . LEU A 1 366 ? 39.134 21.321 -43.323 1.00 91.12 366 LEU A N 1
ATOM 2913 C CA . LEU A 1 366 ? 39.798 22.147 -44.317 1.00 91.12 366 LEU A CA 1
ATOM 2914 C C . LEU A 1 366 ? 38.785 23.130 -44.899 1.00 91.12 366 LEU A C 1
ATOM 2916 O O . LEU A 1 366 ? 37.745 22.735 -45.415 1.00 91.12 366 LEU A O 1
ATOM 2920 N N . THR A 1 367 ? 39.096 24.417 -44.842 1.00 91.38 367 THR A N 1
ATOM 2921 C CA . THR A 1 367 ? 38.299 25.440 -45.519 1.00 91.38 367 THR A CA 1
ATOM 2922 C C . THR A 1 367 ? 38.685 25.490 -46.992 1.00 91.38 367 THR A C 1
ATOM 2924 O O . THR A 1 367 ? 39.858 25.673 -47.327 1.00 91.38 367 THR A O 1
ATOM 2927 N N . VAL A 1 368 ? 37.701 25.335 -47.875 1.00 91.25 368 VAL A N 1
ATOM 2928 C CA . VAL A 1 368 ? 37.885 25.366 -49.325 1.00 91.25 368 VAL A CA 1
ATOM 2929 C C . VAL A 1 368 ? 36.976 26.410 -49.951 1.00 91.25 368 VAL A C 1
ATOM 2931 O O . VAL A 1 368 ? 35.780 26.456 -49.682 1.00 91.25 368 VAL A O 1
ATOM 2934 N N . ASN A 1 369 ? 37.557 27.198 -50.853 1.00 91.69 369 ASN A N 1
ATOM 2935 C CA . ASN A 1 369 ? 36.834 28.153 -51.680 1.00 91.69 369 ASN A CA 1
ATOM 2936 C C . ASN A 1 369 ? 36.575 27.529 -53.050 1.00 91.69 369 ASN A C 1
ATOM 2938 O O . ASN A 1 369 ? 37.477 27.455 -53.890 1.00 91.69 369 ASN A O 1
ATOM 2942 N N . PHE A 1 370 ? 35.349 27.056 -53.261 1.00 90.44 370 PHE A N 1
ATOM 2943 C CA . PHE A 1 370 ? 34.926 26.492 -54.536 1.00 90.44 370 PHE A CA 1
ATOM 2944 C C . PHE A 1 370 ? 34.605 27.610 -55.525 1.00 90.44 370 PHE A C 1
ATOM 2946 O O . PHE A 1 370 ? 33.797 28.496 -55.247 1.00 90.44 370 PHE A O 1
ATOM 2953 N N . THR A 1 371 ? 35.208 27.550 -56.708 1.00 90.88 371 THR A N 1
ATOM 2954 C CA . THR A 1 371 ? 34.721 28.282 -57.878 1.00 90.88 371 THR A CA 1
ATOM 2955 C C . THR A 1 371 ? 33.615 27.476 -58.553 1.00 90.88 371 THR A C 1
ATOM 2957 O O . THR A 1 371 ? 33.356 26.326 -58.197 1.00 90.88 371 THR A O 1
ATOM 2960 N N . THR A 1 372 ? 32.928 28.073 -59.523 1.00 89.75 372 THR A N 1
ATOM 2961 C CA . THR A 1 372 ? 31.893 27.374 -60.292 1.00 89.75 372 THR A CA 1
ATOM 2962 C C . THR A 1 372 ? 32.351 27.200 -61.729 1.00 89.75 372 THR A C 1
ATOM 2964 O O . THR A 1 372 ? 32.749 28.168 -62.372 1.00 89.75 372 THR A O 1
ATOM 2967 N N . GLU A 1 373 ? 32.270 25.975 -62.238 1.00 89.50 373 GLU A N 1
ATOM 2968 C CA . GLU A 1 373 ? 32.473 25.651 -63.644 1.00 89.50 373 GLU A CA 1
ATOM 2969 C C . GLU A 1 373 ? 31.143 25.252 -64.279 1.00 89.50 373 GLU A C 1
ATOM 2971 O O . GLU A 1 373 ? 30.419 24.399 -63.765 1.00 89.50 373 GLU A O 1
ATOM 2976 N N . ILE A 1 374 ? 30.811 25.881 -65.404 1.00 87.56 374 ILE A N 1
ATOM 2977 C CA . ILE A 1 374 ? 29.603 25.567 -66.163 1.00 87.56 374 ILE A CA 1
ATOM 2978 C C . ILE A 1 374 ? 29.967 24.502 -67.194 1.00 87.56 374 ILE A C 1
ATOM 2980 O O . ILE A 1 374 ? 30.741 24.751 -68.115 1.00 87.56 374 ILE A O 1
ATOM 2984 N N . THR A 1 375 ? 29.403 23.310 -67.027 1.00 87.00 375 THR A N 1
ATOM 2985 C CA . THR A 1 375 ? 29.573 22.181 -67.951 1.00 87.00 375 THR A CA 1
ATOM 2986 C C . THR A 1 375 ? 28.296 21.959 -68.763 1.00 87.00 375 THR A C 1
ATOM 2988 O O . THR A 1 375 ? 27.264 22.576 -68.498 1.00 87.00 375 THR A O 1
ATOM 2991 N N . ILE A 1 376 ? 28.321 21.007 -69.701 1.00 87.12 376 ILE A N 1
ATOM 2992 C CA . ILE A 1 376 ? 27.114 20.557 -70.420 1.00 87.12 376 ILE A CA 1
ATOM 2993 C C . ILE A 1 376 ? 26.004 20.034 -69.488 1.00 87.12 376 ILE A C 1
ATOM 2995 O O . ILE A 1 376 ? 24.844 20.003 -69.879 1.00 87.12 376 ILE A O 1
ATOM 2999 N N . CYS A 1 377 ? 26.351 19.645 -68.258 1.00 87.50 377 CYS A N 1
ATOM 3000 C CA . CYS A 1 377 ? 25.424 19.144 -67.244 1.00 87.50 377 CYS A CA 1
ATOM 3001 C C . CYS A 1 377 ? 25.015 20.214 -66.216 1.00 87.50 377 CYS A C 1
ATOM 3003 O O . CYS A 1 377 ? 24.392 19.888 -65.208 1.00 87.50 377 CYS A O 1
ATOM 3005 N N . GLY A 1 378 ? 25.367 21.482 -66.454 1.00 88.50 378 GLY A N 1
ATOM 3006 C CA . GLY A 1 378 ? 25.062 22.608 -65.573 1.00 88.50 378 GLY A CA 1
ATOM 3007 C C . GLY A 1 378 ? 26.250 23.075 -64.730 1.00 88.50 378 GLY A C 1
ATOM 3008 O O . GLY A 1 378 ? 27.400 22.682 -64.957 1.00 88.50 378 GLY A O 1
ATOM 3009 N N . ALA A 1 379 ? 25.954 23.962 -63.777 1.00 89.88 379 ALA A N 1
ATOM 3010 C CA . ALA A 1 379 ? 26.925 24.543 -62.854 1.00 89.88 379 ALA A CA 1
ATOM 3011 C C . ALA A 1 379 ? 27.437 23.495 -61.856 1.00 89.88 379 ALA A C 1
ATOM 3013 O O . ALA A 1 379 ? 26.646 22.801 -61.216 1.00 89.88 379 ALA A O 1
ATOM 3014 N N . GLN A 1 380 ? 28.758 23.391 -61.715 1.00 91.44 380 GLN A N 1
ATOM 3015 C CA . GLN A 1 380 ? 29.417 22.448 -60.816 1.00 91.44 380 GLN A CA 1
ATOM 3016 C C . GLN A 1 380 ? 30.490 23.151 -59.982 1.00 91.44 380 GLN A C 1
ATOM 3018 O O . GLN A 1 380 ? 31.225 23.990 -60.506 1.00 91.44 380 GLN A O 1
ATOM 3023 N N . PRO A 1 381 ? 30.618 22.819 -58.690 1.00 92.38 381 PRO A N 1
ATOM 3024 C CA . PRO A 1 381 ? 31.642 23.397 -57.842 1.00 92.38 381 PRO A CA 1
ATOM 3025 C C . PRO A 1 381 ? 32.994 22.783 -58.191 1.00 92.38 381 PRO A C 1
ATOM 3027 O O . PRO A 1 381 ? 33.133 21.563 -58.327 1.00 92.38 381 PRO A O 1
ATOM 3030 N N . ARG A 1 382 ? 34.012 23.627 -58.303 1.00 91.50 382 ARG A N 1
ATOM 3031 C CA . ARG A 1 382 ? 35.372 23.226 -58.638 1.00 91.50 382 ARG A CA 1
ATOM 3032 C C . ARG A 1 382 ? 36.369 23.869 -57.694 1.00 91.50 382 ARG A C 1
ATOM 3034 O O . ARG A 1 382 ? 36.306 25.049 -57.378 1.00 91.50 382 ARG A O 1
ATOM 3041 N N . PHE A 1 383 ? 37.329 23.071 -57.262 1.00 92.06 383 PHE A N 1
ATOM 3042 C CA . PHE A 1 383 ? 38.492 23.514 -56.520 1.00 92.06 383 PHE A CA 1
ATOM 3043 C C . PHE A 1 383 ? 39.723 22.834 -57.113 1.00 92.06 383 PHE A C 1
ATOM 3045 O O . PHE A 1 383 ? 39.952 21.641 -56.912 1.00 92.06 383 PHE A O 1
ATOM 3052 N N . ARG A 1 384 ? 40.522 23.580 -57.887 1.00 90.56 384 ARG A N 1
ATOM 3053 C CA . ARG A 1 384 ? 41.642 23.025 -58.673 1.00 90.56 384 ARG A CA 1
ATOM 3054 C C . ARG A 1 384 ? 41.160 21.874 -59.575 1.00 90.56 384 ARG A C 1
ATOM 3056 O O . ARG A 1 384 ? 40.322 22.102 -60.441 1.00 90.56 384 ARG A O 1
ATOM 3063 N N . ASN A 1 385 ? 41.656 20.653 -59.369 1.00 92.75 385 ASN A N 1
ATOM 3064 C CA . ASN A 1 385 ? 41.246 19.444 -60.097 1.00 92.75 385 ASN A CA 1
ATOM 3065 C C . ASN A 1 385 ? 40.259 18.576 -59.296 1.00 92.75 385 ASN A C 1
ATOM 3067 O O . ASN A 1 385 ? 40.096 17.392 -59.586 1.00 92.75 385 ASN A O 1
ATOM 3071 N N . PHE A 1 386 ? 39.620 19.150 -58.277 1.00 92.81 386 PHE A N 1
ATOM 3072 C CA . PHE A 1 386 ? 38.701 18.469 -57.373 1.00 92.81 386 PHE A CA 1
ATOM 3073 C C . PHE A 1 386 ? 37.321 19.137 -57.360 1.00 92.81 386 PHE A C 1
ATOM 3075 O O . PHE A 1 386 ? 37.160 20.297 -57.741 1.00 92.81 386 PHE A O 1
ATOM 3082 N N . THR A 1 387 ? 36.324 18.394 -56.898 1.00 92.94 387 THR A N 1
ATOM 3083 C CA . THR A 1 387 ? 34.964 18.846 -56.589 1.00 92.94 387 THR A CA 1
ATOM 3084 C C . THR A 1 387 ? 34.538 18.283 -55.236 1.00 92.94 387 THR A C 1
ATOM 3086 O O . THR A 1 387 ? 35.222 17.420 -54.680 1.00 92.94 387 THR A O 1
ATOM 3089 N N . ILE A 1 388 ? 33.420 18.758 -54.690 1.00 92.19 388 ILE A N 1
ATOM 3090 C CA . ILE A 1 388 ? 32.821 18.156 -53.499 1.00 92.19 388 ILE A CA 1
ATOM 3091 C C . ILE A 1 388 ? 32.174 16.813 -53.865 1.00 92.19 388 ILE A C 1
ATOM 3093 O O . ILE A 1 388 ? 31.473 16.699 -54.872 1.00 92.19 388 ILE A O 1
ATOM 3097 N N . SER A 1 389 ? 32.435 15.782 -53.065 1.00 91.50 389 SER A N 1
ATOM 3098 C CA . SER A 1 389 ? 31.835 14.456 -53.235 1.00 91.50 389 SER A CA 1
ATOM 3099 C C . SER A 1 389 ? 30.323 14.478 -53.010 1.00 91.50 389 SER A C 1
ATOM 3101 O O . SER A 1 389 ? 29.793 15.351 -52.329 1.00 91.50 389 SER A O 1
ATOM 3103 N N . ARG A 1 390 ? 29.615 13.456 -53.504 1.00 88.81 390 ARG A N 1
ATOM 3104 C CA . ARG A 1 390 ? 28.166 13.291 -53.267 1.00 88.81 390 ARG A CA 1
ATOM 3105 C C . ARG A 1 390 ? 27.780 13.215 -51.786 1.00 88.81 390 ARG A C 1
ATOM 3107 O O . ARG A 1 390 ? 26.662 13.580 -51.434 1.00 88.81 390 ARG A O 1
ATOM 3114 N N . ALA A 1 391 ? 28.699 12.768 -50.928 1.00 85.69 391 ALA A N 1
ATOM 3115 C CA . ALA A 1 391 ? 28.506 12.774 -49.482 1.00 85.69 391 ALA A CA 1
ATOM 3116 C C . ALA A 1 391 ? 28.544 14.192 -48.885 1.00 85.69 391 ALA A C 1
ATOM 3118 O O . ALA A 1 391 ? 28.041 14.384 -47.790 1.00 85.69 391 ALA A O 1
ATOM 3119 N N . GLY A 1 392 ? 29.109 15.176 -49.590 1.00 88.75 392 GLY A N 1
ATOM 3120 C CA . GLY A 1 392 ? 29.091 16.587 -49.201 1.00 88.75 392 GLY A CA 1
ATOM 3121 C C . GLY A 1 392 ? 30.168 17.009 -48.204 1.00 88.75 392 GLY A C 1
ATOM 3122 O O . GLY A 1 392 ? 30.241 18.192 -47.897 1.00 88.75 392 GLY A O 1
ATOM 3123 N N . TRP A 1 393 ? 31.010 16.078 -47.742 1.00 89.81 393 TRP A N 1
ATOM 3124 C CA . TRP A 1 393 ? 32.016 16.319 -46.697 1.00 89.81 393 TRP A CA 1
ATOM 3125 C C . TRP A 1 393 ? 33.467 16.203 -47.175 1.00 89.81 393 TRP A C 1
ATOM 3127 O O . TRP A 1 393 ? 34.355 16.750 -46.538 1.00 89.81 393 TRP A O 1
ATOM 3137 N N . GLU A 1 394 ? 33.745 15.511 -48.281 1.00 91.75 394 GLU A N 1
ATOM 3138 C CA . GLU A 1 394 ? 35.117 15.229 -48.748 1.00 91.75 394 GLU A CA 1
ATOM 3139 C C . GLU A 1 394 ? 35.323 15.605 -50.223 1.00 91.75 394 GLU A C 1
ATOM 3141 O O . GLU A 1 394 ? 34.365 15.613 -51.002 1.00 91.75 394 GLU A O 1
ATOM 3146 N N . LEU A 1 395 ? 36.565 15.915 -50.616 1.00 91.94 395 LEU A N 1
ATOM 3147 C CA . LEU A 1 395 ? 36.917 16.185 -52.015 1.00 91.94 395 LEU A CA 1
ATOM 3148 C C . LEU A 1 395 ? 37.002 14.893 -52.822 1.00 91.94 395 LEU A C 1
ATOM 3150 O O . LEU A 1 395 ? 37.489 13.868 -52.356 1.00 91.94 395 LEU A O 1
ATOM 3154 N N . THR A 1 396 ? 36.602 14.977 -54.082 1.00 91.62 396 THR A N 1
ATOM 3155 C CA . THR A 1 396 ? 36.808 13.930 -55.079 1.00 91.62 396 THR A CA 1
ATOM 3156 C C . THR A 1 396 ? 37.331 14.541 -56.371 1.00 91.62 396 THR A C 1
ATOM 3158 O O . THR A 1 396 ? 37.252 15.755 -56.567 1.00 91.62 396 THR A O 1
ATOM 3161 N N . THR A 1 397 ? 37.912 13.732 -57.250 1.00 93.62 397 THR A N 1
ATOM 3162 C CA . THR A 1 397 ? 38.444 14.216 -58.526 1.00 93.62 397 THR A CA 1
ATOM 3163 C C . THR A 1 397 ? 37.327 14.834 -59.363 1.00 93.62 397 THR A C 1
ATOM 3165 O O . THR A 1 397 ? 36.260 14.244 -59.533 1.00 93.62 397 THR A O 1
ATOM 3168 N N . PHE A 1 398 ? 37.573 16.031 -59.895 1.00 92.94 398 PHE A N 1
ATOM 3169 C CA . PHE A 1 398 ? 36.616 16.696 -60.765 1.00 92.94 398 PHE A CA 1
ATOM 3170 C C . PHE A 1 398 ? 36.460 15.897 -62.061 1.00 92.94 398 PHE A C 1
ATOM 3172 O O . PHE A 1 398 ? 37.435 15.634 -62.767 1.00 92.94 398 PHE A O 1
ATOM 3179 N N . THR A 1 399 ? 35.222 15.540 -62.382 1.00 91.25 399 THR A N 1
ATOM 3180 C CA . THR A 1 399 ? 34.839 14.956 -63.667 1.00 91.25 399 THR A CA 1
ATOM 3181 C C . THR A 1 399 ? 33.649 15.748 -64.204 1.00 91.25 399 THR A C 1
ATOM 3183 O O . THR A 1 399 ? 32.712 16.006 -63.440 1.00 91.25 399 THR A O 1
ATOM 3186 N N . PRO A 1 400 ? 33.654 16.166 -65.486 1.00 88.38 400 PRO A N 1
ATOM 3187 C CA . PRO A 1 400 ? 32.484 16.805 -66.075 1.00 88.38 400 PRO A CA 1
ATOM 3188 C C . PRO A 1 400 ? 31.253 15.918 -65.870 1.00 88.38 400 PRO A C 1
ATOM 3190 O O . PRO A 1 400 ? 31.347 14.699 -65.995 1.00 88.38 400 PRO A O 1
ATOM 3193 N N . CYS A 1 401 ? 30.106 16.518 -65.548 1.00 89.12 401 CYS A N 1
ATOM 3194 C CA . CYS A 1 401 ? 28.872 15.778 -65.242 1.00 89.12 401 CYS A CA 1
ATOM 3195 C C . CYS A 1 401 ? 28.900 14.915 -63.962 1.00 89.12 401 CYS A C 1
ATOM 3197 O O . CYS A 1 401 ? 28.029 14.066 -63.796 1.00 89.12 401 CYS A O 1
ATOM 3199 N N . TYR A 1 402 ? 29.818 15.154 -63.013 1.00 90.62 402 TYR A N 1
ATOM 3200 C CA . TYR A 1 402 ? 29.769 14.493 -61.697 1.00 90.62 402 TYR A CA 1
ATOM 3201 C C . TYR A 1 402 ? 28.466 14.803 -60.930 1.00 90.62 402 TYR A C 1
ATOM 3203 O O . TYR A 1 402 ? 27.814 13.898 -60.386 1.00 90.62 402 TYR A O 1
ATOM 3211 N N . TRP A 1 403 ? 28.078 16.084 -60.944 1.00 89.19 403 TRP A N 1
ATOM 3212 C CA . TRP A 1 403 ? 26.786 16.599 -60.488 1.00 89.19 403 TRP A CA 1
ATOM 3213 C C . TRP A 1 403 ? 25.868 16.822 -61.694 1.00 89.19 403 TRP A C 1
ATOM 3215 O O . TRP A 1 403 ? 26.216 17.567 -62.609 1.00 89.19 403 TRP A O 1
ATOM 3225 N N . THR A 1 404 ? 24.699 16.183 -61.705 1.00 84.94 404 THR A N 1
ATOM 3226 C CA . THR A 1 404 ? 23.772 16.204 -62.854 1.00 84.94 404 THR A CA 1
ATOM 3227 C C . THR A 1 404 ? 22.415 16.828 -62.544 1.00 84.94 404 THR A C 1
ATOM 3229 O O . THR A 1 404 ? 21.650 17.104 -63.460 1.00 84.94 404 THR A O 1
ATOM 3232 N N . THR A 1 405 ? 22.094 17.054 -61.270 1.00 79.19 405 THR A N 1
ATOM 3233 C CA . THR A 1 405 ? 20.749 17.452 -60.822 1.00 79.19 405 THR A CA 1
ATOM 3234 C C . THR A 1 405 ? 20.587 18.962 -60.632 1.00 79.19 405 THR A C 1
ATOM 3236 O O . THR A 1 405 ? 19.549 19.406 -60.157 1.00 79.19 405 THR A O 1
ATOM 3239 N N . GLY A 1 406 ? 21.612 19.764 -60.946 1.00 80.31 406 GLY A N 1
ATOM 3240 C CA . GLY A 1 406 ? 21.615 21.219 -60.717 1.00 80.31 406 GLY A CA 1
ATOM 3241 C C . GLY A 1 406 ? 21.677 21.640 -59.240 1.00 80.31 406 GLY A C 1
ATOM 3242 O O . GLY A 1 406 ? 21.680 22.832 -58.933 1.00 80.31 406 GLY A O 1
ATOM 3243 N N . THR A 1 407 ? 21.759 20.672 -58.327 1.00 88.06 407 THR A N 1
ATOM 3244 C CA . THR A 1 407 ? 21.880 20.865 -56.881 1.00 88.06 407 THR A CA 1
ATOM 3245 C C . THR A 1 407 ? 23.091 20.114 -56.350 1.00 88.06 407 THR A C 1
ATOM 3247 O O . THR A 1 407 ? 23.422 19.035 -56.842 1.00 88.06 407 THR A O 1
ATOM 3250 N N . VAL A 1 408 ? 23.717 20.651 -55.310 1.00 90.19 408 VAL A N 1
ATOM 3251 C CA . VAL A 1 408 ? 24.931 20.103 -54.704 1.00 90.19 408 VAL A CA 1
ATOM 3252 C C . VAL A 1 408 ? 24.730 19.946 -53.206 1.00 90.19 408 VAL A C 1
ATOM 3254 O O . VAL A 1 408 ? 24.164 20.821 -52.558 1.00 90.19 408 VAL A O 1
ATOM 3257 N N . ASN A 1 409 ? 25.204 18.833 -52.652 1.00 89.56 409 ASN A N 1
ATOM 3258 C CA . ASN A 1 409 ? 25.259 18.638 -51.208 1.00 89.56 409 ASN A CA 1
ATOM 3259 C C . ASN A 1 409 ? 26.561 19.234 -50.650 1.00 89.56 409 ASN A C 1
ATOM 3261 O O . ASN A 1 409 ? 27.644 18.790 -51.030 1.00 89.56 409 ASN A O 1
ATOM 3265 N N . PHE A 1 410 ? 26.450 20.198 -49.738 1.00 89.56 410 PHE A N 1
ATOM 3266 C CA . PHE A 1 410 ? 27.554 20.687 -48.915 1.00 89.56 410 PHE A CA 1
ATOM 3267 C C . PHE A 1 410 ? 27.205 20.438 -47.446 1.00 89.56 410 PHE A C 1
ATOM 3269 O O . PHE A 1 410 ? 26.258 21.034 -46.938 1.00 89.56 410 PHE A O 1
ATOM 3276 N N . ASN A 1 411 ? 27.960 19.573 -46.764 1.00 86.88 411 ASN A N 1
ATOM 3277 C CA . ASN A 1 411 ? 27.785 19.242 -45.342 1.00 86.88 411 ASN A CA 1
ATOM 3278 C C . ASN A 1 411 ? 26.338 18.872 -44.963 1.00 86.88 411 ASN A C 1
ATOM 3280 O O . ASN A 1 411 ? 25.737 19.485 -44.080 1.00 86.88 411 ASN A O 1
ATOM 3284 N N . ASP A 1 412 ? 25.767 17.901 -45.679 1.00 85.31 412 ASP A N 1
ATOM 3285 C CA . ASP A 1 412 ? 24.377 17.429 -45.550 1.00 85.31 412 ASP A CA 1
ATOM 3286 C C . ASP A 1 412 ? 23.296 18.481 -45.873 1.00 85.31 412 ASP A C 1
ATOM 3288 O O . ASP A 1 412 ? 22.114 18.282 -45.585 1.00 85.31 412 ASP A O 1
ATOM 3292 N N . ARG A 1 413 ? 23.673 19.602 -46.502 1.00 87.31 413 ARG A N 1
ATOM 3293 C CA . ARG A 1 413 ? 22.762 20.676 -46.904 1.00 87.31 413 ARG A CA 1
ATOM 3294 C C . ARG A 1 413 ? 22.742 20.860 -48.414 1.00 87.31 413 ARG A C 1
ATOM 3296 O O . ARG A 1 413 ? 23.774 21.057 -49.060 1.00 87.31 413 ARG A O 1
ATOM 3303 N N . LEU A 1 414 ? 21.541 20.850 -48.980 1.00 89.56 414 LEU A N 1
ATOM 3304 C CA . LEU A 1 414 ? 21.338 21.012 -50.412 1.00 89.56 414 LEU A CA 1
ATOM 3305 C C . LEU A 1 414 ? 21.476 22.482 -50.817 1.00 89.56 414 LEU A C 1
ATOM 3307 O O . LEU A 1 414 ? 20.819 23.348 -50.251 1.00 89.56 414 LEU A O 1
ATOM 3311 N N . HIS A 1 415 ? 22.301 22.756 -51.819 1.00 90.69 415 HIS A N 1
ATOM 3312 C CA . HIS A 1 415 ? 22.499 24.082 -52.392 1.00 90.69 415 HIS A CA 1
ATOM 3313 C C . HIS A 1 415 ? 22.184 24.064 -53.888 1.00 90.69 415 HIS A C 1
ATOM 3315 O O . HIS A 1 415 ? 22.408 23.063 -54.571 1.00 90.69 415 HIS A O 1
ATOM 3321 N N . SER A 1 416 ? 21.684 25.182 -54.406 1.00 90.62 416 SER A N 1
ATOM 3322 C CA . SER A 1 416 ? 21.452 25.397 -55.836 1.00 90.62 416 SER A CA 1
ATOM 3323 C C . SER A 1 416 ? 22.230 26.617 -56.313 1.00 90.62 416 SER A C 1
ATOM 3325 O O . SER A 1 416 ? 22.416 27.572 -55.560 1.00 90.62 416 SER A O 1
ATOM 3327 N N . TYR A 1 417 ? 22.708 26.582 -57.555 1.00 88.31 417 TYR A N 1
ATOM 3328 C CA . TYR A 1 417 ? 23.443 27.707 -58.121 1.00 88.31 417 TYR A CA 1
ATOM 3329 C C . TYR A 1 417 ? 22.470 28.776 -58.631 1.00 88.31 417 TYR A C 1
ATOM 3331 O O . TYR A 1 417 ? 21.720 28.534 -59.580 1.00 88.31 417 TYR A O 1
ATOM 3339 N N . ARG A 1 418 ? 22.470 29.951 -57.998 1.00 84.62 418 ARG A N 1
ATOM 3340 C CA . ARG A 1 418 ? 21.604 31.101 -58.308 1.00 84.62 418 ARG A CA 1
ATOM 3341 C C . ARG A 1 418 ? 22.395 32.391 -58.123 1.00 84.62 418 ARG A C 1
ATOM 3343 O O . ARG A 1 418 ? 23.324 32.429 -57.330 1.00 84.62 418 ARG A O 1
ATOM 3350 N N . ASN A 1 419 ? 22.072 33.443 -58.877 1.00 82.31 419 ASN A N 1
ATOM 3351 C CA . ASN A 1 419 ? 22.714 34.763 -58.734 1.00 82.31 419 ASN A CA 1
ATOM 3352 C C . ASN A 1 419 ? 24.257 34.718 -58.705 1.00 82.31 419 ASN A C 1
ATOM 3354 O O . ASN A 1 419 ? 24.912 35.430 -57.948 1.00 82.31 419 ASN A O 1
ATOM 3358 N N . HIS A 1 420 ? 24.843 33.845 -59.525 1.00 82.50 420 HIS A N 1
ATOM 3359 C CA . HIS A 1 420 ? 26.285 33.607 -59.593 1.00 82.50 420 HIS A CA 1
ATOM 3360 C C . HIS A 1 420 ? 26.948 33.092 -58.299 1.00 82.50 420 HIS A C 1
ATOM 3362 O O . HIS A 1 420 ? 28.169 33.183 -58.165 1.00 82.50 420 HIS A O 1
ATOM 3368 N N . THR A 1 421 ? 26.181 32.516 -57.371 1.00 86.00 421 THR A N 1
ATOM 3369 C CA . THR A 1 421 ? 26.673 31.904 -56.132 1.00 86.00 421 THR A CA 1
ATOM 3370 C C . THR A 1 421 ? 25.898 30.625 -55.781 1.00 86.00 421 THR A C 1
ATOM 3372 O O . THR A 1 421 ? 24.904 30.278 -56.420 1.00 86.00 421 THR A O 1
ATOM 3375 N N . TRP A 1 422 ? 26.382 29.876 -54.792 1.00 87.44 422 TRP A N 1
ATOM 3376 C CA . TRP A 1 422 ? 25.680 28.721 -54.235 1.00 87.44 422 TRP A CA 1
ATOM 3377 C C . TRP A 1 422 ? 24.793 29.181 -53.080 1.00 87.44 422 TRP A C 1
ATOM 3379 O O . TRP A 1 422 ? 25.288 29.661 -52.063 1.00 87.44 422 TRP A O 1
ATOM 3389 N N . GLU A 1 423 ? 23.482 29.033 -53.242 1.00 88.00 423 GLU A N 1
ATOM 3390 C CA . GLU A 1 423 ? 22.483 29.404 -52.236 1.00 88.00 423 GLU A CA 1
ATOM 3391 C C . GLU A 1 423 ? 21.855 28.137 -51.642 1.00 88.00 423 GLU A C 1
ATOM 3393 O O . GLU A 1 423 ? 21.597 27.165 -52.362 1.00 88.00 423 GLU A O 1
ATOM 3398 N N . LEU A 1 424 ? 21.620 28.135 -50.327 1.00 87.56 424 LEU A N 1
ATOM 3399 C CA . LEU A 1 424 ? 20.944 27.037 -49.640 1.00 87.56 424 LEU A CA 1
ATOM 3400 C C . LEU A 1 424 ? 19.533 26.864 -50.217 1.00 87.56 424 LEU A C 1
ATOM 3402 O O . LEU A 1 424 ? 18.798 27.833 -50.395 1.00 87.56 424 LEU A O 1
ATOM 3406 N N . VAL A 1 425 ? 19.150 25.625 -50.513 1.00 86.19 425 VAL A N 1
ATOM 3407 C CA . VAL A 1 425 ? 17.771 25.302 -50.870 1.00 86.19 425 VAL A CA 1
ATOM 3408 C C . VAL A 1 425 ? 16.993 25.158 -49.570 1.00 86.19 425 VAL A C 1
ATOM 3410 O O . VAL A 1 425 ? 17.115 24.142 -48.885 1.00 86.19 425 VAL A O 1
ATOM 3413 N N . ASP A 1 426 ? 16.198 26.169 -49.227 1.00 69.38 426 ASP A N 1
ATOM 3414 C CA . ASP A 1 426 ? 15.253 26.061 -48.121 1.00 69.38 426 ASP A CA 1
ATOM 3415 C C . ASP A 1 426 ? 14.212 24.988 -48.458 1.00 69.38 426 ASP A C 1
ATOM 3417 O O . ASP A 1 426 ? 13.385 25.134 -49.361 1.00 69.38 426 ASP A O 1
ATOM 3421 N N . LEU A 1 427 ? 14.276 23.871 -47.734 1.00 57.69 427 LEU A N 1
ATOM 3422 C CA . LEU A 1 427 ? 13.313 22.778 -47.815 1.00 57.69 427 LEU A CA 1
ATOM 3423 C C . LEU A 1 427 ? 12.019 23.176 -47.088 1.00 57.69 427 LEU A C 1
ATOM 3425 O O . LEU A 1 427 ? 11.656 22.585 -46.077 1.00 57.69 427 LEU A O 1
ATOM 3429 N N . LEU A 1 428 ? 11.293 24.165 -47.612 1.00 43.81 428 LEU A N 1
ATOM 3430 C CA . LEU A 1 428 ? 9.854 24.288 -47.370 1.00 43.81 428 LEU A CA 1
ATOM 3431 C C . LEU A 1 428 ? 9.136 23.390 -48.376 1.00 43.81 428 LEU A C 1
ATOM 3433 O O . LEU A 1 428 ? 8.523 23.845 -49.337 1.00 43.81 428 LEU A O 1
ATOM 3437 N N . VAL A 1 429 ? 9.262 22.080 -48.175 1.00 44.38 429 VAL A N 1
ATOM 3438 C CA . VAL A 1 429 ? 8.333 21.128 -48.777 1.00 44.38 429 VAL A CA 1
ATOM 3439 C C . VAL A 1 429 ? 7.233 20.914 -47.747 1.00 44.38 429 VAL A C 1
ATOM 3441 O O . VAL A 1 429 ? 7.368 20.094 -46.841 1.00 44.38 429 VAL A O 1
ATOM 3444 N N . GLU A 1 430 ? 6.142 21.670 -47.872 1.00 35.97 430 GLU A N 1
ATOM 3445 C CA . GLU A 1 430 ? 4.853 21.193 -47.378 1.00 35.97 430 GLU A CA 1
ATOM 3446 C C . GLU A 1 430 ? 4.531 19.928 -48.176 1.00 35.97 430 GLU A C 1
ATOM 3448 O O . GLU A 1 430 ? 4.164 19.982 -49.350 1.00 35.97 430 GLU A O 1
ATOM 3453 N N . LEU A 1 431 ? 4.724 18.765 -47.555 1.00 34.66 431 LEU A N 1
ATOM 3454 C CA . LEU A 1 431 ? 4.095 17.540 -48.023 1.00 34.66 431 LEU A CA 1
ATOM 3455 C C . LEU A 1 431 ? 2.589 17.729 -47.817 1.00 34.66 431 LEU A C 1
ATOM 3457 O O . LEU A 1 431 ? 2.070 17.448 -46.739 1.00 34.66 431 LEU A O 1
ATOM 3461 N N . GLN A 1 432 ? 1.900 18.262 -48.826 1.00 36.72 432 GLN A N 1
ATOM 3462 C CA . GLN A 1 432 ? 0.452 18.129 -48.906 1.00 36.72 432 GLN A CA 1
ATOM 3463 C C . GLN A 1 432 ? 0.153 16.637 -49.068 1.00 36.72 432 GLN A C 1
ATOM 3465 O O . GLN A 1 432 ? 0.493 16.030 -50.084 1.00 36.72 432 GLN A O 1
ATOM 3470 N N . SER A 1 433 ? -0.375 16.063 -47.988 1.00 38.47 433 SER A N 1
ATOM 3471 C CA . SER A 1 433 ? -0.881 14.695 -47.878 1.00 38.47 433 SER A CA 1
ATOM 3472 C C . SER A 1 433 ? -2.030 14.422 -48.832 1.00 38.47 433 SER A C 1
ATOM 3474 O O . SER A 1 433 ? -2.917 15.308 -48.891 1.00 38.47 433 SER A O 1
#

pLDDT: mean 78.13, std 16.61, range [28.08, 93.62]

Sequence (433 aa):
MLLPIIFSLIAFTNAFEVKICDCTKPTGIGLLTFSDGTCEPATKVGKTRVNYKVMTDRKAAYNFPGFICSRWRNTKHVTENFLGQIIVVPERIAIDKSLIQCDIMRQSLRCGDDPMTKLDNKWTYTEEPEAIGYWLRTVTVEKINCLFEEISIAHEDESDIIITPLGKANISERVISHNHMTLFWIDTYAKPTNIVLRELEKGVGSLYESSTKDTWILQDNDNQLDFHVKLMPRCQNVKCDKTMPNWTVVSNNHLFIVQSMVGKAPPAPKKPVFYTSPNFWENAQLINDHQNFNIQYLTDSAVRHENELIRVIQSVQCEQRRIKHAQAVSTAQYNGWLAASQLGLRECIKLAAAGNTVSAIQCTPLTVNFTTEITICGAQPRFRNFTISRAGWELTTFTPCYWTTGTVNFNDRLHSYRNHTWELVDLLVELQS

Organism: Daphnia pulex (NCBI:txid6669)

Radius of gyration: 50.92 Å; Cα contacts (8 Å, |Δi|>4): 775; chains: 1; bounding box: 100×79×155 Å